Protein AF-A0A7X7B9Y8-F1 (afdb_monomer)

Radius of gyration: 80.49 Å; Cα contacts (8 Å, |Δi|>4): 198; chains: 1; bounding box: 159×63×236 Å

Foldseek 3Di:
DDDDDPPQQVQFKWKADPNPDIDDRDGLVRVLVCLLQVVQFFPIWMDRPVPDTDTPCPDVSNQQFKWKDLVPPDTHGSGHPNNNVVCCVVVVGDVPIDIDGNVPPPPDDDDDDDDDDDDDDDDDDDVVVVVVVVVVVVVVVVVVVVVVVVVVVVVVVVVVVVVVVVVVVVVVVVVVVVVVVVVVVVVVVVVVVVVVVVVVVVVVVVVVVVVVVVVVVVVVVVVVVVVVVVVVVVVVVVVVVVVVVVVVVVVVVVVVVVVVVVVVVVVVVVVVVVVVVVVVVVVVVVVVVVVVVVVVVVVVVVVVVVVVVVVVVVVVVVVVVVPPDDDPVVVVVVVVVVVVCVVVVVVVVVVVVVVVVVVVVVVVVVVVVVVVVVVVVVVVVVVCVVVDHDVVVVVVCVVVVPPCVVVNVVVVVVVVVVVVVVVVVVVVVVVVVVVVVVVVVVVVVVVVVVVVVVVVVVVVVVVVVVVVVVVVVVVVVVVVVVVVVVVVVVVVVVVVVVVVVVVVVVVVVVPDPDPVVVVVVVVVVPPDDPVPDDDD

pLDDT: mean 81.3, std 16.63, range [28.8, 97.88]

Solvent-accessible surface area (backbone atoms only — not comparable to full-atom values): 29618 Å² total; per-residue (Å²): 140,78,88,89,77,93,62,86,60,83,53,44,35,32,42,32,47,87,89,74,49,77,48,69,80,33,42,54,68,56,51,36,52,35,18,42,69,52,73,54,52,75,82,24,27,35,19,71,77,85,74,60,74,40,52,43,66,78,37,72,85,42,47,32,52,28,25,33,37,53,79,82,83,59,72,54,60,47,24,14,61,58,22,49,54,48,43,50,74,66,63,82,40,50,93,80,43,45,83,42,55,71,85,69,73,85,76,83,87,85,89,88,88,89,88,84,92,86,90,88,83,88,90,82,63,72,70,57,48,54,56,44,47,52,51,45,50,51,51,47,49,52,48,50,51,51,48,44,67,71,58,36,62,67,62,54,50,51,52,49,52,51,50,50,51,51,51,50,52,49,52,50,51,50,53,51,50,52,53,53,51,53,49,50,52,52,49,50,54,52,50,50,53,49,50,53,52,49,51,53,50,52,52,52,53,50,51,50,50,51,52,50,52,50,51,53,50,49,52,51,51,52,51,52,50,52,51,49,53,53,50,49,53,51,48,54,53,51,51,54,52,48,54,57,46,50,52,50,50,53,50,52,51,52,51,52,50,51,48,53,50,49,52,52,54,50,50,55,51,47,54,55,50,50,55,50,48,55,53,50,53,54,52,48,53,53,50,53,52,49,50,53,50,52,52,50,54,51,50,49,55,50,49,55,48,50,52,50,51,50,53,51,52,53,52,49,53,52,52,56,61,72,64,70,66,65,82,71,55,49,58,51,48,53,51,51,49,47,51,46,48,50,50,49,47,48,49,48,50,48,47,49,50,48,50,50,48,48,47,52,48,48,48,49,49,48,50,48,48,49,49,48,48,47,52,50,48,50,49,48,49,51,49,32,62,75,70,62,50,55,75,70,44,45,54,50,41,51,64,64,71,42,68,74,50,67,65,62,53,46,53,52,51,49,51,53,49,51,50,53,50,50,55,50,48,51,53,53,49,53,51,51,50,52,55,48,53,52,49,50,53,50,51,52,53,50,49,54,51,49,52,54,47,49,56,53,48,52,54,50,52,53,53,49,54,53,52,50,53,53,49,53,51,49,52,50,53,51,50,52,52,50,51,52,55,48,53,52,47,52,51,50,51,50,52,50,53,52,50,51,53,49,49,52,52,51,49,60,71,67,46,64,90,43,78,67,46,46,54,53,51,51,60,68,66,54,76,74,58,79,89,73,64,77,92,124

Mean predicted aligned error: 24.3 Å

Sequence (536 aa):
MAELNEQDDQRQWFLRINGETVFGPVSTQGLVVWAEQGRILPGHEVSQDRKKWVQAVAVELLDMRWFVDDGDGELRGPLNRMAADALIKSGKVSESAQVVAADDVEAEAAAAPPAGEKRARDTMPEEVLQRRVRELETIVSEQRERLSKLSDANALETVQQEREVLAALLKEAEAQKETVVRNAEKDARANERKLDQLRQQIKRLEQQREEEALAEGAQRIEALAADLAQASARAETAEAARAAAESRARASEAEWEEERMRVKALGQKLEQAEARAETAEVALAEAEARARADEASLAEVLNDANARDIGYQEKIAELEKMCAQPPEETARFFADQAAVYELIAAEVAELASSLEREKTQAEQLKTWSAQRQQSLLERRQKLLKHLGGSPGDMTRRTAREQPSDPQAARLRADLENLRVTYQREMRLAETKERELQEKVRLLESESSRLLSQIVAGEKRSQQIEELEVQTRQREHELAVERKNREEEREQFEANQRALLMRIETLERAAKPSTPEEIQSSEARSVKLASWMRLKG

Structure (mmCIF, N/CA/C/O backbone):
data_AF-A0A7X7B9Y8-F1
#
_entry.id   AF-A0A7X7B9Y8-F1
#
loop_
_atom_site.group_PDB
_atom_site.id
_atom_site.type_symbol
_atom_site.label_atom_id
_atom_site.label_alt_id
_atom_site.label_comp_id
_atom_site.label_asym_id
_atom_site.label_entity_id
_atom_site.label_seq_id
_atom_site.pdbx_PDB_ins_code
_atom_site.Cartn_x
_atom_site.Cartn_y
_atom_site.Cartn_z
_atom_site.occupancy
_atom_site.B_iso_or_equiv
_atom_site.auth_seq_id
_atom_site.auth_comp_id
_atom_site.auth_asym_id
_atom_site.auth_atom_id
_atom_site.pdbx_PDB_model_num
ATOM 1 N N . MET A 1 1 ? 5.609 -33.350 63.150 1.00 33.25 1 MET A N 1
ATOM 2 C CA . MET A 1 1 ? 4.612 -34.410 63.428 1.00 33.25 1 MET A CA 1
ATOM 3 C C . MET A 1 1 ? 3.236 -33.778 63.234 1.00 33.25 1 MET A C 1
ATOM 5 O O . MET A 1 1 ? 2.783 -33.115 64.149 1.00 33.25 1 MET A O 1
ATOM 9 N N . ALA A 1 2 ? 2.582 -33.796 62.078 1.00 37.31 2 ALA A N 1
ATOM 10 C CA . ALA A 1 2 ? 2.753 -34.592 60.873 1.00 37.31 2 ALA A CA 1
ATOM 11 C C . ALA A 1 2 ? 2.592 -33.691 59.632 1.00 37.31 2 ALA A C 1
ATOM 13 O O . ALA A 1 2 ? 1.571 -33.034 59.465 1.00 37.31 2 ALA A O 1
ATOM 14 N N . GLU A 1 3 ? 3.624 -33.664 58.792 1.00 42.41 3 GLU A N 1
ATOM 15 C CA . GLU A 1 3 ? 3.469 -33.458 57.352 1.00 42.41 3 GLU A CA 1
ATOM 16 C C . GLU A 1 3 ? 2.865 -34.749 56.777 1.00 42.41 3 GLU A C 1
ATOM 18 O O . GLU A 1 3 ? 3.211 -35.819 57.283 1.00 42.41 3 GLU A O 1
ATOM 23 N N . LEU A 1 4 ? 1.990 -34.629 55.766 1.00 41.25 4 LEU A N 1
ATOM 24 C CA . LEU A 1 4 ? 1.659 -35.597 54.692 1.00 41.25 4 LEU A CA 1
ATOM 25 C C . LEU A 1 4 ? 0.163 -35.547 54.322 1.00 41.25 4 LEU A C 1
ATOM 27 O O . LEU A 1 4 ? -0.642 -36.299 54.867 1.00 41.25 4 LEU A O 1
ATOM 31 N N . ASN A 1 5 ? -0.196 -34.668 53.379 1.00 39.47 5 ASN A N 1
ATOM 32 C CA . ASN A 1 5 ? -0.918 -35.012 52.139 1.00 39.47 5 ASN A CA 1
ATOM 33 C C . ASN A 1 5 ? -1.294 -33.735 51.360 1.00 39.47 5 ASN A C 1
ATOM 35 O O . ASN A 1 5 ? -2.463 -33.400 51.199 1.00 39.47 5 ASN A O 1
ATOM 39 N N . GLU A 1 6 ? -0.294 -33.046 50.807 1.00 41.66 6 GLU A N 1
ATOM 40 C CA . GLU A 1 6 ? -0.490 -32.203 49.617 1.00 41.66 6 GLU A CA 1
ATOM 41 C C . GLU A 1 6 ? -0.542 -33.117 48.382 1.00 41.66 6 GLU A C 1
ATOM 43 O O . GLU A 1 6 ? 0.340 -33.125 47.527 1.00 41.66 6 GLU A O 1
ATOM 48 N N . GLN A 1 7 ? -1.554 -33.984 48.328 1.00 42.94 7 GLN A N 1
ATOM 49 C CA . GLN A 1 7 ? -1.976 -34.564 47.061 1.00 42.94 7 GLN A CA 1
ATOM 50 C C . GLN A 1 7 ? -2.931 -33.551 46.441 1.00 42.94 7 GLN A C 1
ATOM 52 O O . GLN A 1 7 ? -3.964 -33.256 47.038 1.00 42.94 7 GLN A O 1
ATOM 57 N N . ASP A 1 8 ? -2.569 -33.015 45.274 1.00 50.25 8 ASP A N 1
ATOM 58 C CA . ASP A 1 8 ? -3.444 -32.200 44.429 1.00 50.25 8 ASP A CA 1
ATOM 59 C C . ASP A 1 8 ? -4.732 -32.988 44.139 1.00 50.25 8 ASP A C 1
ATOM 61 O O . ASP A 1 8 ? -4.824 -33.767 43.185 1.00 50.25 8 ASP A O 1
ATOM 65 N N . ASP A 1 9 ? -5.736 -32.838 45.004 1.00 63.06 9 ASP A N 1
ATOM 66 C CA . ASP A 1 9 ? -7.052 -33.417 44.798 1.00 63.06 9 ASP A CA 1
ATOM 67 C C . ASP A 1 9 ? -7.742 -32.614 43.691 1.00 63.06 9 ASP A C 1
ATOM 69 O O . ASP A 1 9 ? -8.372 -31.584 43.930 1.00 63.06 9 ASP A O 1
ATOM 73 N N . GLN A 1 10 ? -7.597 -33.087 42.449 1.00 71.12 10 GLN A N 1
ATOM 74 C CA . GLN A 1 10 ? -8.167 -32.472 41.242 1.00 71.12 10 GLN A CA 1
ATOM 75 C C . GLN A 1 10 ? -9.702 -32.577 41.167 1.00 71.12 10 GLN A C 1
ATOM 77 O O . GLN A 1 10 ? -10.304 -32.229 40.146 1.00 71.12 10 GLN A O 1
ATOM 82 N N . ARG A 1 11 ? -10.364 -33.069 42.222 1.00 81.81 11 ARG A N 1
ATOM 83 C CA . ARG A 1 11 ? -11.824 -33.114 42.294 1.00 81.81 11 ARG A CA 1
ATOM 84 C C . ARG A 1 11 ? -12.390 -31.699 42.247 1.00 81.81 11 ARG A C 1
ATOM 86 O O . ARG A 1 11 ? -12.043 -30.828 43.043 1.00 81.81 11 ARG A O 1
ATOM 93 N N . GLN A 1 12 ? -13.301 -31.497 41.302 1.00 89.12 12 GLN A N 1
ATOM 94 C CA . GLN A 1 12 ? -14.089 -30.281 41.201 1.00 89.12 12 GLN A CA 1
ATOM 95 C C . GLN A 1 12 ? -15.417 -30.487 41.911 1.00 89.12 12 GLN A C 1
ATOM 97 O O . GLN A 1 12 ? -16.135 -31.448 41.643 1.00 89.12 12 GLN A O 1
ATOM 102 N N . TRP A 1 13 ? -15.738 -29.566 42.806 1.00 92.19 13 TRP A N 1
ATOM 103 C CA . TRP A 1 13 ? -16.965 -29.559 43.574 1.00 92.19 13 TRP A CA 1
ATOM 104 C C . TRP A 1 13 ? -17.871 -28.412 43.142 1.00 92.19 13 TRP A C 1
ATOM 106 O O . TRP A 1 13 ? -17.429 -27.358 42.679 1.00 92.19 13 TRP A O 1
ATOM 116 N N . PHE A 1 14 ? -19.162 -28.633 43.327 1.00 92.38 14 PHE A N 1
ATOM 117 C CA . PHE A 1 14 ? -20.231 -27.677 43.120 1.00 92.38 14 PHE A CA 1
ATOM 118 C C . PHE A 1 14 ? -21.068 -27.618 44.390 1.00 92.38 14 PHE A C 1
ATOM 120 O O . PHE A 1 14 ? -21.417 -28.661 44.933 1.00 92.38 14 PHE A O 1
ATOM 127 N N . LEU A 1 15 ? -21.399 -26.416 44.847 1.00 91.50 15 LEU A N 1
ATOM 128 C CA . LEU A 1 15 ? -22.266 -26.162 45.995 1.00 91.50 15 LEU A CA 1
ATOM 129 C C . LEU A 1 15 ? -23.638 -25.718 45.487 1.00 91.50 15 LEU A C 1
ATOM 131 O O . LEU A 1 15 ? -23.713 -24.806 44.669 1.00 91.50 15 LEU A O 1
ATOM 135 N N . ARG A 1 16 ? -24.712 -26.322 45.984 1.00 91.88 16 ARG A N 1
ATOM 136 C CA . ARG A 1 16 ? -26.095 -25.934 45.718 1.00 91.88 16 ARG A CA 1
ATOM 137 C C . ARG A 1 16 ? -26.739 -25.389 46.983 1.00 91.88 16 ARG A C 1
ATOM 139 O O . ARG A 1 16 ? -26.759 -26.061 48.014 1.00 91.88 16 ARG A O 1
ATOM 146 N N . ILE A 1 17 ? -27.277 -24.178 46.884 1.00 90.25 17 ILE A N 1
ATOM 147 C CA . ILE A 1 17 ? -27.979 -23.486 47.967 1.00 90.25 17 ILE A CA 1
ATOM 148 C C . ILE A 1 17 ? -29.473 -23.457 47.633 1.00 90.25 17 ILE A C 1
ATOM 150 O O . ILE A 1 17 ? -29.865 -23.035 46.540 1.00 90.25 17 ILE A O 1
ATOM 154 N N . ASN A 1 18 ? -30.297 -23.927 48.576 1.00 81.81 18 ASN A N 1
ATOM 155 C CA . ASN A 1 18 ? -31.764 -23.956 48.496 1.00 81.81 18 ASN A CA 1
ATOM 156 C C . ASN A 1 18 ? -32.328 -24.639 47.232 1.00 81.81 18 ASN A C 1
ATOM 158 O O . ASN A 1 18 ? -33.388 -24.266 46.746 1.00 81.81 18 ASN A O 1
ATOM 162 N N . GLY A 1 19 ? -31.612 -25.615 46.664 1.00 76.00 19 GLY A N 1
ATOM 163 C CA . GLY A 1 19 ? -32.057 -26.375 45.486 1.00 76.00 19 GLY A CA 1
ATOM 164 C C . GLY A 1 19 ? -31.995 -25.635 44.140 1.00 76.00 19 GLY A C 1
ATOM 165 O O . GLY A 1 19 ? -32.130 -26.284 43.105 1.00 76.00 19 GLY A O 1
ATOM 166 N N . GLU A 1 20 ? -31.733 -24.326 44.129 1.00 78.94 20 GLU A N 1
ATOM 167 C CA . GLU A 1 20 ? -31.828 -23.488 42.923 1.00 78.94 20 GLU A CA 1
ATOM 168 C C . GLU A 1 20 ? -30.472 -22.952 42.450 1.00 78.94 20 GLU A C 1
ATOM 170 O O . GLU A 1 20 ? -30.154 -23.010 41.262 1.00 78.94 20 GLU A O 1
ATOM 175 N N . THR A 1 21 ? -29.641 -22.448 43.366 1.00 86.19 21 THR A N 1
ATOM 176 C CA . THR A 1 21 ? -28.403 -21.738 42.999 1.00 86.19 21 THR A CA 1
ATOM 177 C C . THR A 1 21 ? -27.189 -22.649 43.115 1.00 86.19 21 THR A C 1
ATOM 179 O O . THR A 1 21 ? -26.940 -23.211 44.178 1.00 86.19 21 THR A O 1
ATOM 182 N N . VAL A 1 22 ? -26.435 -22.810 42.021 1.00 90.81 22 VAL A N 1
ATOM 183 C CA . VAL A 1 22 ? -25.249 -23.681 41.951 1.00 90.81 22 VAL A CA 1
ATOM 184 C C . VAL A 1 22 ? -23.977 -22.853 41.763 1.00 90.81 22 VAL A C 1
ATOM 186 O O . VAL A 1 22 ? -23.852 -22.112 40.792 1.00 90.81 22 VAL A O 1
ATOM 189 N N . PHE A 1 23 ? -23.006 -23.033 42.656 1.00 87.81 23 PHE A N 1
ATOM 190 C CA . PHE A 1 23 ? -21.703 -22.369 42.668 1.00 87.81 23 PHE A CA 1
ATOM 191 C C . PHE A 1 23 ? -20.581 -23.378 42.390 1.00 87.81 23 PHE A C 1
ATOM 193 O O . PHE A 1 23 ? -20.592 -24.479 42.933 1.00 87.81 23 PHE A O 1
ATOM 200 N N . GLY A 1 24 ? -19.607 -23.017 41.551 1.00 86.62 24 GLY A N 1
ATOM 201 C CA . GLY A 1 24 ? -18.446 -23.848 41.196 1.00 86.62 24 GLY A CA 1
ATOM 202 C C . GLY A 1 24 ? -18.100 -23.778 39.699 1.00 86.62 24 GLY A C 1
ATOM 203 O O . GLY A 1 24 ? -18.813 -23.116 38.941 1.00 86.62 24 GLY A O 1
ATOM 204 N N . PRO A 1 25 ? -17.052 -24.482 39.229 1.00 89.94 25 PRO A N 1
ATOM 205 C CA . PRO A 1 25 ? -16.288 -25.505 39.950 1.00 89.94 25 PRO A CA 1
ATOM 206 C C . PRO A 1 25 ? -15.311 -24.913 40.971 1.00 89.94 25 PRO A C 1
ATOM 208 O O . PRO A 1 25 ? -14.663 -23.907 40.696 1.00 89.94 25 PRO A O 1
ATOM 211 N N . VAL A 1 26 ? -15.190 -25.552 42.135 1.00 90.44 26 VAL A N 1
ATOM 212 C CA . VAL A 1 26 ? -14.193 -25.228 43.170 1.00 90.44 26 VAL A CA 1
ATOM 213 C C . VAL A 1 26 ? -13.367 -26.472 43.506 1.00 90.44 26 VAL A C 1
ATOM 215 O O . VAL A 1 26 ? -13.883 -27.586 43.442 1.00 90.44 26 VAL A O 1
ATOM 218 N N . SER A 1 27 ? -12.081 -26.312 43.822 1.00 90.94 27 SER A N 1
ATOM 219 C CA . SER A 1 27 ? -11.244 -27.430 44.278 1.00 90.94 27 SER A CA 1
ATOM 220 C C . SER A 1 27 ? -11.698 -27.936 45.649 1.00 90.94 27 SER A C 1
ATOM 222 O O . SER A 1 27 ? -12.356 -27.214 46.402 1.00 90.94 27 SER A O 1
ATOM 224 N N . THR A 1 28 ? -11.305 -29.159 46.006 1.00 86.88 28 THR A N 1
ATOM 225 C CA . THR A 1 28 ? -11.549 -29.725 47.341 1.00 86.88 28 THR A CA 1
ATOM 226 C C . THR A 1 28 ? -11.090 -28.783 48.461 1.00 86.88 28 THR A C 1
ATOM 228 O O . THR A 1 28 ? -11.854 -28.504 49.382 1.00 86.88 28 THR A O 1
ATOM 231 N N . GLN A 1 29 ? -9.887 -28.210 48.344 1.00 86.56 29 GLN A N 1
ATOM 232 C CA . GLN A 1 29 ? -9.368 -27.245 49.318 1.00 86.56 29 GLN A CA 1
ATOM 233 C C . GLN A 1 29 ? -10.203 -25.956 49.358 1.00 86.56 29 GLN A C 1
ATOM 235 O O . GLN A 1 29 ? -10.507 -25.452 50.435 1.00 86.56 29 GLN A O 1
ATOM 240 N N . GLY A 1 30 ? -10.637 -25.443 48.202 1.00 86.69 30 GLY A N 1
ATOM 241 C CA . GLY A 1 30 ? -11.499 -24.261 48.153 1.00 86.69 30 GLY A CA 1
ATOM 242 C C . GLY A 1 30 ? -12.872 -24.493 48.795 1.00 86.69 30 GLY A C 1
ATOM 243 O O . GLY A 1 30 ? -13.408 -23.584 49.425 1.00 86.69 30 GLY A O 1
ATOM 244 N N . LEU A 1 31 ? -13.418 -25.710 48.698 1.00 88.88 31 LEU A N 1
ATOM 245 C CA . LEU A 1 31 ? -14.672 -26.082 49.355 1.00 88.88 31 LEU A CA 1
ATOM 246 C C . LEU A 1 31 ? -14.525 -26.153 50.886 1.00 88.88 31 LEU A C 1
ATOM 248 O O . LEU A 1 31 ? -15.407 -25.674 51.598 1.00 88.88 31 LEU A O 1
ATOM 252 N N . VAL A 1 32 ? -13.407 -26.687 51.393 1.00 88.31 32 VAL A N 1
ATOM 253 C CA . VAL A 1 32 ? -13.093 -26.697 52.837 1.00 88.31 32 VAL A CA 1
ATOM 254 C C . VAL A 1 32 ? -12.963 -25.270 53.368 1.00 88.31 32 VAL A C 1
ATOM 256 O O . VAL A 1 32 ? -13.608 -24.926 54.354 1.00 88.31 32 VAL A O 1
ATOM 259 N N . VAL A 1 33 ? -12.246 -24.398 52.653 1.00 88.81 33 VAL A N 1
ATOM 260 C CA . VAL A 1 33 ? -12.124 -22.975 53.015 1.00 88.81 33 VAL A CA 1
ATOM 261 C C . VAL A 1 33 ? -13.496 -22.289 53.071 1.00 88.81 33 VAL A C 1
ATOM 263 O O . VAL A 1 33 ? -13.735 -21.437 53.925 1.00 88.81 33 VAL A O 1
ATOM 266 N N . TRP A 1 34 ? -14.443 -22.653 52.200 1.00 90.88 34 TRP A N 1
ATOM 267 C CA . TRP A 1 34 ? -15.809 -22.121 52.275 1.00 90.88 34 TRP A CA 1
ATOM 268 C C . TRP A 1 34 ? -16.575 -22.605 53.513 1.00 90.88 34 TRP A C 1
ATOM 270 O O . TRP A 1 34 ? -17.362 -21.830 54.065 1.00 90.88 34 TRP A O 1
ATOM 280 N N . ALA A 1 35 ? -16.346 -23.841 53.965 1.00 86.88 35 ALA A N 1
ATOM 281 C CA . ALA A 1 35 ? -16.893 -24.339 55.227 1.00 86.88 35 ALA A CA 1
ATOM 282 C C . ALA A 1 35 ? -16.277 -23.611 56.433 1.00 86.88 35 ALA A C 1
ATOM 284 O O . ALA A 1 35 ? -17.018 -23.137 57.292 1.00 86.88 35 ALA A O 1
ATOM 285 N N . GLU A 1 36 ? -14.952 -23.435 56.461 1.00 87.00 36 GLU A N 1
ATOM 286 C CA . GLU A 1 36 ? -14.231 -22.694 57.512 1.00 87.00 36 GLU A CA 1
ATOM 287 C C . GLU A 1 36 ? -14.683 -21.229 57.615 1.00 87.00 36 GLU A C 1
ATOM 289 O O . GLU A 1 36 ? -14.780 -20.672 58.706 1.00 87.00 36 GLU A O 1
ATOM 294 N N . GLN A 1 37 ? -15.012 -20.605 56.480 1.00 85.69 37 GLN A N 1
ATOM 295 C CA . GLN A 1 37 ? -15.546 -19.240 56.417 1.00 85.69 37 GLN A CA 1
ATOM 296 C C . GLN A 1 37 ? -17.035 -19.136 56.793 1.00 85.69 37 GLN A C 1
ATOM 298 O O . GLN A 1 37 ? -17.588 -18.035 56.768 1.00 85.69 37 GLN A O 1
ATOM 303 N N . GLY A 1 38 ? -17.711 -20.253 57.085 1.00 82.25 38 GLY A N 1
ATOM 304 C CA . GLY A 1 38 ? -19.139 -20.278 57.416 1.00 82.25 38 GLY A CA 1
ATOM 305 C C . GLY A 1 38 ? -20.069 -19.984 56.232 1.00 82.25 38 GLY A C 1
ATOM 306 O O . GLY A 1 38 ? -21.214 -19.586 56.434 1.00 82.25 38 GLY A O 1
ATOM 307 N N . ARG A 1 39 ? -19.599 -20.153 54.986 1.00 86.56 39 ARG A N 1
ATOM 308 C CA . ARG A 1 39 ? -20.419 -19.968 53.768 1.00 86.56 39 ARG A CA 1
ATOM 309 C C . ARG A 1 39 ? -21.266 -21.196 53.429 1.00 86.56 39 ARG A C 1
ATOM 311 O O . ARG A 1 39 ? -22.201 -21.103 52.634 1.00 86.56 39 ARG A O 1
ATOM 318 N N . ILE A 1 40 ? -20.930 -22.346 54.006 1.00 88.56 40 ILE A N 1
ATOM 319 C CA . ILE A 1 40 ? -21.681 -23.594 53.871 1.00 88.56 40 ILE A CA 1
ATOM 320 C C . ILE A 1 40 ? -22.520 -23.779 55.139 1.00 88.56 40 ILE A C 1
ATOM 322 O O . ILE A 1 40 ? -21.972 -23.863 56.234 1.00 88.56 40 ILE A O 1
ATOM 326 N N . LEU A 1 41 ? -23.846 -23.807 54.983 1.00 85.12 41 LEU A N 1
ATOM 327 C CA . LEU A 1 41 ? -24.816 -23.898 56.075 1.00 85.12 41 LEU A CA 1
ATOM 328 C C . LEU A 1 41 ? -25.499 -25.276 56.108 1.00 85.12 41 LEU A C 1
ATOM 330 O O . LEU A 1 41 ? -25.501 -25.986 55.093 1.00 85.12 41 LEU A O 1
ATOM 334 N N . PRO A 1 42 ? -26.128 -25.643 57.242 1.00 80.81 42 PRO A N 1
ATOM 335 C CA . PRO A 1 42 ? -27.034 -26.785 57.308 1.00 80.81 42 PRO A CA 1
ATOM 336 C C . PRO A 1 42 ? -28.092 -26.721 56.197 1.00 80.81 42 PRO A C 1
ATOM 338 O O . PRO A 1 42 ? -28.762 -25.706 56.027 1.00 80.81 42 PRO A O 1
ATOM 341 N N . GLY A 1 43 ? -28.230 -27.798 55.421 1.00 82.44 43 GLY A N 1
ATOM 342 C CA . GLY A 1 43 ? -29.173 -27.882 54.296 1.00 82.44 43 GLY A CA 1
ATOM 343 C C . GLY A 1 43 ? -28.597 -27.517 52.922 1.00 82.44 43 GLY A C 1
ATOM 344 O O . GLY A 1 43 ? -29.256 -27.765 51.914 1.00 82.44 43 GLY A O 1
ATOM 345 N N . HIS A 1 44 ? -27.368 -26.994 52.842 1.00 90.00 44 HIS A N 1
ATOM 346 C CA . HIS A 1 44 ? -26.664 -26.887 51.561 1.00 90.00 44 HIS A CA 1
ATOM 347 C C . HIS A 1 44 ? -26.230 -28.270 51.061 1.00 90.00 44 HIS A C 1
ATOM 349 O O . HIS A 1 44 ? -25.944 -29.177 51.847 1.00 90.00 44 HIS A O 1
ATOM 355 N N . GLU A 1 45 ? -26.133 -28.425 49.744 1.00 92.06 45 GLU A N 1
ATOM 356 C CA . GLU A 1 45 ? -25.731 -29.679 49.110 1.00 92.06 45 GLU A CA 1
ATOM 357 C C . GLU A 1 45 ? -24.484 -29.482 48.259 1.00 92.06 45 GLU A C 1
ATOM 359 O O . GLU A 1 45 ? -24.276 -28.426 47.670 1.00 92.06 45 GLU A O 1
ATOM 364 N N . VAL A 1 46 ? -23.658 -30.513 48.149 1.00 91.62 46 VAL A N 1
ATOM 365 C CA . VAL A 1 46 ? -22.450 -30.512 47.330 1.00 91.62 46 VAL A CA 1
ATOM 366 C C . VAL A 1 46 ? -22.464 -31.670 46.339 1.00 91.62 46 VAL A C 1
ATOM 368 O O . VAL A 1 46 ? -23.046 -32.727 46.588 1.00 91.62 46 VAL A O 1
ATOM 371 N N . SER A 1 47 ? -21.844 -31.465 45.182 1.00 92.00 47 SER A N 1
ATOM 372 C CA . SER A 1 47 ? -21.782 -32.443 44.095 1.00 92.00 47 SER A CA 1
ATOM 373 C C . SER A 1 47 ? -20.448 -32.360 43.365 1.00 92.00 47 SER A C 1
ATOM 375 O O . SER A 1 47 ? -19.908 -31.272 43.203 1.00 92.00 47 SER A O 1
ATOM 377 N N . GLN A 1 48 ? -19.931 -33.490 42.879 1.00 89.75 48 GLN A N 1
ATOM 378 C CA . GLN A 1 48 ? -18.741 -33.524 42.012 1.00 89.75 48 GLN A CA 1
ATOM 379 C C . GLN A 1 48 ? -19.100 -33.500 40.518 1.00 89.75 48 GLN A C 1
ATOM 381 O O . GLN A 1 48 ? -18.304 -33.091 39.680 1.00 89.75 48 GLN A O 1
ATOM 386 N N . ASP A 1 49 ? -20.311 -33.940 40.167 1.00 86.19 49 ASP A N 1
ATOM 387 C CA . ASP A 1 49 ? -20.741 -34.190 38.786 1.00 86.19 49 ASP A CA 1
ATOM 388 C C . ASP A 1 49 ? -21.979 -33.372 38.372 1.00 86.19 49 ASP A C 1
ATOM 390 O O . ASP A 1 49 ? -22.483 -33.530 37.258 1.00 86.19 49 ASP A O 1
ATOM 394 N N . ARG A 1 50 ? -22.479 -32.506 39.269 1.00 87.38 50 ARG A N 1
ATOM 395 C CA . ARG A 1 50 ? -23.738 -31.735 39.177 1.00 87.38 50 ARG A CA 1
ATOM 396 C C . ARG A 1 50 ? -25.007 -32.588 39.066 1.00 87.38 50 ARG A C 1
ATOM 398 O O . ARG A 1 50 ? -26.096 -32.040 38.890 1.00 87.38 50 ARG A O 1
ATOM 405 N N . LYS A 1 51 ? -24.894 -33.914 39.163 1.00 85.62 51 LYS A N 1
ATOM 406 C CA . LYS A 1 51 ? -26.007 -34.862 39.010 1.00 85.62 51 LYS A CA 1
ATOM 407 C C . LYS A 1 51 ? -26.379 -35.486 40.345 1.00 85.62 51 LYS A C 1
ATOM 409 O O . LYS A 1 51 ? -27.560 -35.546 40.677 1.00 85.62 51 LYS A O 1
ATOM 414 N N . LYS A 1 52 ? -25.386 -35.926 41.117 1.00 87.94 52 LYS A N 1
ATOM 415 C CA . LYS A 1 52 ? -25.569 -36.484 42.458 1.00 87.94 52 LYS A CA 1
ATOM 416 C C . LYS A 1 52 ? -25.249 -35.422 43.496 1.00 87.94 52 LYS A C 1
ATOM 418 O O . LYS A 1 52 ? -24.107 -34.980 43.592 1.00 87.94 52 LYS A O 1
ATOM 423 N N . TRP A 1 53 ? -26.262 -35.029 44.256 1.00 91.00 53 TRP A N 1
ATOM 424 C CA . TRP A 1 53 ? -26.163 -34.025 45.309 1.00 91.00 53 TRP A CA 1
ATOM 425 C C . TRP A 1 53 ? -26.201 -34.716 46.667 1.00 91.00 53 TRP A C 1
ATOM 427 O O . TRP A 1 53 ? -27.055 -35.569 46.906 1.00 91.00 53 TRP A O 1
ATOM 437 N N . VAL A 1 54 ? -25.244 -34.380 47.526 1.00 90.44 54 VAL A N 1
ATOM 438 C CA . VAL A 1 54 ? -25.114 -34.910 48.887 1.00 90.44 54 VAL A CA 1
ATOM 439 C C . VAL A 1 54 ? -25.179 -33.735 49.850 1.00 90.44 54 VAL A C 1
ATOM 441 O O . VAL A 1 54 ? -24.611 -32.685 49.565 1.00 90.44 54 VAL A O 1
ATOM 444 N N . GLN A 1 55 ? -25.862 -33.879 50.985 1.00 90.06 55 GLN A N 1
ATOM 445 C CA . GLN A 1 55 ? -25.891 -32.814 51.988 1.00 90.06 55 GLN A CA 1
ATOM 446 C C . GLN A 1 55 ? -24.480 -32.514 52.497 1.00 90.06 55 GLN A C 1
ATOM 448 O O . GLN A 1 55 ? -23.718 -33.433 52.790 1.00 90.06 55 GLN A O 1
ATOM 453 N N . ALA A 1 56 ? -24.149 -31.232 52.642 1.00 85.44 56 ALA A N 1
ATOM 454 C CA . ALA A 1 56 ? -22.830 -30.793 53.090 1.00 85.44 56 ALA A CA 1
ATOM 455 C C . ALA A 1 56 ? -22.456 -31.364 54.471 1.00 85.44 56 ALA A C 1
ATOM 457 O O . ALA A 1 56 ? -21.301 -31.707 54.697 1.00 85.44 56 ALA A O 1
ATOM 458 N N . VAL A 1 57 ? -23.447 -31.568 55.347 1.00 85.44 57 VAL A N 1
ATOM 459 C CA . VAL A 1 57 ? -23.276 -32.183 56.678 1.00 85.44 57 VAL A CA 1
ATOM 460 C C . VAL A 1 57 ? -22.803 -33.641 56.593 1.00 85.44 57 VAL A C 1
ATOM 462 O O . VAL A 1 57 ? -22.073 -34.107 57.459 1.00 85.44 57 VAL A O 1
ATOM 465 N N . ALA A 1 58 ? -23.171 -34.364 55.531 1.00 83.81 58 ALA A N 1
ATOM 466 C CA . ALA A 1 58 ? -22.781 -35.760 55.335 1.00 83.81 58 ALA A CA 1
ATOM 467 C C . ALA A 1 58 ? -21.370 -35.920 54.736 1.00 83.81 58 ALA A C 1
ATOM 469 O O . ALA A 1 58 ? -20.901 -37.044 54.560 1.00 83.81 58 ALA A O 1
ATOM 470 N N . VAL A 1 59 ? -20.691 -34.820 54.389 1.00 85.69 59 VAL A N 1
ATOM 471 C CA . VAL A 1 59 ? -19.336 -34.851 53.832 1.00 85.69 59 VAL A CA 1
ATOM 472 C C . VAL A 1 59 ? -18.326 -34.644 54.953 1.00 85.69 59 VAL A C 1
ATOM 474 O O . VAL A 1 59 ? -18.096 -33.522 55.396 1.00 85.69 59 VAL A O 1
ATOM 477 N N . GLU A 1 60 ? -17.676 -35.733 55.370 1.00 81.75 60 GLU A N 1
ATOM 478 C CA . GLU A 1 60 ? -16.707 -35.741 56.480 1.00 81.75 60 GLU A CA 1
ATOM 479 C C . GLU A 1 60 ? -15.585 -34.706 56.317 1.00 81.75 60 GLU A C 1
ATOM 481 O O . GLU A 1 60 ? -15.139 -34.110 57.292 1.00 81.75 60 GLU A O 1
ATOM 486 N N . LEU A 1 61 ? -15.172 -34.439 55.076 1.00 84.25 61 LEU A N 1
ATOM 487 C CA . LEU A 1 61 ? -14.118 -33.477 54.759 1.00 84.25 61 LEU A CA 1
ATOM 488 C C . LEU A 1 61 ? -14.458 -32.029 55.176 1.00 84.25 61 LEU A C 1
ATOM 490 O O . LEU A 1 61 ? -13.553 -31.232 55.396 1.00 84.25 61 LEU A O 1
ATOM 494 N N . LEU A 1 62 ? -15.743 -31.671 55.274 1.00 82.94 62 LEU A N 1
ATOM 495 C CA . LEU A 1 62 ? -16.171 -30.317 55.657 1.00 82.94 62 LEU A CA 1
ATOM 496 C C . LEU A 1 62 ? -16.231 -30.115 57.180 1.00 82.94 62 LEU A C 1
ATOM 498 O O . LEU A 1 62 ? -16.422 -28.985 57.631 1.00 82.94 62 LEU A O 1
ATOM 502 N N . ASP A 1 63 ? -16.075 -31.191 57.960 1.00 83.19 63 ASP A N 1
ATOM 503 C CA . ASP A 1 63 ? -16.111 -31.223 59.430 1.00 83.19 63 ASP A CA 1
ATOM 504 C C . ASP A 1 63 ? -17.275 -30.421 60.053 1.00 83.19 63 ASP A C 1
ATOM 506 O O . ASP A 1 63 ? -17.120 -29.692 61.033 1.00 83.19 63 ASP A O 1
ATOM 510 N N . MET A 1 64 ? -18.469 -30.537 59.462 1.00 83.31 64 MET A N 1
ATOM 511 C CA . MET A 1 64 ? -19.685 -29.851 59.911 1.00 83.31 64 MET A CA 1
ATOM 512 C C . MET A 1 64 ? -20.382 -30.630 61.039 1.00 83.31 64 MET A C 1
ATOM 514 O O . MET A 1 64 ? -21.437 -31.222 60.825 1.00 83.31 64 MET A O 1
ATOM 518 N N . ARG A 1 65 ? -19.770 -30.674 62.230 1.00 84.38 65 ARG A N 1
ATOM 519 C CA . ARG A 1 65 ? -20.258 -31.431 63.410 1.00 84.38 65 ARG A CA 1
ATOM 520 C C . ARG A 1 65 ? -20.356 -30.605 64.698 1.00 84.38 65 ARG A C 1
ATOM 522 O O . ARG A 1 65 ? -20.642 -31.152 65.761 1.00 84.38 65 ARG A O 1
ATOM 529 N N . TRP A 1 66 ? -20.107 -29.303 64.607 1.00 83.56 66 TRP A N 1
ATOM 530 C CA . TRP A 1 66 ? -19.991 -28.419 65.762 1.00 83.56 66 TRP A CA 1
ATOM 531 C C . TRP A 1 66 ? -21.226 -27.531 65.901 1.00 83.56 66 TRP A C 1
ATOM 533 O O . TRP A 1 66 ? -21.751 -27.029 64.902 1.00 83.56 66 TRP A O 1
ATOM 543 N N . PHE A 1 67 ? -21.671 -27.327 67.137 1.00 82.81 67 PHE A N 1
ATOM 544 C CA . PHE A 1 67 ? -22.767 -26.432 67.493 1.00 82.81 67 PHE A CA 1
ATOM 545 C C . PHE A 1 67 ? -22.242 -25.312 68.389 1.00 82.81 67 PHE A C 1
ATOM 547 O O . PHE A 1 67 ? -21.300 -25.509 69.155 1.00 82.81 67 PHE A O 1
ATOM 554 N N . VAL A 1 68 ? -22.842 -24.133 68.286 1.00 81.19 68 VAL A N 1
ATOM 555 C CA . VAL A 1 68 ? -22.645 -23.045 69.246 1.00 81.19 68 VAL A CA 1
ATOM 556 C C . VAL A 1 68 ? -23.848 -23.038 70.181 1.00 81.19 68 VAL A C 1
ATOM 558 O O . VAL A 1 68 ? -24.983 -22.970 69.707 1.00 81.19 68 VAL A O 1
ATOM 561 N N . ASP A 1 69 ? -23.593 -23.163 71.481 1.00 80.50 69 ASP A N 1
ATOM 562 C CA . ASP A 1 69 ? -24.600 -22.997 72.526 1.00 80.50 69 ASP A CA 1
ATOM 563 C C . ASP A 1 69 ? -24.556 -21.554 73.034 1.00 80.50 69 ASP A C 1
ATOM 565 O O . ASP A 1 69 ? -23.569 -21.125 73.639 1.00 80.50 69 ASP A O 1
ATOM 569 N N . ASP A 1 70 ? -25.619 -20.804 72.750 1.00 71.06 70 ASP A N 1
ATOM 570 C CA . ASP A 1 70 ? -25.746 -19.388 73.091 1.00 71.06 70 ASP A CA 1
ATOM 571 C C . ASP A 1 70 ? -26.116 -19.180 74.585 1.00 71.06 70 ASP A C 1
ATOM 573 O O . ASP A 1 70 ? -26.106 -18.044 75.063 1.00 71.06 70 ASP A O 1
ATOM 577 N N . GLY A 1 71 ? -26.414 -20.251 75.341 1.00 60.88 71 GLY A N 1
ATOM 578 C CA . GLY A 1 71 ? -26.816 -20.218 76.758 1.00 60.88 71 GLY A CA 1
ATOM 579 C C . GLY A 1 71 ? -28.323 -20.041 77.002 1.00 60.88 71 GLY A C 1
ATOM 580 O O . GLY A 1 71 ? -28.793 -20.263 78.117 1.00 60.88 71 GLY A O 1
ATOM 581 N N . ASP A 1 72 ? -29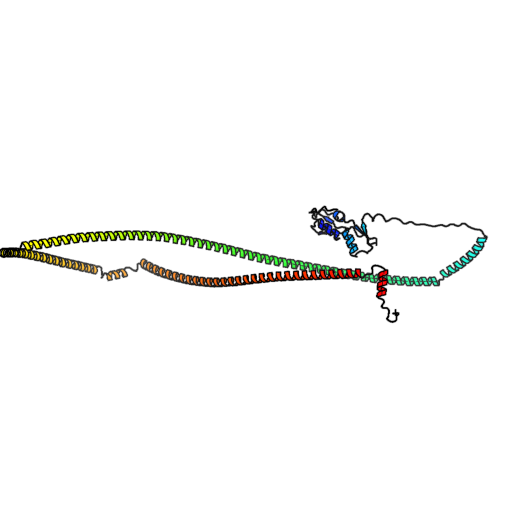.085 -19.707 75.957 1.00 58.69 72 ASP A N 1
ATOM 582 C CA . ASP A 1 72 ? -30.551 -19.570 75.972 1.00 58.69 72 ASP A CA 1
ATOM 583 C C . ASP A 1 72 ? -31.285 -20.872 75.570 1.00 58.69 72 ASP A C 1
ATOM 585 O O . ASP A 1 72 ? -32.513 -20.900 75.465 1.00 58.69 72 ASP A O 1
ATOM 589 N N . GLY A 1 73 ? -30.545 -21.967 75.348 1.00 59.78 73 GLY A N 1
ATOM 590 C CA . GLY A 1 73 ? -31.089 -23.279 74.977 1.00 59.78 73 GLY A CA 1
ATOM 591 C C . GLY A 1 73 ? -31.339 -23.490 73.476 1.00 59.78 73 GLY A C 1
ATOM 592 O O . GLY A 1 73 ? -31.825 -24.555 73.093 1.00 59.78 73 GLY A O 1
ATOM 593 N N . GLU A 1 74 ? -30.999 -22.524 72.613 1.00 67.31 74 GLU A N 1
ATOM 594 C CA . GLU A 1 74 ? -30.979 -22.702 71.153 1.00 67.31 74 GLU A CA 1
ATOM 595 C C . GLU A 1 74 ? -29.563 -23.028 70.655 1.00 67.31 74 GLU A C 1
ATOM 597 O O . GLU A 1 74 ? -28.651 -22.207 70.729 1.00 67.31 74 GLU A O 1
ATOM 602 N N . LEU A 1 75 ? -29.393 -24.228 70.093 1.00 73.75 75 LEU A N 1
ATOM 603 C CA . LEU A 1 75 ? -28.134 -24.677 69.500 1.00 73.75 75 LEU A CA 1
ATOM 604 C C . LEU A 1 75 ? -28.026 -24.217 68.042 1.00 73.75 75 LEU A C 1
ATOM 606 O O . LEU A 1 75 ? -28.819 -24.621 67.187 1.00 73.75 75 LEU A O 1
ATOM 610 N N . ARG A 1 76 ? -27.003 -23.419 67.721 1.00 74.56 76 ARG A N 1
ATOM 611 C CA . ARG A 1 76 ? -26.707 -22.984 66.347 1.00 74.56 76 ARG A CA 1
ATOM 612 C C . ARG A 1 76 ? -25.692 -23.914 65.690 1.00 74.56 76 ARG A C 1
ATOM 614 O O . ARG A 1 76 ? -24.493 -23.825 65.937 1.00 74.56 76 ARG A O 1
ATOM 621 N N . GLY A 1 77 ? -26.165 -24.785 64.806 1.00 75.94 77 GLY A N 1
ATOM 622 C CA . GLY A 1 77 ? -25.325 -25.703 64.035 1.00 75.94 77 GLY A CA 1
ATOM 623 C C . GLY A 1 77 ? -26.162 -26.666 63.192 1.00 75.94 77 GLY A C 1
ATOM 624 O O . GLY A 1 77 ? -27.384 -26.514 63.136 1.00 75.94 77 GLY A O 1
ATOM 625 N N . PRO A 1 78 ? -25.551 -27.656 62.521 1.00 83.69 78 PRO A N 1
ATOM 626 C CA . PRO A 1 78 ? -24.126 -28.007 62.529 1.00 83.69 78 PRO A CA 1
ATOM 627 C C . PRO A 1 78 ? -23.252 -27.150 61.590 1.00 83.69 78 PRO A C 1
ATOM 629 O O . PRO A 1 78 ? -23.577 -26.934 60.423 1.00 83.69 78 PRO A O 1
ATOM 632 N N . LEU A 1 79 ? -22.104 -26.686 62.085 1.00 83.56 79 LEU A N 1
ATOM 633 C CA . LEU A 1 79 ? -21.136 -25.847 61.367 1.00 83.56 79 LEU A CA 1
ATOM 634 C C . LEU A 1 79 ? -19.726 -26.450 61.442 1.00 83.56 79 LEU A C 1
ATOM 636 O O . LEU A 1 79 ? -19.462 -27.371 62.219 1.00 83.56 79 LEU A O 1
ATOM 640 N N . ASN A 1 80 ? -18.807 -25.915 60.635 1.00 87.75 80 ASN A N 1
ATOM 641 C CA . ASN A 1 80 ? -17.380 -26.189 60.786 1.00 87.75 80 ASN A CA 1
ATOM 642 C C . ASN A 1 80 ? -16.841 -25.527 62.069 1.00 87.75 80 ASN A C 1
ATOM 644 O O . ASN A 1 80 ? -17.251 -24.414 62.412 1.00 87.75 80 ASN A O 1
ATOM 648 N N . ARG A 1 81 ? -15.887 -26.175 62.749 1.00 83.06 81 ARG A N 1
ATOM 649 C CA . ARG A 1 81 ? -15.287 -25.687 64.003 1.00 83.06 81 ARG A CA 1
ATOM 650 C C . ARG A 1 81 ? -14.759 -24.255 63.911 1.00 83.06 81 ARG A C 1
ATOM 652 O O . ARG A 1 81 ? -15.019 -23.445 64.794 1.00 83.06 81 ARG A O 1
ATOM 659 N N . MET A 1 82 ? -14.046 -23.928 62.832 1.00 82.31 82 MET A N 1
ATOM 660 C CA . MET A 1 82 ? -13.455 -22.597 62.654 1.00 82.31 82 MET A CA 1
ATOM 661 C C . MET A 1 82 ? -14.521 -21.524 62.432 1.00 82.31 82 MET A C 1
ATOM 663 O O . MET A 1 82 ? -14.367 -20.399 62.908 1.00 82.31 82 MET A O 1
ATOM 667 N N . ALA A 1 83 ? -15.621 -21.879 61.764 1.00 82.12 83 ALA A N 1
ATOM 668 C CA . ALA A 1 83 ? -16.762 -20.992 61.582 1.00 82.12 83 ALA A CA 1
ATOM 669 C C . ALA A 1 83 ? -17.508 -20.751 62.906 1.00 82.12 83 ALA A C 1
ATOM 671 O O . ALA A 1 83 ? -17.904 -19.619 63.181 1.00 82.12 83 ALA A O 1
ATOM 672 N N . ALA A 1 84 ? -17.651 -21.782 63.747 1.00 78.88 84 ALA A N 1
ATOM 673 C CA . ALA A 1 84 ? -18.223 -21.671 65.091 1.00 78.88 84 ALA A CA 1
ATOM 674 C C . ALA A 1 84 ? -17.373 -20.758 66.001 1.00 78.88 84 ALA A C 1
ATOM 676 O O . ALA A 1 84 ? -17.895 -19.808 66.585 1.00 78.88 84 ALA A O 1
ATOM 677 N N . ASP A 1 85 ? -16.049 -20.951 66.024 1.00 80.12 85 ASP A N 1
ATOM 678 C CA . ASP A 1 85 ? -15.117 -20.085 66.764 1.00 80.12 85 ASP A CA 1
ATOM 679 C C . ASP A 1 85 ? -15.130 -18.636 66.243 1.00 80.12 85 ASP A C 1
ATOM 681 O O . ASP A 1 85 ? -15.040 -17.676 67.016 1.00 80.12 85 ASP A O 1
ATOM 685 N N . ALA A 1 86 ? -15.234 -18.451 64.923 1.00 79.06 86 ALA A N 1
ATOM 686 C CA . ALA A 1 86 ? -15.327 -17.131 64.306 1.00 79.06 86 ALA A CA 1
ATOM 687 C C . ALA A 1 86 ? -16.646 -16.419 64.651 1.00 79.06 86 ALA A C 1
ATOM 689 O O . ALA A 1 86 ? -16.643 -15.200 64.835 1.00 79.06 86 ALA A O 1
ATOM 690 N N . LEU A 1 87 ? -17.756 -17.154 64.784 1.00 75.50 87 LEU A N 1
ATOM 691 C CA . LEU A 1 87 ? -19.045 -16.599 65.206 1.00 75.50 87 LEU A CA 1
ATOM 692 C C . LEU A 1 87 ? -18.983 -16.052 66.634 1.00 75.50 87 LEU A C 1
ATOM 694 O O . LEU A 1 87 ? -19.398 -14.910 66.843 1.00 75.50 87 LEU A O 1
ATOM 698 N N . ILE A 1 88 ? -18.379 -16.793 67.567 1.00 77.19 88 ILE A N 1
ATOM 699 C CA . ILE A 1 88 ? -18.173 -16.344 68.955 1.00 77.19 88 ILE A CA 1
ATOM 700 C C . ILE A 1 88 ? -17.266 -15.102 68.986 1.00 77.19 88 ILE A C 1
ATOM 702 O O . ILE A 1 88 ? -17.624 -14.077 69.562 1.00 77.19 88 ILE A O 1
ATOM 706 N N . LYS A 1 89 ? -16.133 -15.126 68.268 1.00 76.69 89 LYS A N 1
ATOM 707 C CA . LYS A 1 89 ? -15.204 -13.978 68.182 1.00 76.69 89 LYS A CA 1
ATOM 708 C C . LYS A 1 89 ? -15.811 -12.734 67.528 1.00 76.69 89 LYS A C 1
ATOM 710 O O . LYS A 1 89 ? -15.334 -11.629 67.770 1.00 76.69 89 LYS A O 1
ATOM 715 N N . SER A 1 90 ? -16.830 -12.896 66.683 1.00 72.19 90 SER A N 1
ATOM 716 C CA . SER A 1 90 ? -17.490 -11.782 65.991 1.00 72.19 90 SER A CA 1
ATOM 717 C C . SER A 1 90 ? -18.476 -10.995 66.864 1.00 72.19 90 SER A C 1
ATOM 719 O O . SER A 1 90 ? -18.987 -9.973 66.408 1.00 72.19 90 SER A O 1
ATOM 721 N N . GLY A 1 91 ? -18.768 -11.461 68.087 1.00 63.56 91 GLY A N 1
ATOM 722 C CA . GLY A 1 91 ? -19.700 -10.805 69.012 1.00 63.56 91 GLY A CA 1
ATOM 723 C C . GLY A 1 91 ? -21.174 -10.888 68.593 1.00 63.56 91 GLY A C 1
ATOM 724 O O . GLY A 1 91 ? -22.014 -10.183 69.143 1.00 63.56 91 GLY A O 1
ATOM 725 N N . LYS A 1 92 ? -21.508 -11.729 67.601 1.00 62.91 92 LYS A N 1
ATOM 726 C CA . LYS A 1 92 ? -22.896 -11.998 67.170 1.00 62.91 92 LYS A CA 1
ATOM 727 C C . LYS A 1 92 ? -23.644 -12.963 68.096 1.00 62.91 92 LYS A C 1
ATOM 729 O O . LYS A 1 92 ? -24.834 -13.185 67.897 1.00 62.91 92 LYS A O 1
ATOM 734 N N . VAL A 1 93 ? -22.931 -13.528 69.062 1.00 64.88 93 VAL A N 1
ATOM 735 C CA . VAL A 1 93 ? -23.394 -14.473 70.073 1.00 64.88 93 VAL A CA 1
ATOM 736 C C . VAL A 1 93 ? -22.846 -14.004 71.429 1.00 64.88 93 VAL A C 1
ATOM 738 O O . VAL A 1 93 ? -21.817 -13.325 71.455 1.00 64.88 93 VAL A O 1
ATOM 741 N N . SER A 1 94 ? -23.535 -14.313 72.534 1.00 60.34 94 SER A N 1
ATOM 742 C CA . SER A 1 94 ? -23.108 -13.973 73.902 1.00 60.34 94 SER A CA 1
ATOM 743 C C . SER A 1 94 ? -21.653 -14.387 74.188 1.00 60.34 94 SER A C 1
ATOM 745 O O . SER A 1 94 ? -21.212 -15.451 73.760 1.00 60.34 94 SER A O 1
ATOM 747 N N . GLU A 1 95 ? -20.916 -13.593 74.975 1.00 60.38 95 GLU A N 1
ATOM 748 C CA . GLU A 1 95 ? -19.543 -13.917 75.418 1.00 60.38 95 GLU A CA 1
ATOM 749 C C . GLU A 1 95 ? -19.468 -15.200 76.272 1.00 60.38 95 GLU A C 1
ATOM 751 O O . GLU A 1 95 ? -18.388 -15.753 76.470 1.00 60.38 95 GLU A O 1
ATOM 756 N N . SER A 1 96 ? -20.611 -15.689 76.767 1.00 59.00 96 SER A N 1
ATOM 757 C CA . SER A 1 96 ? -20.744 -16.959 77.488 1.00 59.00 96 SER A CA 1
ATOM 758 C C . SER A 1 96 ? -20.891 -18.188 76.585 1.00 59.00 96 SER A C 1
ATOM 760 O O . SER A 1 96 ? -20.999 -19.294 77.112 1.00 59.00 96 SER A O 1
ATOM 762 N N . ALA A 1 97 ? -20.935 -18.015 75.261 1.00 69.38 97 ALA A N 1
ATOM 763 C CA . ALA A 1 97 ? -21.208 -19.105 74.336 1.00 69.38 97 ALA A CA 1
ATOM 764 C C . ALA A 1 97 ? -20.049 -20.095 74.218 1.00 69.38 97 ALA A C 1
ATOM 766 O O . ALA A 1 97 ? -18.876 -19.712 74.161 1.00 69.38 97 ALA A O 1
ATOM 767 N N . GLN A 1 98 ? -20.390 -21.380 74.157 1.00 74.81 98 GLN A N 1
ATOM 768 C CA . GLN A 1 98 ? -19.425 -22.472 74.060 1.00 74.81 98 GLN A CA 1
ATOM 769 C C . GLN A 1 98 ? -19.656 -23.282 72.787 1.00 74.81 98 GLN A C 1
ATOM 771 O O . GLN A 1 98 ? -20.780 -23.440 72.314 1.00 74.81 98 GLN A O 1
ATOM 776 N N . VAL A 1 99 ? -18.564 -23.794 72.220 1.00 75.88 99 VAL A N 1
ATOM 777 C CA . VAL A 1 99 ? -18.622 -24.728 71.095 1.00 75.88 99 VAL A CA 1
ATOM 778 C C . VAL A 1 99 ? -18.824 -26.130 71.657 1.00 75.88 99 VAL A C 1
ATOM 780 O O . VAL A 1 99 ? -17.947 -26.648 72.349 1.00 75.88 99 VAL A O 1
ATOM 783 N N . VAL A 1 100 ? -19.965 -26.738 71.348 1.00 76.81 100 VAL A N 1
ATOM 784 C CA . VAL A 1 100 ? -20.360 -28.068 71.823 1.00 76.81 100 VAL A CA 1
ATOM 785 C C . VAL A 1 100 ? -20.305 -29.055 70.657 1.00 76.81 100 VAL A C 1
ATOM 787 O O . VAL A 1 100 ? -20.717 -28.747 69.532 1.00 76.81 100 VAL A O 1
ATOM 790 N N . ALA A 1 101 ? -19.746 -30.240 70.902 1.00 71.38 101 ALA A N 1
ATOM 791 C CA . ALA A 1 101 ? -19.754 -31.331 69.936 1.00 71.38 101 ALA A CA 1
ATOM 792 C C . ALA A 1 101 ? -21.120 -32.037 69.951 1.00 71.38 101 ALA A C 1
ATOM 794 O O . ALA A 1 101 ? -21.757 -32.142 70.995 1.00 71.38 101 ALA A O 1
ATOM 795 N N . ALA A 1 102 ? -21.562 -32.545 68.798 1.00 61.44 102 ALA A N 1
ATOM 796 C CA . ALA A 1 102 ? -22.867 -33.200 68.650 1.00 61.44 102 ALA A CA 1
ATOM 797 C C . ALA A 1 102 ? -23.126 -34.358 69.644 1.00 61.44 102 ALA A C 1
ATOM 799 O O . ALA A 1 102 ? -24.280 -34.635 69.954 1.00 61.44 102 ALA A O 1
ATOM 800 N N . ASP A 1 103 ? -22.073 -34.996 70.163 1.00 58.22 103 ASP A N 1
ATOM 801 C CA . ASP A 1 103 ? -22.165 -36.181 71.026 1.00 58.22 103 ASP A CA 1
ATOM 802 C C . ASP A 1 103 ? -22.508 -35.857 72.501 1.00 58.22 103 ASP A C 1
ATOM 804 O O . ASP A 1 103 ? -22.934 -36.747 73.236 1.00 58.22 103 ASP A O 1
ATOM 808 N N . ASP A 1 104 ? -22.369 -34.598 72.941 1.00 57.41 104 ASP A N 1
ATOM 809 C CA . ASP A 1 104 ? -22.526 -34.207 74.357 1.00 57.41 104 ASP A CA 1
ATOM 810 C C . ASP A 1 104 ? -23.951 -33.718 74.718 1.00 57.41 104 ASP A C 1
ATOM 812 O O . ASP A 1 104 ? -24.314 -33.654 75.892 1.00 57.41 104 ASP A O 1
ATOM 816 N N . VAL A 1 105 ? -24.794 -33.403 73.726 1.00 54.38 105 VAL A N 1
ATOM 817 C CA . VAL A 1 105 ? -26.121 -32.769 73.918 1.00 54.38 105 VAL A CA 1
ATOM 818 C C . VAL A 1 105 ? -27.232 -33.776 74.277 1.00 54.38 105 VAL A C 1
ATOM 820 O O . VAL A 1 105 ? -28.255 -33.406 74.852 1.00 54.38 105 VAL A O 1
ATOM 823 N N . GLU A 1 106 ? -27.053 -35.071 74.001 1.00 45.78 106 GLU A N 1
ATOM 824 C CA . GLU A 1 106 ? -28.111 -36.081 74.191 1.00 45.78 106 GLU A CA 1
ATOM 825 C C . GLU A 1 106 ? -28.280 -36.584 75.649 1.00 45.78 106 GLU A C 1
ATOM 827 O O . GLU A 1 106 ? -29.175 -37.387 75.917 1.00 45.78 106 GLU A O 1
ATOM 832 N N . ALA A 1 107 ? -27.480 -36.116 76.619 1.00 37.75 107 ALA A N 1
ATOM 833 C CA . ALA A 1 107 ? -27.389 -36.737 77.950 1.00 37.75 107 ALA A CA 1
ATOM 834 C C . ALA A 1 107 ? -28.188 -36.076 79.106 1.00 37.75 107 ALA A C 1
ATOM 836 O O . ALA A 1 107 ? -28.321 -36.702 80.159 1.00 37.75 107 ALA A O 1
ATOM 837 N N . GLU A 1 108 ? -28.748 -34.863 78.970 1.00 36.06 108 GLU A N 1
ATOM 838 C CA . GLU A 1 108 ? -29.082 -34.021 80.148 1.00 36.06 108 GLU A CA 1
ATOM 839 C C . GLU A 1 108 ? -30.574 -33.663 80.397 1.00 36.06 108 GLU A C 1
ATOM 841 O O . GLU A 1 108 ? -30.874 -32.692 81.088 1.00 36.06 108 GLU A O 1
ATOM 846 N N . ALA A 1 109 ? -31.549 -34.445 79.910 1.00 32.38 109 ALA A N 1
ATOM 847 C CA . ALA A 1 109 ? -32.978 -34.062 79.957 1.00 32.38 109 ALA A CA 1
ATOM 848 C C . ALA A 1 109 ? -33.934 -34.954 80.795 1.00 32.38 109 ALA A C 1
ATOM 850 O O . ALA A 1 109 ? -35.071 -35.182 80.375 1.00 32.38 109 ALA A O 1
ATOM 851 N N . ALA A 1 110 ? -33.557 -35.450 81.988 1.00 31.67 110 ALA A N 1
ATOM 852 C CA . ALA A 1 110 ? -34.529 -36.148 82.858 1.00 31.67 110 ALA A CA 1
ATOM 853 C C . ALA A 1 110 ? -34.211 -36.160 84.373 1.00 31.67 110 ALA A C 1
ATOM 855 O O . ALA A 1 110 ? -33.453 -37.017 84.817 1.00 31.67 110 ALA A O 1
ATOM 856 N N . ALA A 1 111 ? -34.876 -35.312 85.183 1.00 30.31 111 ALA A N 1
ATOM 857 C CA . ALA A 1 111 ? -35.356 -35.652 86.546 1.00 30.31 111 ALA A CA 1
ATOM 858 C C . ALA A 1 111 ? -36.093 -34.492 87.266 1.00 30.31 111 ALA A C 1
ATOM 860 O O . ALA A 1 111 ? -35.527 -33.421 87.459 1.00 30.31 111 ALA A O 1
ATOM 861 N N . ALA A 1 112 ? -37.307 -34.744 87.786 1.00 28.80 112 ALA A N 1
ATOM 862 C CA . ALA A 1 112 ? -37.942 -33.969 88.871 1.00 28.80 112 ALA A CA 1
ATOM 863 C C . ALA A 1 112 ? -38.982 -34.830 89.651 1.00 28.80 112 ALA A C 1
ATOM 865 O O . ALA A 1 112 ? -39.686 -35.610 89.006 1.00 28.80 112 ALA A O 1
ATOM 866 N N . PRO A 1 113 ? -39.128 -34.710 90.997 1.00 43.75 113 PRO A N 1
ATOM 867 C CA . PRO A 1 113 ? -40.092 -35.492 91.802 1.00 43.75 113 PRO A CA 1
ATOM 868 C C . PRO A 1 113 ? -41.154 -34.638 92.556 1.00 43.75 113 PRO A C 1
ATOM 870 O O . PRO A 1 113 ? -41.004 -33.419 92.638 1.00 43.75 113 PRO A O 1
ATOM 873 N N . PRO A 1 114 ? -42.180 -35.252 93.201 1.00 42.25 114 PRO A N 1
ATOM 874 C CA . PRO A 1 114 ? -43.000 -34.586 94.226 1.00 42.25 114 PRO A CA 1
ATOM 875 C C . PRO A 1 114 ? -43.102 -35.347 95.574 1.00 42.25 114 PRO A C 1
ATOM 877 O O . PRO A 1 114 ? -42.826 -36.543 95.666 1.00 42.25 114 PRO A O 1
ATOM 880 N N . ALA A 1 115 ? -43.545 -34.643 96.626 1.00 38.03 115 ALA A N 1
ATOM 881 C CA . ALA A 1 115 ? -43.770 -35.148 97.990 1.00 38.03 115 ALA A CA 1
ATOM 882 C C . ALA A 1 115 ? -45.148 -34.717 98.540 1.00 38.03 115 ALA A C 1
ATOM 884 O O . ALA A 1 115 ? -45.643 -33.651 98.176 1.00 38.03 115 ALA A O 1
ATOM 885 N N . GLY A 1 116 ? -45.736 -35.503 99.458 1.00 32.81 116 GLY A N 1
ATOM 886 C CA . GLY A 1 116 ? -47.018 -35.194 100.109 1.00 32.81 116 GLY A CA 1
ATOM 887 C C . GLY A 1 116 ? -47.222 -35.823 101.503 1.00 32.81 116 GLY A C 1
ATOM 888 O O . GLY A 1 116 ? -47.125 -37.033 101.662 1.00 32.81 116 GLY A O 1
ATOM 889 N N . GLU A 1 117 ? -47.511 -34.934 102.466 1.00 33.03 117 GLU A N 1
ATOM 890 C CA . GLU A 1 117 ? -48.463 -34.968 103.604 1.00 33.03 117 GLU A CA 1
ATOM 891 C C . GLU A 1 117 ? -48.463 -36.034 104.734 1.00 33.03 117 GLU A C 1
ATOM 893 O O . GLU A 1 117 ? -48.357 -37.241 104.554 1.00 33.03 117 GLU A O 1
ATOM 898 N N . LYS A 1 118 ? -48.725 -35.529 105.956 1.00 37.25 118 LYS A N 1
ATOM 899 C CA . LYS A 1 118 ? -49.108 -36.254 107.184 1.00 37.25 118 LYS A CA 1
ATOM 900 C C . LYS A 1 118 ? -50.351 -35.604 107.801 1.00 37.25 118 LYS A C 1
ATOM 902 O O . LYS A 1 118 ? -50.369 -34.382 107.933 1.00 37.25 118 LYS A O 1
ATOM 907 N N . ARG A 1 119 ? -51.282 -36.404 108.344 1.00 34.81 119 ARG A N 1
ATOM 908 C CA . ARG A 1 119 ? -52.151 -36.043 109.490 1.00 34.81 119 ARG A CA 1
ATOM 909 C C . ARG A 1 119 ? -52.873 -37.266 110.069 1.00 34.81 119 ARG A C 1
ATOM 911 O O . ARG A 1 119 ? -53.432 -38.038 109.307 1.00 34.81 119 ARG A O 1
ATOM 918 N N . ALA A 1 120 ? -52.930 -37.358 111.400 1.00 30.94 120 ALA A N 1
ATOM 919 C CA . ALA A 1 120 ? -54.113 -37.726 112.197 1.00 30.94 120 ALA A CA 1
ATOM 920 C C . ALA A 1 120 ? -53.768 -37.653 113.700 1.00 30.94 120 ALA A C 1
ATOM 922 O O . ALA A 1 120 ? -52.640 -37.941 114.096 1.00 30.94 120 ALA A O 1
ATOM 923 N N . ARG A 1 121 ? -54.728 -37.228 114.528 1.00 30.23 121 ARG A N 1
ATOM 924 C CA . ARG A 1 121 ? -54.639 -37.123 115.993 1.00 30.23 121 ARG A CA 1
ATOM 925 C C . ARG A 1 121 ? -55.979 -37.597 116.561 1.00 30.23 121 ARG A C 1
ATOM 927 O O . ARG A 1 121 ? -57.006 -37.085 116.123 1.00 30.23 121 ARG A O 1
ATOM 934 N N . ASP A 1 122 ? -55.939 -38.520 117.517 1.00 33.34 122 ASP A N 1
ATOM 935 C CA . ASP A 1 122 ? -57.105 -39.033 118.246 1.00 33.34 122 ASP A CA 1
ATOM 936 C C . ASP A 1 122 ? -57.433 -38.219 119.516 1.00 33.34 122 ASP A C 1
ATOM 938 O O . ASP A 1 122 ? -56.648 -37.399 119.999 1.00 33.34 122 ASP A O 1
ATOM 942 N N . THR A 1 123 ? -58.653 -38.452 119.998 1.00 41.22 123 THR A N 1
ATOM 943 C CA . THR A 1 123 ? -59.516 -37.701 120.929 1.00 41.22 123 THR A CA 1
ATOM 944 C C . THR A 1 123 ? -59.170 -37.785 122.429 1.00 41.22 123 THR A C 1
ATOM 946 O O . THR A 1 123 ? -58.652 -38.795 122.895 1.00 41.22 123 THR A O 1
ATOM 949 N N . MET A 1 124 ? -59.542 -36.744 123.202 1.00 38.31 124 MET A N 1
ATOM 950 C CA . MET A 1 124 ? -59.370 -36.601 124.669 1.00 38.31 124 MET A CA 1
ATOM 951 C C . MET A 1 124 ? -60.680 -36.150 125.392 1.00 38.31 124 MET A C 1
ATOM 953 O O . MET A 1 124 ? -61.568 -35.624 124.720 1.00 38.31 124 MET A O 1
ATOM 957 N N . PRO A 1 125 ? -60.805 -36.342 126.733 1.00 53.47 125 PRO A N 1
ATOM 958 C CA . PRO A 1 125 ? -62.067 -36.459 127.505 1.00 53.47 125 PRO A CA 1
ATOM 959 C C . PRO A 1 125 ? -62.807 -35.163 127.929 1.00 53.47 125 PRO A C 1
ATOM 961 O O . PRO A 1 125 ? -62.318 -34.047 127.800 1.00 53.47 125 PRO A O 1
ATOM 964 N N . GLU A 1 126 ? -63.999 -35.352 128.506 1.00 48.50 126 GLU A N 1
ATOM 965 C CA . GLU A 1 126 ? -65.169 -34.457 128.651 1.00 48.50 126 GLU A CA 1
ATOM 966 C C . GLU A 1 126 ? -64.990 -33.089 129.359 1.00 48.50 126 GLU A C 1
ATOM 968 O O . GLU A 1 126 ? -65.704 -32.133 129.053 1.00 48.50 126 GLU A O 1
ATOM 973 N N . GLU A 1 127 ? -63.993 -32.909 130.224 1.00 56.09 127 GLU A N 1
ATOM 974 C CA . GLU A 1 127 ? -63.677 -31.590 130.814 1.00 56.09 127 GLU A CA 1
ATOM 975 C C . GLU A 1 127 ? -62.903 -30.690 129.838 1.00 56.09 127 GLU A C 1
ATOM 977 O O . GLU A 1 127 ? -63.082 -29.465 129.815 1.00 56.09 127 GLU A O 1
ATOM 982 N N . VAL A 1 128 ? -62.099 -31.307 128.959 1.00 58.72 128 VAL A N 1
ATOM 983 C CA . VAL A 1 128 ? -61.528 -30.633 127.790 1.00 58.72 128 VAL A CA 1
ATOM 984 C C . VAL A 1 128 ? -62.660 -30.229 126.865 1.00 58.72 128 VAL A C 1
ATOM 986 O O . VAL A 1 128 ? -62.604 -29.124 126.358 1.00 58.72 128 VAL A O 1
ATOM 989 N N . LEU A 1 129 ? -63.721 -31.032 126.710 1.00 54.81 129 LEU A N 1
ATOM 990 C CA . LEU A 1 129 ? -64.877 -30.659 125.891 1.00 54.81 129 LEU A CA 1
ATOM 991 C C . LEU A 1 129 ? -65.608 -29.427 126.425 1.00 54.81 129 LEU A C 1
ATOM 993 O O . LEU A 1 129 ? -66.008 -28.616 125.613 1.00 54.81 129 LEU A O 1
ATOM 997 N N . GLN A 1 130 ? -65.734 -29.198 127.734 1.00 64.50 130 GLN A N 1
ATOM 998 C CA . GLN A 1 130 ? -66.409 -27.985 128.235 1.00 64.50 130 GLN A CA 1
ATOM 999 C C . GLN A 1 130 ? -65.559 -26.714 128.096 1.00 64.50 130 GLN A C 1
ATOM 1001 O O . GLN A 1 130 ? -66.073 -25.665 127.700 1.00 64.50 130 GLN A O 1
ATOM 1006 N N . ARG A 1 131 ? -64.245 -26.793 128.360 1.00 69.25 131 ARG A N 1
ATOM 1007 C CA . ARG A 1 131 ? -63.315 -25.698 128.016 1.00 69.25 131 ARG A CA 1
ATOM 1008 C C . ARG A 1 131 ? -63.242 -25.490 126.514 1.00 69.25 131 ARG A C 1
ATOM 1010 O O . ARG A 1 131 ? -63.225 -24.352 126.071 1.00 69.25 131 ARG A O 1
ATOM 1017 N N . ARG A 1 132 ? -63.270 -26.576 125.746 1.00 63.47 132 ARG A N 1
ATOM 1018 C CA . ARG A 1 132 ? -63.284 -26.548 124.292 1.00 63.47 132 ARG A CA 1
ATOM 1019 C C . ARG A 1 132 ? -64.601 -26.025 123.762 1.00 63.47 132 ARG A C 1
ATOM 1021 O O . ARG A 1 132 ? -64.558 -25.358 122.758 1.00 63.47 132 ARG A O 1
ATOM 1028 N N . VAL A 1 133 ? -65.735 -26.252 124.415 1.00 70.00 133 VAL A N 1
ATOM 1029 C CA . VAL A 1 133 ? -67.035 -25.686 124.037 1.00 70.00 133 VAL A CA 1
ATOM 1030 C C . VAL A 1 133 ? -67.037 -24.194 124.308 1.00 70.00 133 VAL A C 1
ATOM 1032 O O . VAL A 1 133 ? -67.417 -23.462 123.416 1.00 70.00 133 VAL A O 1
ATOM 1035 N N . ARG A 1 134 ? -66.511 -23.716 125.442 1.00 77.12 134 ARG A N 1
ATOM 1036 C CA . ARG A 1 134 ? -66.372 -22.268 125.682 1.00 77.12 134 ARG A CA 1
ATOM 1037 C C . ARG A 1 134 ? -65.352 -21.613 124.751 1.00 77.12 134 ARG A C 1
ATOM 1039 O O . ARG A 1 134 ? -65.632 -20.555 124.212 1.00 77.12 134 ARG A O 1
ATOM 1046 N N . GLU A 1 135 ? -64.207 -22.252 124.505 1.00 76.06 135 GLU A N 1
ATOM 1047 C CA . GLU A 1 135 ? -63.245 -21.812 123.484 1.00 76.06 135 GLU A CA 1
ATOM 1048 C C . GLU A 1 135 ? -63.846 -21.867 122.080 1.00 76.06 135 GLU A C 1
ATOM 1050 O O . GLU A 1 135 ? -63.579 -20.995 121.270 1.00 76.06 135 GLU A O 1
ATOM 1055 N N . LEU A 1 136 ? -64.648 -22.882 121.760 1.00 71.25 136 LEU A N 1
ATOM 1056 C CA . LEU A 1 136 ? -65.346 -22.990 120.485 1.00 71.25 136 LEU A CA 1
ATOM 1057 C C . LEU A 1 136 ? -66.459 -21.959 120.411 1.00 71.25 136 LEU A C 1
ATOM 1059 O O . LEU A 1 136 ? -66.680 -21.454 119.334 1.00 71.25 136 LEU A O 1
ATOM 1063 N N . GLU A 1 137 ? -67.119 -21.592 121.503 1.00 77.56 137 GLU A N 1
ATOM 1064 C CA . GLU A 1 137 ? -68.104 -20.513 121.551 1.00 77.56 137 GLU A CA 1
ATOM 1065 C C . GLU A 1 137 ? -67.430 -19.156 121.361 1.00 77.56 137 GLU A C 1
ATOM 1067 O O . GLU A 1 137 ? -67.955 -18.354 120.596 1.00 77.56 137 GLU A O 1
ATOM 1072 N N . THR A 1 138 ? -66.249 -18.918 121.948 1.00 79.69 138 THR A N 1
ATOM 1073 C CA . THR A 1 138 ? -65.464 -17.701 121.690 1.00 79.69 138 THR A CA 1
ATOM 1074 C C . THR A 1 138 ? -64.879 -17.688 120.281 1.00 79.69 138 THR A C 1
ATOM 1076 O O . THR A 1 138 ? -64.947 -16.676 119.596 1.00 79.69 138 THR A O 1
ATOM 1079 N N . ILE A 1 139 ? -64.371 -18.819 119.790 1.00 75.50 139 ILE A N 1
ATOM 1080 C CA . ILE A 1 139 ? -63.886 -18.953 118.411 1.00 75.50 139 ILE A CA 1
ATOM 1081 C C . ILE A 1 139 ? -65.057 -18.830 117.436 1.00 75.50 139 ILE A C 1
ATOM 1083 O O . ILE A 1 139 ? -64.892 -18.230 116.387 1.00 75.50 139 ILE A O 1
ATOM 1087 N N . VAL A 1 140 ? -66.245 -19.340 117.758 1.00 75.56 140 VAL A N 1
ATOM 1088 C CA . VAL A 1 140 ? -67.455 -19.211 116.937 1.00 75.56 140 VAL A CA 1
ATOM 1089 C C . VAL A 1 140 ? -68.001 -17.796 117.018 1.00 75.56 140 VAL A C 1
ATOM 1091 O O . VAL A 1 140 ? -68.471 -17.309 116.001 1.00 75.56 140 VAL A O 1
ATOM 1094 N N . SER A 1 141 ? -67.922 -17.091 118.149 1.00 73.44 141 SER A N 1
ATOM 1095 C CA . SER A 1 141 ? -68.296 -15.676 118.214 1.00 73.44 141 SER A CA 1
ATOM 1096 C C . SER A 1 141 ? -67.305 -14.808 117.448 1.00 73.44 141 SER A C 1
ATOM 1098 O O . SER A 1 141 ? -67.733 -13.970 116.668 1.00 73.44 141 SER A O 1
ATOM 1100 N N . GLU A 1 142 ? -66.002 -15.067 117.563 1.00 78.62 142 GLU A N 1
ATOM 1101 C CA . GLU A 1 142 ? -64.962 -14.396 116.777 1.00 78.62 142 GLU A CA 1
ATOM 1102 C C . GLU A 1 142 ? -65.067 -14.740 115.287 1.00 78.62 142 GLU A C 1
ATOM 1104 O O . GLU A 1 142 ? -64.891 -13.872 114.437 1.00 78.62 142 GLU A O 1
ATOM 1109 N N . GLN A 1 143 ? -65.389 -15.989 114.935 1.00 66.06 143 GLN A N 1
ATOM 1110 C CA . GLN A 1 143 ? -65.650 -16.401 113.557 1.00 66.06 143 GLN A CA 1
ATOM 1111 C C . GLN A 1 143 ? -66.958 -15.814 113.039 1.00 66.06 143 GLN A C 1
ATOM 1113 O O . GLN A 1 143 ? -66.997 -15.431 111.881 1.00 66.06 143 GLN A O 1
ATOM 1118 N N . ARG A 1 144 ? -68.002 -15.680 113.862 1.00 71.31 144 ARG A N 1
ATOM 1119 C CA . ARG A 1 144 ? -69.248 -14.985 113.504 1.00 71.31 144 ARG A CA 1
ATOM 1120 C C . ARG A 1 144 ? -69.023 -13.492 113.336 1.00 71.31 144 ARG A C 1
ATOM 1122 O O . ARG A 1 144 ? -69.599 -12.917 112.431 1.00 71.31 144 ARG A O 1
ATOM 1129 N N . GLU A 1 145 ? -68.161 -12.876 114.134 1.00 73.62 145 GLU A N 1
ATOM 1130 C CA . GLU A 1 145 ? -67.809 -11.464 114.002 1.00 73.62 145 GLU A CA 1
ATOM 1131 C C . GLU A 1 145 ? -66.916 -11.229 112.771 1.00 73.62 145 GLU A C 1
ATOM 1133 O O . GLU A 1 145 ? -67.143 -10.282 112.019 1.00 73.62 145 GLU A O 1
ATOM 1138 N N . ARG A 1 146 ? -65.966 -12.135 112.489 1.00 65.88 146 ARG A N 1
ATOM 1139 C CA . ARG A 1 146 ? -65.179 -12.160 111.240 1.00 65.88 146 ARG A CA 1
ATOM 1140 C C . ARG A 1 146 ? -66.048 -12.435 110.013 1.00 65.88 146 ARG A C 1
ATOM 1142 O O . ARG A 1 146 ? -65.858 -11.782 108.996 1.00 65.88 146 ARG A O 1
ATOM 1149 N N . LEU A 1 147 ? -67.012 -13.350 110.107 1.00 60.84 147 LEU A N 1
ATOM 1150 C CA . LEU A 1 147 ? -68.009 -13.593 109.064 1.00 60.84 147 LEU A CA 1
ATOM 1151 C C . LEU A 1 147 ? -68.949 -12.399 108.919 1.00 60.84 147 LEU A C 1
ATOM 1153 O O . LEU A 1 147 ? -69.314 -12.094 107.795 1.00 60.84 147 LEU A O 1
ATOM 1157 N N . SER A 1 148 ? -69.271 -11.684 110.003 1.00 68.38 148 SER A N 1
ATOM 1158 C CA . SER A 1 148 ? -70.077 -10.463 109.931 1.00 68.38 148 SER A CA 1
ATOM 1159 C C . SER A 1 148 ? -69.337 -9.355 109.186 1.00 68.38 148 SER A C 1
ATOM 1161 O O . SER A 1 148 ? -69.909 -8.781 108.275 1.00 68.38 148 SER A O 1
ATOM 1163 N N . LYS A 1 149 ? -68.034 -9.182 109.456 1.00 65.44 149 LYS A N 1
ATOM 1164 C CA . LYS A 1 149 ? -67.139 -8.241 108.759 1.00 65.44 149 LYS A CA 1
ATOM 1165 C C . LYS A 1 149 ? -66.889 -8.624 107.294 1.00 65.44 149 LYS A C 1
ATOM 1167 O O . LYS A 1 149 ? -66.666 -7.760 106.458 1.00 65.44 149 LYS A O 1
ATOM 1172 N N . LEU A 1 150 ? -66.944 -9.918 106.964 1.00 58.38 150 LEU A N 1
ATOM 1173 C CA . LEU A 1 150 ? -66.946 -10.414 105.578 1.00 58.38 150 LEU A CA 1
ATOM 1174 C C . LEU A 1 150 ? -68.330 -10.306 104.910 1.00 58.38 150 LEU A C 1
ATOM 1176 O O . LEU A 1 150 ? -68.413 -10.298 103.685 1.00 58.38 150 LEU A O 1
ATOM 1180 N N . SER A 1 151 ? -69.404 -10.234 105.700 1.00 58.56 151 SER A N 1
ATOM 1181 C CA . SER A 1 151 ? -70.788 -10.039 105.253 1.00 58.56 151 SER A CA 1
ATOM 1182 C C . SER A 1 151 ? -71.262 -8.591 105.359 1.00 58.56 151 SER A C 1
ATOM 1184 O O . SER A 1 151 ? -72.444 -8.339 105.125 1.00 58.56 151 SER A O 1
ATOM 1186 N N . ASP A 1 152 ? -70.378 -7.658 105.731 1.00 60.78 152 ASP A N 1
ATOM 1187 C CA . ASP A 1 152 ? -70.667 -6.230 105.742 1.00 60.78 152 ASP A CA 1
ATOM 1188 C C . ASP A 1 152 ? -71.072 -5.870 104.314 1.00 60.78 152 ASP A C 1
ATOM 1190 O O . ASP A 1 152 ? -70.236 -5.780 103.414 1.00 60.78 152 ASP A O 1
ATOM 1194 N N . ALA A 1 153 ? -72.381 -5.733 104.093 1.00 63.88 153 ALA A N 1
ATOM 1195 C CA . ALA A 1 153 ? -72.971 -5.544 102.771 1.00 63.88 153 ALA A CA 1
ATOM 1196 C C . ALA A 1 153 ? -72.310 -4.374 102.024 1.00 63.88 153 ALA A C 1
ATOM 1198 O O . ALA A 1 153 ? -72.095 -4.452 100.820 1.00 63.88 153 ALA A O 1
ATOM 1199 N N . ASN A 1 154 ? -71.857 -3.363 102.771 1.00 66.81 154 ASN A N 1
ATOM 1200 C CA . ASN A 1 154 ? -71.120 -2.214 102.257 1.00 66.81 154 ASN A CA 1
ATOM 1201 C C . ASN A 1 154 ? -69.758 -2.581 101.634 1.00 66.81 154 ASN A C 1
ATOM 1203 O O . ASN A 1 154 ? -69.396 -2.002 100.619 1.00 66.81 154 ASN A O 1
ATOM 1207 N N . ALA A 1 155 ? -69.002 -3.533 102.196 1.00 69.00 155 ALA A N 1
ATOM 1208 C CA . ALA A 1 155 ? -67.710 -3.960 101.641 1.00 69.00 155 ALA A CA 1
ATOM 1209 C C . ALA A 1 155 ? -67.883 -4.831 100.381 1.00 69.00 155 ALA A C 1
ATOM 1211 O O . ALA A 1 155 ? -67.064 -4.795 99.462 1.00 69.00 155 ALA A O 1
ATOM 1212 N N . LEU A 1 156 ? -68.973 -5.601 100.315 1.00 72.31 156 LEU A N 1
ATOM 1213 C CA . LEU A 1 156 ? -69.342 -6.356 99.117 1.00 72.31 156 LEU A CA 1
ATOM 1214 C C . LEU A 1 156 ? -69.848 -5.433 98.001 1.00 72.31 156 LEU A C 1
ATOM 1216 O O . LEU A 1 156 ? -69.492 -5.648 96.845 1.00 72.31 156 LEU A O 1
ATOM 1220 N N . GLU A 1 157 ? -70.610 -4.390 98.332 1.00 76.88 157 GLU A N 1
ATOM 1221 C CA . GLU A 1 157 ? -71.050 -3.370 97.373 1.00 76.88 157 GLU A CA 1
ATOM 1222 C C . GLU A 1 157 ? -69.876 -2.561 96.805 1.00 76.88 157 GLU A C 1
ATOM 1224 O O . GLU A 1 157 ? -69.830 -2.343 95.596 1.00 76.88 157 GLU A O 1
ATOM 1229 N N . THR A 1 158 ? -68.878 -2.182 97.614 1.00 77.88 158 THR A N 1
ATOM 1230 C CA . THR A 1 158 ? -67.682 -1.485 97.103 1.00 77.88 158 THR A CA 1
ATOM 1231 C C . THR A 1 158 ? -66.869 -2.361 96.156 1.00 77.88 158 THR A C 1
ATOM 1233 O O . THR A 1 158 ? -66.468 -1.902 95.093 1.00 77.88 158 THR A O 1
ATOM 1236 N N . VAL A 1 159 ? -66.685 -3.646 96.479 1.00 79.31 159 VAL A N 1
ATOM 1237 C CA . VAL A 1 159 ? -65.981 -4.590 95.592 1.00 79.31 159 VAL A CA 1
ATOM 1238 C C . VAL A 1 159 ? -66.785 -4.862 94.316 1.00 79.31 159 VAL A C 1
ATOM 1240 O O . VAL A 1 159 ? -66.206 -5.041 93.245 1.00 79.31 159 VAL A O 1
ATOM 1243 N N . GLN A 1 160 ? -68.120 -4.872 94.388 1.00 83.00 160 GLN A N 1
ATOM 1244 C CA . GLN A 1 160 ? -68.976 -4.967 93.203 1.00 83.00 160 GLN A CA 1
ATOM 1245 C C . GLN A 1 160 ? -68.855 -3.726 92.315 1.00 83.00 160 GLN A C 1
ATOM 1247 O O . GLN A 1 160 ? -68.665 -3.880 91.112 1.00 83.00 160 GLN A O 1
ATOM 1252 N N . GLN A 1 161 ? -68.870 -2.522 92.891 1.00 82.31 161 GLN A N 1
ATOM 1253 C CA . GLN A 1 161 ? -68.657 -1.272 92.154 1.00 82.31 161 GLN A CA 1
ATOM 1254 C C . GLN A 1 161 ? -67.261 -1.219 91.521 1.00 82.31 161 GLN A C 1
ATOM 1256 O O . GLN A 1 161 ? -67.132 -0.897 90.343 1.00 82.31 161 GLN A O 1
ATOM 1261 N N . GLU A 1 162 ? -66.212 -1.603 92.251 1.00 85.88 162 GLU A N 1
ATOM 1262 C CA . GLU A 1 162 ? -64.851 -1.702 91.712 1.00 85.88 162 GLU A CA 1
ATOM 1263 C C . GLU A 1 162 ? -64.764 -2.727 90.577 1.00 85.88 162 GLU A C 1
ATOM 1265 O O . GLU A 1 162 ? -64.146 -2.464 89.546 1.00 85.88 162 GLU A O 1
ATOM 1270 N N . ARG A 1 163 ? -65.432 -3.878 90.714 1.00 86.19 163 ARG A N 1
ATOM 1271 C CA . ARG A 1 163 ? -65.517 -4.889 89.655 1.00 86.19 163 ARG A CA 1
ATOM 1272 C C . ARG A 1 163 ? -66.266 -4.369 88.430 1.00 86.19 163 ARG A C 1
ATOM 1274 O O . ARG A 1 163 ? -65.858 -4.677 87.314 1.00 86.19 163 ARG A O 1
ATOM 1281 N N . GLU A 1 164 ? -67.338 -3.605 88.608 1.00 88.50 164 GLU A N 1
ATOM 1282 C CA . GLU A 1 164 ? -68.090 -2.985 87.513 1.00 88.50 164 GLU A CA 1
ATOM 1283 C C . GLU A 1 164 ? -67.268 -1.907 86.799 1.00 88.50 164 GLU A C 1
ATOM 1285 O O . GLU A 1 164 ? -67.236 -1.887 85.568 1.00 88.50 164 GLU A O 1
ATOM 1290 N N . VAL A 1 165 ? -66.534 -1.076 87.545 1.00 90.44 165 VAL A N 1
ATOM 1291 C CA . VAL A 1 165 ? -65.605 -0.077 86.992 1.00 90.44 165 VAL A CA 1
ATOM 1292 C C . VAL A 1 165 ? -64.462 -0.756 86.240 1.00 90.44 165 VAL A C 1
ATOM 1294 O O . VAL A 1 165 ? -64.179 -0.390 85.102 1.00 90.44 165 VAL A O 1
ATOM 1297 N N . LEU A 1 166 ? -63.839 -1.789 86.813 1.00 86.94 166 LEU A N 1
ATOM 1298 C CA . LEU A 1 166 ? -62.792 -2.560 86.139 1.00 86.94 166 LEU A CA 1
ATOM 1299 C C . LEU A 1 166 ? -63.327 -3.290 84.904 1.00 86.94 166 LEU A C 1
ATOM 1301 O O . LEU A 1 166 ? -62.633 -3.344 83.894 1.00 86.94 166 LEU A O 1
ATOM 1305 N N . ALA A 1 167 ? -64.557 -3.807 84.942 1.00 89.31 167 ALA A N 1
ATOM 1306 C CA . ALA A 1 167 ? -65.201 -4.417 83.783 1.00 89.31 167 ALA A CA 1
ATOM 1307 C C . ALA A 1 167 ? -65.520 -3.387 82.686 1.00 89.31 167 ALA A C 1
ATOM 1309 O O . ALA A 1 167 ? -65.392 -3.701 81.502 1.00 89.31 167 ALA A O 1
ATOM 1310 N N . ALA A 1 168 ? -65.911 -2.164 83.056 1.00 88.00 168 ALA A N 1
ATOM 1311 C CA . ALA A 1 168 ? -66.111 -1.067 82.114 1.00 88.00 168 ALA A CA 1
ATOM 1312 C C . ALA A 1 168 ? -64.784 -0.630 81.473 1.00 88.00 168 ALA A C 1
ATOM 1314 O O . ALA A 1 168 ? -64.715 -0.512 80.252 1.00 88.00 168 ALA A O 1
ATOM 1315 N N . LEU A 1 169 ? -63.719 -0.492 82.270 1.00 90.75 169 LEU A N 1
ATOM 1316 C CA . LEU A 1 169 ? -62.373 -0.176 81.783 1.00 90.75 169 LEU A CA 1
ATOM 1317 C C . LEU A 1 169 ? -61.799 -1.291 80.899 1.00 90.75 169 LEU A C 1
ATOM 1319 O O . LEU A 1 169 ? -61.178 -0.996 79.883 1.00 90.75 169 LEU A O 1
ATOM 1323 N N . LEU A 1 170 ? -62.039 -2.565 81.232 1.00 88.06 170 LEU A N 1
ATOM 1324 C CA . LEU A 1 170 ? -61.669 -3.702 80.381 1.00 88.06 170 LEU A CA 1
ATOM 1325 C C . LEU A 1 170 ? -62.392 -3.645 79.036 1.00 88.06 170 LEU A C 1
ATOM 1327 O O . LEU A 1 170 ? -61.742 -3.762 78.004 1.00 88.06 170 LEU A O 1
ATOM 1331 N N . LYS A 1 171 ? -63.707 -3.392 79.032 1.00 91.31 171 LYS A N 1
ATOM 1332 C CA . LYS A 1 171 ? -64.480 -3.226 77.790 1.00 91.31 171 LYS A CA 1
ATOM 1333 C C . LYS A 1 171 ? -63.996 -2.043 76.956 1.00 91.31 171 LYS A C 1
ATOM 1335 O O . LYS A 1 171 ? -63.943 -2.141 75.733 1.00 91.31 171 LYS A O 1
ATOM 1340 N N . GLU A 1 172 ? -63.649 -0.929 77.593 1.00 90.44 172 GLU A N 1
ATOM 1341 C CA . GLU A 1 172 ? -63.112 0.241 76.899 1.00 90.44 172 GLU A CA 1
ATOM 1342 C C . GLU A 1 172 ? -61.722 -0.045 76.311 1.00 90.44 172 GLU A C 1
ATOM 1344 O O . GLU A 1 172 ? -61.476 0.266 75.146 1.00 90.44 172 GLU A O 1
ATOM 1349 N N . ALA A 1 173 ? -60.844 -0.721 77.056 1.00 86.31 173 ALA A N 1
ATOM 1350 C CA . ALA A 1 173 ? -59.533 -1.154 76.575 1.00 86.31 173 ALA A CA 1
ATOM 1351 C C . ALA A 1 173 ? -59.635 -2.192 75.440 1.00 86.31 173 ALA A C 1
ATOM 1353 O O . ALA A 1 173 ? -58.873 -2.129 74.473 1.00 86.31 173 ALA A O 1
ATOM 1354 N N . GLU A 1 174 ? -60.592 -3.120 75.510 1.00 90.31 174 GLU A N 1
ATOM 1355 C CA . GLU A 1 174 ? -60.896 -4.076 74.438 1.00 90.31 174 GLU A CA 1
ATOM 1356 C C . GLU A 1 174 ? -61.394 -3.359 73.177 1.00 90.31 174 GLU A C 1
ATOM 1358 O O . GLU A 1 174 ? -60.894 -3.628 72.084 1.00 90.31 174 GLU A O 1
ATOM 1363 N N . ALA A 1 175 ? -62.293 -2.379 73.314 1.00 91.81 175 ALA A N 1
ATOM 1364 C CA . ALA A 1 175 ? -62.757 -1.562 72.193 1.00 91.81 175 ALA A CA 1
ATOM 1365 C C . ALA A 1 175 ? -61.623 -0.718 71.581 1.00 91.81 175 ALA A C 1
ATOM 1367 O O . ALA A 1 175 ? -61.488 -0.643 70.356 1.00 91.81 175 ALA A O 1
ATOM 1368 N N . GLN A 1 176 ? -60.759 -0.122 72.408 1.00 90.50 176 GLN A N 1
ATOM 1369 C CA . GLN A 1 176 ? -59.567 0.592 71.942 1.00 90.50 176 GLN A CA 1
ATOM 1370 C C . GLN A 1 176 ? -58.621 -0.353 71.189 1.00 90.50 176 GLN A C 1
ATOM 1372 O O . GLN A 1 176 ? -58.197 -0.033 70.078 1.00 90.50 176 GLN A O 1
ATOM 1377 N N . LYS A 1 177 ? -58.367 -1.556 71.715 1.00 91.31 177 LYS A N 1
ATOM 1378 C CA . LYS A 1 177 ? -57.569 -2.582 71.031 1.00 91.31 177 LYS A CA 1
ATOM 1379 C C . LYS A 1 177 ? -58.178 -2.965 69.682 1.00 91.31 177 LYS A C 1
ATOM 1381 O O . LYS A 1 177 ? -57.456 -3.000 68.689 1.00 91.31 177 LYS A O 1
ATOM 1386 N N . GLU A 1 178 ? -59.488 -3.203 69.610 1.00 93.25 178 GLU A N 1
ATOM 1387 C CA . GLU A 1 178 ? -60.167 -3.509 68.345 1.00 93.25 178 GLU A CA 1
ATOM 1388 C C . GLU A 1 178 ? -60.025 -2.382 67.316 1.00 93.25 178 GLU A C 1
ATOM 1390 O O . GLU A 1 178 ? -59.784 -2.650 66.138 1.00 93.25 178 GLU A O 1
ATOM 1395 N N . THR A 1 179 ? -60.148 -1.117 67.730 1.00 92.81 179 THR A N 1
ATOM 1396 C CA . THR A 1 179 ? -59.977 0.017 66.805 1.00 92.81 179 THR A CA 1
ATOM 1397 C C . THR A 1 179 ? -58.541 0.141 66.297 1.00 92.81 179 THR A C 1
ATOM 1399 O O . THR A 1 179 ? -58.344 0.370 65.102 1.00 92.81 179 THR A O 1
ATOM 1402 N N . VAL A 1 180 ? -57.539 -0.082 67.155 1.00 91.44 180 VAL A N 1
ATOM 1403 C CA . VAL A 1 180 ? -56.122 -0.104 66.757 1.00 91.44 180 VAL A CA 1
ATOM 1404 C C . VAL A 1 180 ? -55.850 -1.245 65.778 1.00 91.44 180 VAL A C 1
ATOM 1406 O O . VAL A 1 180 ? -55.223 -1.012 64.748 1.00 91.44 180 VAL A O 1
ATOM 1409 N N . VAL A 1 181 ? -56.375 -2.447 66.039 1.00 91.38 181 VAL A N 1
ATOM 1410 C CA . VAL A 1 181 ? -56.237 -3.599 65.132 1.00 91.38 181 VAL A CA 1
ATOM 1411 C C . VAL A 1 181 ? -56.894 -3.315 63.781 1.00 91.38 181 VAL A C 1
ATOM 1413 O O . VAL A 1 181 ? -56.256 -3.504 62.751 1.00 91.38 181 VAL A O 1
ATOM 1416 N N . ARG A 1 182 ? -58.119 -2.771 63.750 1.00 93.25 182 ARG A N 1
ATOM 1417 C CA . ARG A 1 182 ? -58.795 -2.408 62.488 1.00 93.25 182 ARG A CA 1
ATOM 1418 C C . ARG A 1 182 ? -58.029 -1.350 61.693 1.00 93.25 182 ARG A C 1
ATOM 1420 O O . ARG A 1 182 ? -57.968 -1.438 60.466 1.00 93.25 182 ARG A O 1
ATOM 1427 N N . ASN A 1 183 ? -57.452 -0.354 62.364 1.00 90.62 183 ASN A N 1
ATOM 1428 C CA . ASN A 1 183 ? -56.633 0.663 61.704 1.00 90.62 183 ASN A CA 1
ATOM 1429 C C . ASN A 1 183 ? -55.331 0.057 61.159 1.00 90.62 183 ASN A C 1
ATOM 1431 O O . ASN A 1 183 ? -55.014 0.272 59.992 1.00 90.62 183 ASN A O 1
ATOM 1435 N N . ALA A 1 184 ? -54.646 -0.781 61.944 1.00 88.81 184 ALA A N 1
ATOM 1436 C CA . ALA A 1 184 ? -53.446 -1.491 61.509 1.00 88.81 184 ALA A CA 1
ATOM 1437 C C . ALA A 1 184 ? -53.721 -2.430 60.320 1.00 88.81 184 ALA A C 1
ATOM 1439 O O . ALA A 1 184 ? -52.942 -2.463 59.372 1.00 88.81 184 ALA A O 1
ATOM 1440 N N . GLU A 1 185 ? -54.855 -3.138 60.308 1.00 92.81 185 GLU A N 1
ATOM 1441 C CA . GLU A 1 185 ? -55.286 -3.962 59.171 1.00 92.81 185 GLU A CA 1
ATOM 1442 C C . GLU A 1 185 ? -55.569 -3.121 57.920 1.00 92.81 185 GLU A C 1
ATOM 1444 O O . GLU A 1 185 ? -55.222 -3.5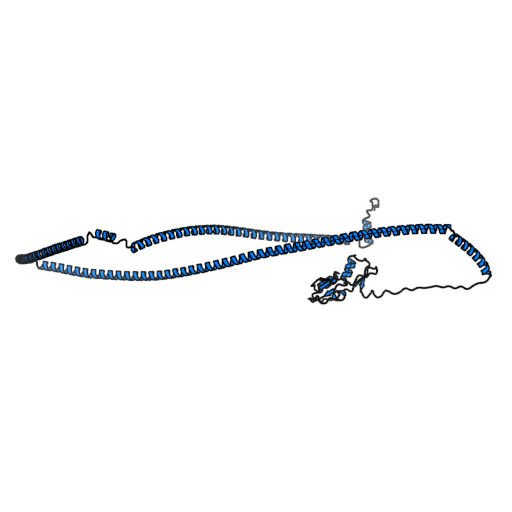14 56.803 1.00 92.81 185 GLU A O 1
ATOM 1449 N N . LYS A 1 186 ? -56.198 -1.952 58.081 1.00 94.62 186 LYS A N 1
ATOM 1450 C CA . LYS A 1 186 ? -56.459 -1.028 56.971 1.00 94.62 186 LYS A CA 1
ATOM 1451 C C . LYS A 1 186 ? -55.155 -0.486 56.382 1.00 94.62 186 LYS A C 1
ATOM 1453 O O . LYS A 1 186 ? -55.024 -0.448 55.157 1.00 94.62 186 LYS A O 1
ATOM 1458 N N . ASP A 1 187 ? -54.201 -0.121 57.232 1.00 91.06 187 ASP A N 1
ATOM 1459 C CA . ASP A 1 187 ? -52.886 0.369 56.820 1.00 91.06 187 ASP A CA 1
ATOM 1460 C C . ASP A 1 187 ? -52.044 -0.743 56.184 1.00 91.06 187 ASP A C 1
ATOM 1462 O O . ASP A 1 187 ? -51.422 -0.516 55.146 1.00 91.06 187 ASP A O 1
ATOM 1466 N N . ALA A 1 188 ? -52.099 -1.970 56.715 1.00 89.88 188 ALA A N 1
ATOM 1467 C CA . ALA A 1 188 ? -51.468 -3.143 56.114 1.00 89.88 188 ALA A CA 1
ATOM 1468 C C . ALA A 1 188 ? -51.999 -3.395 54.696 1.00 89.88 188 ALA A C 1
ATOM 1470 O O . ALA A 1 188 ? -51.214 -3.493 53.755 1.00 89.88 188 ALA A O 1
ATOM 1471 N N . ARG A 1 189 ? -53.326 -3.374 54.505 1.00 93.31 189 ARG A N 1
ATOM 1472 C CA . ARG A 1 189 ? -53.952 -3.508 53.175 1.00 93.31 189 ARG A CA 1
ATOM 1473 C C . ARG A 1 189 ? -53.589 -2.355 52.237 1.00 93.31 189 ARG A C 1
ATOM 1475 O O . ARG A 1 189 ? -53.442 -2.559 51.034 1.00 93.31 189 ARG A O 1
ATOM 1482 N N . ALA A 1 190 ? -53.474 -1.129 52.749 1.00 92.19 190 ALA A N 1
ATOM 1483 C CA . ALA A 1 190 ? -53.054 0.019 51.947 1.00 92.19 190 ALA A CA 1
ATOM 1484 C C . ALA A 1 190 ? -51.584 -0.101 51.513 1.00 92.19 190 ALA A C 1
ATOM 1486 O O . ALA A 1 190 ? -51.258 0.208 50.366 1.00 92.19 190 ALA A O 1
ATOM 1487 N N . ASN A 1 191 ? -50.712 -0.579 52.402 1.00 89.62 191 ASN A N 1
ATOM 1488 C CA . ASN A 1 191 ? -49.303 -0.820 52.112 1.00 89.62 191 ASN A CA 1
ATOM 1489 C C . ASN A 1 191 ? -49.115 -1.985 51.137 1.00 89.62 191 ASN A C 1
ATOM 1491 O O . ASN A 1 191 ? -48.328 -1.858 50.207 1.00 89.62 191 ASN A O 1
ATOM 1495 N N . GLU A 1 192 ? -49.886 -3.062 51.272 1.00 92.56 192 GLU A N 1
ATOM 1496 C CA . GLU A 1 192 ? -49.874 -4.195 50.341 1.00 92.56 192 GLU A CA 1
ATOM 1497 C C . GLU A 1 192 ? -50.259 -3.756 48.919 1.00 92.56 192 GLU A C 1
ATOM 1499 O O . GLU A 1 192 ? -49.530 -4.016 47.965 1.00 92.56 192 GLU A O 1
ATOM 1504 N N . ARG A 1 193 ? -51.310 -2.934 48.777 1.00 93.88 193 ARG A N 1
ATOM 1505 C CA . ARG A 1 193 ? -51.680 -2.335 47.481 1.00 93.88 193 ARG A CA 1
ATOM 1506 C C . ARG A 1 193 ? -50.577 -1.453 46.896 1.00 93.88 193 ARG A C 1
ATOM 1508 O O . ARG A 1 193 ? -50.367 -1.471 45.686 1.00 93.88 193 ARG A O 1
ATOM 1515 N N . LYS A 1 194 ? -49.883 -0.667 47.728 1.00 94.19 194 LYS A N 1
ATOM 1516 C CA . LYS A 1 194 ? -48.738 0.148 47.283 1.00 94.19 194 LYS A CA 1
ATOM 1517 C C . LYS A 1 194 ? -47.568 -0.732 46.843 1.00 94.19 194 LYS A C 1
ATOM 1519 O O . LYS A 1 194 ? -46.959 -0.440 45.820 1.00 94.19 194 LYS A O 1
ATOM 1524 N N . LEU A 1 195 ? -47.276 -1.810 47.573 1.00 90.69 195 LEU A N 1
ATOM 1525 C CA . LEU A 1 195 ? -46.239 -2.776 47.205 1.00 90.69 195 LEU A CA 1
ATOM 1526 C C . LEU A 1 195 ? -46.558 -3.449 45.869 1.00 90.69 195 LEU A C 1
ATOM 1528 O O . LEU A 1 195 ? -45.675 -3.547 45.023 1.00 90.69 195 LEU A O 1
ATOM 1532 N N . ASP A 1 196 ? -47.809 -3.836 45.631 1.00 95.19 196 ASP A N 1
ATOM 1533 C CA . ASP A 1 196 ? -48.217 -4.425 44.354 1.00 95.19 196 ASP A CA 1
ATOM 1534 C C . ASP A 1 196 ? -48.144 -3.423 43.196 1.00 95.19 196 ASP A C 1
ATOM 1536 O O . ASP A 1 196 ? -47.689 -3.772 42.105 1.00 95.19 196 ASP A O 1
ATOM 1540 N N . GLN A 1 197 ? -48.512 -2.159 43.426 1.00 95.06 197 GLN A N 1
ATOM 1541 C CA . GLN A 1 197 ? -48.330 -1.091 42.436 1.00 95.06 197 GLN A CA 1
ATOM 1542 C C . GLN A 1 197 ? -46.850 -0.872 42.101 1.00 95.06 197 GLN A C 1
ATOM 1544 O O . GLN A 1 197 ? -46.500 -0.790 40.923 1.00 95.06 197 GLN A O 1
ATOM 1549 N N . LEU A 1 198 ? -45.977 -0.828 43.111 1.00 92.75 198 LEU A N 1
ATOM 1550 C CA . LEU A 1 198 ? -44.532 -0.690 42.916 1.00 92.75 198 LEU A CA 1
ATOM 1551 C C . LEU A 1 198 ? -43.943 -1.904 42.192 1.00 92.75 198 LEU A C 1
ATOM 1553 O O . LEU A 1 198 ? -43.167 -1.729 41.260 1.00 92.75 198 LEU A O 1
ATOM 1557 N N . ARG A 1 199 ? -44.359 -3.127 42.538 1.00 93.88 199 ARG A N 1
ATOM 1558 C CA . ARG A 1 199 ? -43.954 -4.354 41.829 1.00 93.88 199 ARG A CA 1
ATOM 1559 C C . ARG A 1 199 ? -44.355 -4.317 40.356 1.00 93.88 199 ARG A C 1
ATOM 1561 O O . ARG A 1 199 ? -43.553 -4.667 39.496 1.00 93.88 199 ARG A O 1
ATOM 1568 N N . GLN A 1 200 ? -45.569 -3.860 40.044 1.00 96.00 200 GLN A N 1
ATOM 1569 C CA . GLN A 1 200 ? -46.012 -3.698 38.656 1.00 96.00 200 GLN A CA 1
ATOM 1570 C C . GLN A 1 200 ? -45.216 -2.618 37.914 1.00 96.00 200 GLN A C 1
ATOM 1572 O O . GLN A 1 200 ? -44.918 -2.795 36.735 1.00 96.00 200 GLN A O 1
ATOM 1577 N N . GLN A 1 201 ? -44.866 -1.513 38.577 1.00 95.25 201 GLN A N 1
ATOM 1578 C CA . GLN A 1 201 ? -44.022 -0.470 37.991 1.00 95.25 201 GLN A CA 1
ATOM 1579 C C . GLN A 1 201 ? -42.602 -0.969 37.722 1.00 95.25 201 GLN A C 1
ATOM 1581 O O . GLN A 1 201 ? -42.110 -0.770 36.616 1.00 95.25 201 GLN A O 1
ATOM 1586 N N . ILE A 1 202 ? -41.983 -1.661 38.683 1.00 92.12 202 ILE A N 1
ATOM 1587 C CA . ILE A 1 202 ? -40.660 -2.278 38.523 1.00 92.12 202 ILE A CA 1
ATOM 1588 C C . ILE A 1 202 ? -40.678 -3.233 37.332 1.00 92.12 202 ILE A C 1
ATOM 1590 O O . ILE A 1 202 ? -39.882 -3.061 36.419 1.00 92.12 202 ILE A O 1
ATOM 1594 N N . LYS A 1 203 ? -41.666 -4.134 37.262 1.00 96.25 203 LYS A N 1
ATOM 1595 C CA . LYS A 1 203 ? -41.795 -5.074 36.144 1.00 96.25 203 LYS A CA 1
ATOM 1596 C C . LYS A 1 203 ? -41.923 -4.374 34.786 1.00 96.25 203 LYS A C 1
ATOM 1598 O O . LYS A 1 203 ? -41.338 -4.825 33.809 1.00 96.25 203 LYS A O 1
ATOM 1603 N N . ARG A 1 204 ? -42.684 -3.276 34.702 1.00 95.25 204 ARG A N 1
ATOM 1604 C CA . ARG A 1 204 ? -42.803 -2.490 33.459 1.00 95.25 204 ARG A CA 1
ATOM 1605 C C . ARG A 1 204 ? -41.483 -1.825 33.077 1.00 95.25 204 ARG A C 1
ATOM 1607 O O . ARG A 1 204 ? -41.137 -1.828 31.905 1.00 95.25 204 ARG A O 1
ATOM 1614 N N . LEU A 1 205 ? -40.764 -1.264 34.047 1.00 93.44 205 LEU A N 1
ATOM 1615 C CA . LEU A 1 205 ? -39.468 -0.624 33.809 1.00 93.44 205 LEU A CA 1
ATOM 1616 C C . LEU A 1 205 ? -38.393 -1.644 33.415 1.00 93.44 205 LEU A C 1
ATOM 1618 O O . LEU A 1 205 ? -37.567 -1.351 32.557 1.00 93.44 205 LEU A O 1
ATOM 1622 N N . GLU A 1 206 ? -38.411 -2.837 34.008 1.00 94.38 206 GLU A N 1
ATOM 1623 C CA . GLU A 1 206 ? -37.540 -3.952 33.621 1.00 94.38 206 GLU A CA 1
ATOM 1624 C C . GLU A 1 206 ? -37.812 -4.380 32.179 1.00 94.38 206 GLU A C 1
ATOM 1626 O O . GLU A 1 206 ? -36.882 -4.423 31.383 1.00 94.38 206 GLU A O 1
ATOM 1631 N N . GLN A 1 207 ? -39.083 -4.575 31.809 1.00 95.50 207 GLN A N 1
ATOM 1632 C CA . GLN A 1 207 ? -39.471 -4.899 30.431 1.00 95.50 207 GLN A CA 1
ATOM 1633 C C . GLN A 1 207 ? -39.043 -3.816 29.436 1.00 95.50 207 GLN A C 1
ATOM 1635 O O . GLN A 1 207 ? -38.484 -4.135 28.394 1.00 95.50 207 GLN A O 1
ATOM 1640 N N . GLN A 1 208 ? -39.240 -2.539 29.772 1.00 94.31 208 GLN A N 1
ATOM 1641 C CA . GLN A 1 208 ? -38.787 -1.430 28.928 1.00 94.31 208 GLN A CA 1
ATOM 1642 C C . GLN A 1 208 ? -37.269 -1.441 28.743 1.00 94.31 208 GLN A C 1
ATOM 1644 O O . GLN A 1 208 ? -36.792 -1.291 27.624 1.00 94.31 208 GLN A O 1
ATOM 1649 N N . ARG A 1 209 ? -36.502 -1.679 29.813 1.00 92.00 209 ARG A N 1
ATOM 1650 C CA . ARG A 1 209 ? -35.039 -1.778 29.720 1.00 92.00 209 ARG A CA 1
ATOM 1651 C C . ARG A 1 209 ? -34.575 -2.986 28.919 1.00 92.00 209 ARG A C 1
ATOM 1653 O O . ARG A 1 209 ? -33.580 -2.883 28.210 1.00 92.00 209 ARG A O 1
ATOM 1660 N N . GLU A 1 210 ? -35.259 -4.119 29.033 1.00 94.12 210 GLU A N 1
ATOM 1661 C CA . GLU A 1 210 ? -34.970 -5.305 28.223 1.00 94.12 210 GLU A CA 1
ATOM 1662 C C . GLU A 1 210 ? -35.256 -5.043 26.740 1.00 94.12 210 GLU A C 1
ATOM 1664 O O . GLU A 1 210 ? -34.417 -5.351 25.895 1.00 94.12 210 GLU A O 1
ATOM 1669 N N . GLU A 1 211 ? -36.390 -4.420 26.414 1.00 94.75 211 GLU A N 1
ATOM 1670 C CA . GLU A 1 211 ? -36.742 -4.030 25.044 1.00 94.75 211 GLU A CA 1
ATOM 1671 C C . GLU A 1 211 ? -35.746 -3.016 24.462 1.00 94.75 211 GLU A C 1
ATOM 1673 O O . GLU A 1 211 ? -35.285 -3.190 23.333 1.00 94.75 211 GLU A O 1
ATOM 1678 N N . GLU A 1 212 ? -35.356 -2.000 25.236 1.00 94.31 212 GLU A N 1
ATOM 1679 C CA . GLU A 1 212 ? -34.328 -1.024 24.853 1.00 94.31 212 GLU A CA 1
ATOM 1680 C C . GLU A 1 212 ? -32.968 -1.700 24.630 1.00 94.31 212 GLU A C 1
ATOM 1682 O O . GLU A 1 212 ? -32.330 -1.473 23.603 1.00 94.31 212 GLU A O 1
ATOM 1687 N N . ALA A 1 213 ? -32.542 -2.591 25.532 1.00 93.50 213 ALA A N 1
ATOM 1688 C CA . ALA A 1 213 ? -31.282 -3.320 25.398 1.00 93.50 213 ALA A CA 1
ATOM 1689 C C . ALA A 1 213 ? -31.271 -4.247 24.170 1.00 93.50 213 ALA A C 1
ATOM 1691 O O . ALA A 1 213 ? -30.254 -4.348 23.479 1.00 93.50 213 ALA A O 1
ATOM 1692 N N . LEU A 1 214 ? -32.397 -4.903 23.869 1.00 95.38 214 LEU A N 1
ATOM 1693 C CA . LEU A 1 214 ? -32.553 -5.720 22.666 1.00 95.38 214 LEU A CA 1
ATOM 1694 C C . LEU A 1 214 ? -32.536 -4.863 21.395 1.00 95.38 214 LEU A C 1
ATOM 1696 O O . LEU A 1 214 ? -31.887 -5.245 20.421 1.00 95.38 214 LEU A O 1
ATOM 1700 N N . ALA A 1 215 ? -33.194 -3.702 21.403 1.00 94.50 215 ALA A N 1
ATOM 1701 C CA . ALA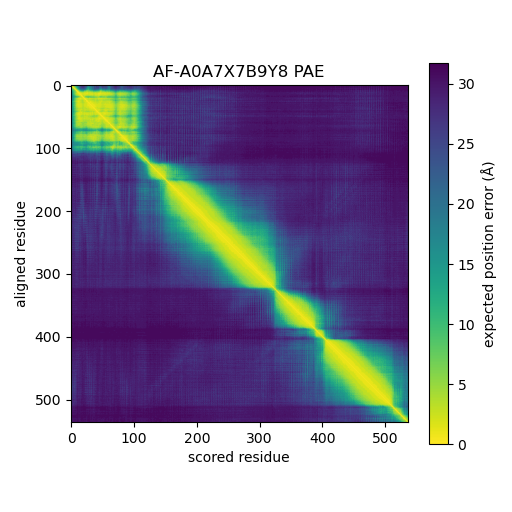 A 1 215 ? -33.193 -2.770 20.279 1.00 94.50 215 ALA A CA 1
ATOM 1702 C C . ALA A 1 215 ? -31.791 -2.197 20.015 1.00 94.50 215 ALA A C 1
ATOM 1704 O O . ALA A 1 215 ? -31.330 -2.204 18.872 1.00 94.50 215 ALA A O 1
ATOM 1705 N N . GLU A 1 216 ? -31.073 -1.773 21.059 1.00 94.56 216 GLU A N 1
ATOM 1706 C CA . GLU A 1 216 ? -29.677 -1.340 20.945 1.00 94.56 216 GLU A CA 1
ATOM 1707 C C . GLU A 1 216 ? -28.771 -2.471 20.450 1.00 94.56 216 GLU A C 1
ATOM 1709 O O . GLU A 1 216 ? -27.911 -2.254 19.595 1.00 94.56 216 GLU A O 1
ATOM 1714 N N . GLY A 1 217 ? -28.962 -3.688 20.966 1.00 93.50 217 GLY A N 1
ATOM 1715 C CA . GLY A 1 217 ? -28.233 -4.872 20.522 1.00 93.50 217 GLY A CA 1
ATOM 1716 C C . GLY A 1 217 ? -28.446 -5.152 19.034 1.00 93.50 217 GLY A C 1
ATOM 1717 O O . GLY A 1 217 ? -27.475 -5.348 18.304 1.00 93.50 217 GLY A O 1
ATOM 1718 N N . ALA A 1 218 ? -29.695 -5.100 18.565 1.00 94.94 218 ALA A N 1
ATOM 1719 C CA . ALA A 1 218 ? -30.040 -5.283 17.158 1.00 94.94 218 ALA A CA 1
ATOM 1720 C C . ALA A 1 218 ? -29.415 -4.199 16.266 1.00 94.94 218 ALA A C 1
ATOM 1722 O O . ALA A 1 218 ? -28.796 -4.531 15.257 1.00 94.94 218 ALA A O 1
ATOM 1723 N N . GLN A 1 219 ? -29.487 -2.927 16.673 1.00 95.00 219 GLN A N 1
ATOM 1724 C C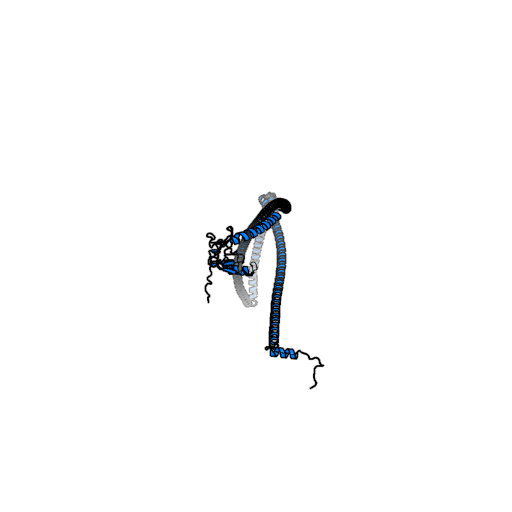A . GLN A 1 219 ? -28.861 -1.816 15.945 1.00 95.00 219 GLN A CA 1
ATOM 1725 C C . GLN A 1 219 ? -27.337 -1.966 15.858 1.00 95.00 219 GLN A C 1
ATOM 1727 O O . GLN A 1 219 ? -26.750 -1.727 14.804 1.00 95.00 219 GLN A O 1
ATOM 1732 N N . ARG A 1 220 ? -26.679 -2.401 16.943 1.00 96.75 220 ARG A N 1
ATOM 1733 C CA . ARG A 1 220 ? -25.229 -2.665 16.941 1.00 96.75 220 ARG A CA 1
ATOM 1734 C C . ARG A 1 220 ? -24.866 -3.820 16.010 1.00 96.75 220 ARG A C 1
ATOM 1736 O O . ARG A 1 220 ? -23.873 -3.719 15.298 1.00 96.75 220 ARG A O 1
ATOM 1743 N N . ILE A 1 221 ? -25.654 -4.897 15.994 1.00 95.81 221 ILE A N 1
ATOM 1744 C CA . ILE A 1 221 ? -25.437 -6.029 15.081 1.00 95.81 221 ILE A CA 1
ATOM 1745 C C . ILE A 1 221 ? -25.606 -5.586 13.625 1.00 95.81 221 ILE A C 1
ATOM 1747 O O . ILE A 1 221 ? -24.777 -5.936 12.790 1.00 95.81 221 ILE A O 1
ATOM 1751 N N . GLU A 1 222 ? -26.635 -4.796 13.321 1.00 96.38 222 GLU A N 1
ATOM 1752 C CA . GLU A 1 222 ? -26.874 -4.276 11.973 1.00 96.38 222 GLU A CA 1
ATOM 1753 C C . GLU A 1 222 ? -25.739 -3.350 11.509 1.00 96.38 222 GLU A C 1
ATOM 1755 O O . GLU A 1 222 ? -25.235 -3.509 10.397 1.00 96.38 222 GLU A O 1
ATOM 1760 N N . ALA A 1 223 ? -25.264 -2.455 12.382 1.00 96.19 223 ALA A N 1
ATOM 1761 C CA . ALA A 1 223 ? -24.114 -1.598 12.099 1.00 96.19 223 ALA A CA 1
ATOM 1762 C C . ALA A 1 223 ? -22.839 -2.418 11.830 1.00 96.19 223 ALA A C 1
ATOM 1764 O O . ALA A 1 223 ? -22.173 -2.209 10.819 1.00 96.19 223 ALA A O 1
ATOM 1765 N N . LEU A 1 224 ? -22.540 -3.410 12.676 1.00 96.06 224 LEU A N 1
ATOM 1766 C CA . LEU A 1 224 ? -21.385 -4.293 12.483 1.00 96.06 224 LEU A CA 1
ATOM 1767 C C . LEU A 1 224 ? -21.500 -5.138 11.207 1.00 96.06 224 LEU A C 1
ATOM 1769 O O . LEU A 1 224 ? -20.497 -5.378 10.537 1.00 96.06 224 LEU A O 1
ATOM 1773 N N . ALA A 1 225 ? -22.706 -5.580 10.845 1.00 96.81 225 ALA A N 1
ATOM 1774 C CA . ALA A 1 225 ? -22.943 -6.302 9.599 1.00 96.81 225 ALA A CA 1
ATOM 1775 C C . ALA A 1 225 ? -22.720 -5.404 8.372 1.00 96.81 225 ALA A C 1
ATOM 1777 O O . ALA A 1 225 ? -22.109 -5.845 7.396 1.00 96.81 225 ALA A O 1
ATOM 1778 N N . ALA A 1 226 ? -23.158 -4.142 8.428 1.00 97.06 226 ALA A N 1
ATOM 1779 C CA . ALA A 1 226 ? -22.912 -3.159 7.376 1.00 97.06 226 ALA A CA 1
ATOM 1780 C C . ALA A 1 226 ? -21.415 -2.836 7.233 1.00 97.06 226 ALA A C 1
ATOM 1782 O O . ALA A 1 226 ? -20.895 -2.820 6.114 1.00 97.06 226 ALA A O 1
ATOM 1783 N N . ASP A 1 227 ? -20.705 -2.660 8.350 1.00 96.56 227 ASP A N 1
ATOM 1784 C CA . ASP A 1 227 ? -19.256 -2.439 8.364 1.00 96.56 227 ASP A CA 1
ATOM 1785 C C . ASP A 1 227 ? -18.499 -3.642 7.786 1.00 96.56 227 ASP A C 1
ATOM 1787 O O . ASP A 1 227 ? -17.580 -3.474 6.979 1.00 96.56 227 ASP A O 1
ATOM 1791 N N . LEU A 1 228 ? -18.910 -4.865 8.136 1.00 96.12 228 LEU A N 1
ATOM 1792 C CA . LEU A 1 228 ? -18.320 -6.094 7.605 1.00 96.12 228 LEU A CA 1
ATOM 1793 C C . LEU A 1 228 ? -18.581 -6.245 6.100 1.00 96.12 228 LEU A C 1
ATOM 1795 O O . LEU A 1 228 ? -17.661 -6.578 5.351 1.00 96.12 228 LEU A O 1
ATOM 1799 N N . ALA A 1 229 ? -19.792 -5.930 5.633 1.00 96.94 229 ALA A N 1
ATOM 1800 C CA . ALA A 1 229 ? -20.108 -5.905 4.207 1.00 96.94 229 ALA A CA 1
ATOM 1801 C C . ALA A 1 229 ? -19.241 -4.873 3.465 1.00 96.94 229 ALA A C 1
ATOM 1803 O O . ALA A 1 229 ? -18.641 -5.189 2.436 1.00 96.94 229 ALA A O 1
ATOM 1804 N N . GLN A 1 230 ? -19.079 -3.668 4.018 1.00 96.44 230 GLN A N 1
ATOM 1805 C CA . GLN A 1 230 ? -18.222 -2.643 3.426 1.00 96.44 230 GLN A CA 1
ATOM 1806 C C . GLN A 1 230 ? -16.744 -3.062 3.410 1.00 96.44 230 GLN A C 1
ATOM 1808 O O . GLN A 1 230 ? -16.049 -2.829 2.418 1.00 96.44 230 GLN A O 1
ATOM 1813 N N . ALA A 1 231 ? -16.256 -3.686 4.482 1.00 93.94 231 ALA A N 1
ATOM 1814 C CA . ALA A 1 231 ? -14.895 -4.201 4.561 1.00 93.94 231 ALA A CA 1
ATOM 1815 C C . ALA A 1 231 ? -14.651 -5.315 3.531 1.00 93.94 231 ALA A C 1
ATOM 1817 O O . ALA A 1 231 ? -13.621 -5.292 2.857 1.00 93.94 231 ALA A O 1
ATOM 1818 N N . SER A 1 232 ? -15.610 -6.229 3.352 1.00 96.25 232 SER A N 1
ATOM 1819 C CA . SER A 1 232 ? -15.525 -7.292 2.343 1.00 96.25 232 SER A CA 1
ATOM 1820 C C . SER A 1 232 ? -15.481 -6.733 0.918 1.00 96.25 232 SER A C 1
ATOM 1822 O O . SER A 1 232 ? -14.577 -7.074 0.162 1.00 96.25 232 SER A O 1
ATOM 1824 N N . ALA A 1 233 ? -16.337 -5.760 0.587 1.00 96.19 233 ALA A N 1
ATOM 1825 C CA . ALA A 1 233 ? -16.311 -5.100 -0.716 1.00 96.19 233 ALA A CA 1
ATOM 1826 C C . ALA A 1 233 ? -14.979 -4.365 -0.963 1.00 96.19 233 ALA A C 1
ATOM 1828 O O . ALA A 1 233 ? -14.409 -4.428 -2.053 1.00 96.19 233 ALA A O 1
ATOM 1829 N N . ARG A 1 234 ? -14.427 -3.694 0.060 1.00 96.25 234 ARG A N 1
ATOM 1830 C CA . ARG A 1 234 ? -13.093 -3.074 -0.032 1.00 96.25 234 ARG A CA 1
ATOM 1831 C C . ARG A 1 234 ? -12.001 -4.119 -0.268 1.00 96.25 234 ARG A C 1
ATOM 1833 O O . ARG A 1 234 ? -11.122 -3.872 -1.090 1.00 96.25 234 ARG A O 1
ATOM 1840 N N . ALA A 1 235 ? -12.062 -5.271 0.398 1.00 94.88 235 ALA A N 1
ATOM 1841 C CA . ALA A 1 235 ? -11.112 -6.360 0.189 1.00 94.88 235 ALA A CA 1
ATOM 1842 C C . ALA A 1 235 ? -11.178 -6.900 -1.249 1.00 94.88 235 ALA A C 1
ATOM 1844 O O . ALA A 1 235 ? -10.147 -6.948 -1.915 1.00 94.88 235 ALA A O 1
ATOM 1845 N N . GLU A 1 236 ? -12.375 -7.176 -1.771 1.00 96.38 236 GLU A N 1
ATOM 1846 C CA . GLU A 1 236 ? -12.567 -7.638 -3.154 1.00 96.38 236 GLU A CA 1
ATOM 1847 C C . GLU A 1 236 ? -12.024 -6.631 -4.180 1.00 96.38 236 GLU A C 1
ATOM 1849 O O . GLU A 1 236 ? -11.305 -6.997 -5.112 1.00 96.38 236 GLU A O 1
ATOM 1854 N N . THR A 1 237 ? -12.296 -5.333 -3.993 1.00 96.06 237 THR A N 1
ATOM 1855 C CA . THR A 1 237 ? -11.751 -4.296 -4.889 1.00 96.06 237 THR A CA 1
ATOM 1856 C C . THR A 1 237 ? -10.226 -4.200 -4.814 1.00 96.06 237 THR A C 1
ATOM 1858 O O . THR A 1 237 ? -9.573 -3.989 -5.839 1.00 96.06 237 THR A O 1
ATOM 1861 N N . ALA A 1 238 ? -9.637 -4.388 -3.629 1.00 93.50 238 ALA A N 1
ATOM 1862 C CA . ALA A 1 238 ? -8.191 -4.390 -3.448 1.00 93.50 238 ALA A CA 1
ATOM 1863 C C . ALA A 1 238 ? -7.541 -5.624 -4.092 1.00 93.50 238 ALA A C 1
ATOM 1865 O O . ALA A 1 238 ? -6.485 -5.500 -4.713 1.00 93.50 238 ALA A O 1
ATOM 1866 N N . GLU A 1 239 ? -8.170 -6.795 -3.997 1.00 95.06 239 GLU A N 1
ATOM 1867 C CA . GLU A 1 239 ? -7.721 -8.018 -4.668 1.00 95.06 239 GLU A CA 1
ATOM 1868 C C . GLU A 1 239 ? -7.787 -7.885 -6.191 1.00 95.06 239 GLU A C 1
ATOM 1870 O O . GLU A 1 239 ? -6.802 -8.173 -6.874 1.00 95.06 239 GLU A O 1
ATOM 1875 N N . ALA A 1 240 ? -8.884 -7.346 -6.731 1.00 95.88 240 ALA A N 1
ATOM 1876 C CA . ALA A 1 240 ? -9.001 -7.065 -8.160 1.00 95.88 240 ALA A CA 1
ATOM 1877 C C . ALA A 1 240 ? -7.929 -6.067 -8.641 1.00 95.88 240 ALA A C 1
ATOM 1879 O O . ALA A 1 240 ? -7.315 -6.261 -9.693 1.00 95.88 240 ALA A O 1
ATOM 1880 N N . ALA A 1 241 ? -7.650 -5.021 -7.854 1.00 94.75 241 ALA A N 1
ATOM 1881 C CA . ALA A 1 241 ? -6.602 -4.050 -8.163 1.00 94.75 241 ALA A CA 1
ATOM 1882 C C . ALA A 1 241 ? -5.194 -4.670 -8.128 1.00 94.75 241 ALA A C 1
ATOM 1884 O O . ALA A 1 241 ? -4.372 -4.355 -8.993 1.00 94.75 241 ALA A O 1
ATOM 1885 N N . ARG A 1 242 ? -4.918 -5.568 -7.169 1.00 95.19 242 ARG A N 1
ATOM 1886 C CA . ARG A 1 242 ? -3.657 -6.325 -7.091 1.00 95.19 242 ARG A CA 1
ATOM 1887 C C . ARG A 1 242 ? -3.488 -7.244 -8.295 1.00 95.19 242 ARG A C 1
ATOM 1889 O O . ARG A 1 242 ? -2.461 -7.159 -8.959 1.00 95.19 242 ARG A O 1
ATOM 1896 N N . ALA A 1 243 ? -4.513 -8.016 -8.653 1.00 96.31 243 ALA A N 1
ATOM 1897 C CA . ALA A 1 243 ? -4.479 -8.884 -9.830 1.00 96.31 243 ALA A CA 1
ATOM 1898 C C . ALA A 1 243 ? -4.218 -8.090 -11.126 1.00 96.31 243 ALA A C 1
ATOM 1900 O O . ALA A 1 243 ? -3.393 -8.485 -11.950 1.00 96.31 243 ALA A O 1
ATOM 1901 N N . ALA A 1 244 ? -4.856 -6.924 -11.284 1.00 96.69 244 ALA A N 1
ATOM 1902 C CA . ALA A 1 244 ? -4.631 -6.036 -12.427 1.00 96.69 244 ALA A CA 1
ATOM 1903 C C . ALA A 1 244 ? -3.251 -5.344 -12.412 1.00 96.69 244 ALA A C 1
ATOM 1905 O O . ALA A 1 244 ? -2.742 -4.924 -13.455 1.00 96.69 244 ALA A O 1
ATOM 1906 N N . ALA A 1 245 ? -2.642 -5.150 -11.241 1.00 93.56 245 ALA A N 1
ATOM 1907 C CA . ALA A 1 245 ? -1.272 -4.654 -11.129 1.00 93.56 245 ALA A CA 1
ATOM 1908 C C . ALA A 1 245 ? -0.260 -5.750 -11.493 1.00 93.56 245 ALA A C 1
ATOM 1910 O O . ALA A 1 245 ? 0.650 -5.492 -12.276 1.00 93.56 245 ALA A O 1
ATOM 1911 N N . GLU A 1 246 ? -0.465 -6.977 -11.013 1.00 96.75 246 GLU A N 1
ATOM 1912 C CA . GLU A 1 246 ? 0.364 -8.136 -11.354 1.00 96.75 246 GLU A CA 1
ATOM 1913 C C . GLU A 1 246 ? 0.320 -8.455 -12.851 1.00 96.75 246 GLU A C 1
ATOM 1915 O O . GLU A 1 246 ? 1.359 -8.718 -13.455 1.00 96.75 246 GLU A O 1
ATOM 1920 N N . SER A 1 247 ? -0.853 -8.376 -13.488 1.00 96.50 247 SER A N 1
ATOM 1921 C CA . SER A 1 247 ? -0.959 -8.581 -14.936 1.00 96.50 247 SER A CA 1
ATOM 1922 C C . SER A 1 247 ? -0.197 -7.514 -15.727 1.00 96.50 247 SER A C 1
ATOM 1924 O O . SER A 1 247 ? 0.450 -7.836 -16.721 1.00 96.50 247 SER A O 1
ATOM 1926 N N . ARG A 1 248 ? -0.238 -6.250 -15.278 1.00 97.06 248 ARG A N 1
ATOM 1927 C CA . ARG A 1 248 ? 0.533 -5.153 -15.886 1.00 97.06 248 ARG A CA 1
ATOM 1928 C C . ARG A 1 248 ? 2.035 -5.334 -15.685 1.00 97.06 248 ARG A C 1
ATOM 1930 O O . ARG A 1 248 ? 2.783 -5.118 -16.631 1.00 97.06 248 ARG A O 1
ATOM 1937 N N . ALA A 1 249 ? 2.463 -5.770 -14.500 1.00 94.81 249 ALA A N 1
ATOM 1938 C CA . ALA A 1 249 ? 3.865 -6.068 -14.226 1.00 94.81 249 ALA A CA 1
ATOM 1939 C C . ALA A 1 249 ? 4.380 -7.179 -15.153 1.00 94.81 249 ALA A C 1
ATOM 1941 O O . ALA A 1 249 ? 5.357 -6.962 -15.864 1.00 94.81 249 ALA A O 1
ATOM 1942 N N . ARG A 1 250 ? 3.655 -8.301 -15.263 1.00 96.44 250 ARG A N 1
ATOM 1943 C CA . ARG A 1 250 ? 4.009 -9.402 -16.179 1.00 96.44 250 ARG A CA 1
ATOM 1944 C C . ARG A 1 250 ? 4.063 -8.966 -17.643 1.00 96.44 250 ARG A C 1
ATOM 1946 O O . ARG A 1 250 ? 4.955 -9.391 -18.368 1.00 96.44 250 ARG A O 1
ATOM 1953 N N . ALA A 1 251 ? 3.126 -8.122 -18.081 1.00 96.25 251 ALA A 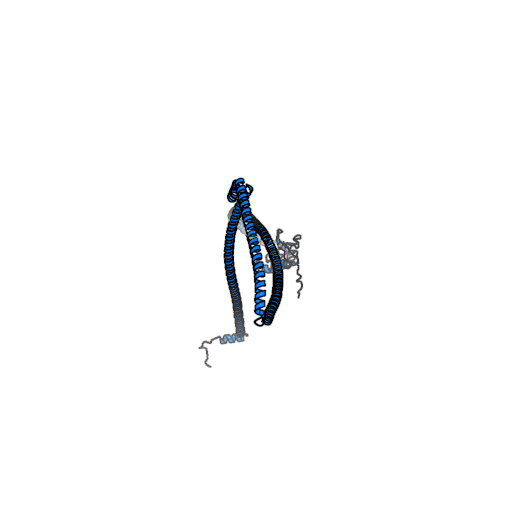N 1
ATOM 1954 C CA . ALA A 1 251 ? 3.145 -7.575 -19.436 1.00 96.25 251 ALA A CA 1
ATOM 1955 C C . ALA A 1 251 ? 4.395 -6.712 -19.671 1.00 96.25 251 ALA A C 1
ATOM 1957 O O . ALA A 1 251 ? 5.093 -6.910 -20.658 1.00 96.25 251 ALA A O 1
ATOM 1958 N N . SER A 1 252 ? 4.725 -5.824 -18.727 1.00 91.81 252 SER A N 1
ATOM 1959 C CA . SER A 1 252 ? 5.929 -4.995 -18.826 1.00 91.81 252 SER A CA 1
ATOM 1960 C C . SER A 1 252 ? 7.218 -5.817 -18.778 1.00 91.81 252 SER A C 1
ATOM 1962 O O . SER A 1 252 ? 8.155 -5.526 -19.512 1.00 91.81 252 SER A O 1
ATOM 1964 N N . GLU A 1 253 ? 7.272 -6.874 -17.962 1.00 95.44 253 GLU A N 1
ATOM 1965 C CA . GLU A 1 253 ? 8.406 -7.799 -17.932 1.00 95.44 253 GLU A CA 1
ATOM 1966 C C . GLU A 1 253 ? 8.584 -8.470 -19.294 1.00 95.44 253 GLU A C 1
ATOM 1968 O O . GLU A 1 253 ? 9.689 -8.442 -19.827 1.00 95.44 253 GLU A O 1
ATOM 1973 N N . ALA A 1 254 ? 7.507 -8.981 -19.900 1.00 96.12 254 ALA A N 1
ATOM 1974 C CA . ALA A 1 254 ? 7.558 -9.572 -21.235 1.00 96.12 254 ALA A CA 1
ATOM 1975 C C . ALA A 1 254 ? 8.054 -8.575 -22.300 1.00 96.12 254 ALA A C 1
ATOM 1977 O O . ALA A 1 254 ? 8.906 -8.928 -23.113 1.00 96.12 254 ALA A O 1
ATOM 1978 N N . GLU A 1 255 ? 7.595 -7.319 -22.261 1.00 97.00 255 GLU A N 1
ATOM 1979 C CA . GLU A 1 255 ? 8.089 -6.251 -23.145 1.00 97.00 255 GLU A CA 1
ATOM 1980 C C . GLU A 1 255 ? 9.595 -5.999 -22.952 1.00 97.00 255 GLU A C 1
ATOM 1982 O O . GLU A 1 255 ? 10.345 -5.917 -23.927 1.00 97.00 255 GLU A O 1
ATOM 1987 N N . TRP A 1 256 ? 10.072 -5.947 -21.705 1.00 94.62 256 TRP A N 1
ATOM 1988 C CA . TRP A 1 256 ? 11.501 -5.814 -21.406 1.00 94.62 256 TRP A CA 1
ATOM 1989 C C . TRP A 1 256 ? 12.318 -7.011 -21.888 1.00 94.62 256 TRP A C 1
ATOM 1991 O O . TRP A 1 256 ? 13.452 -6.844 -22.344 1.00 94.62 256 TRP A O 1
ATOM 2001 N N . GLU A 1 257 ? 11.772 -8.222 -21.799 1.00 96.81 257 GLU A N 1
ATOM 2002 C CA . GLU A 1 257 ? 12.426 -9.414 -22.327 1.00 96.81 257 GLU A CA 1
ATOM 2003 C C . GLU A 1 257 ? 12.523 -9.379 -23.851 1.00 96.81 257 GLU A C 1
ATOM 2005 O O . GLU A 1 257 ? 13.589 -9.678 -24.395 1.00 96.81 257 GLU A O 1
ATOM 2010 N N . GLU A 1 258 ? 11.458 -8.965 -24.540 1.00 96.81 258 GLU A N 1
ATOM 2011 C CA . GLU A 1 258 ? 11.475 -8.767 -25.988 1.00 96.81 258 GLU A CA 1
ATOM 2012 C C . GLU A 1 258 ? 12.517 -7.728 -26.401 1.00 96.81 258 GLU A C 1
ATOM 2014 O O . GLU A 1 258 ? 13.326 -7.996 -27.293 1.00 96.81 258 GLU A O 1
ATOM 2019 N N . GLU A 1 259 ? 12.553 -6.572 -25.738 1.00 95.56 259 GLU A N 1
ATOM 2020 C CA . GLU A 1 259 ? 13.544 -5.531 -26.021 1.00 95.56 259 GLU A CA 1
ATOM 2021 C C . GLU A 1 259 ? 14.969 -6.015 -25.744 1.00 95.56 259 GLU A C 1
ATOM 2023 O O . GLU A 1 259 ? 15.867 -5.837 -26.568 1.00 95.56 259 GLU A O 1
ATOM 2028 N N . ARG A 1 260 ? 15.187 -6.745 -24.646 1.00 97.50 260 ARG A N 1
ATOM 2029 C CA . ARG A 1 260 ? 16.480 -7.381 -24.357 1.00 97.50 260 ARG A CA 1
ATOM 2030 C C . ARG A 1 260 ? 16.895 -8.342 -25.473 1.00 97.50 260 ARG A C 1
ATOM 2032 O O . ARG A 1 260 ? 18.072 -8.389 -25.835 1.00 97.50 260 ARG A O 1
ATOM 2039 N N . MET A 1 261 ? 15.958 -9.107 -26.032 1.00 97.00 261 MET A N 1
ATOM 2040 C CA . MET A 1 261 ? 16.232 -10.002 -27.161 1.00 97.00 261 MET A CA 1
ATOM 2041 C C . MET A 1 261 ? 16.503 -9.231 -28.459 1.00 97.00 261 MET A C 1
ATOM 2043 O O . MET A 1 261 ? 17.415 -9.609 -29.198 1.00 97.00 261 MET A O 1
ATOM 2047 N N . ARG A 1 262 ? 15.791 -8.126 -28.719 1.00 97.19 262 ARG A N 1
ATOM 2048 C CA . ARG A 1 262 ? 16.050 -7.234 -29.865 1.00 97.19 262 ARG A CA 1
ATOM 2049 C C . ARG A 1 262 ? 17.441 -6.616 -29.781 1.00 97.19 262 ARG A C 1
ATOM 2051 O O . ARG A 1 262 ? 18.182 -6.681 -30.758 1.00 97.19 262 ARG A O 1
ATOM 2058 N N . VAL A 1 263 ? 17.830 -6.101 -28.615 1.00 96.88 263 VAL A N 1
ATOM 2059 C CA . VAL A 1 263 ? 19.171 -5.545 -28.374 1.00 96.88 263 VAL A CA 1
ATOM 2060 C C . VAL A 1 263 ? 20.248 -6.604 -28.600 1.00 96.88 263 VAL A C 1
ATOM 2062 O O . VAL A 1 263 ? 21.211 -6.340 -29.316 1.00 96.88 263 VAL A O 1
ATOM 2065 N N . LYS A 1 264 ? 20.070 -7.829 -28.083 1.00 97.12 264 LYS A N 1
ATOM 2066 C CA . LYS A 1 264 ? 21.001 -8.941 -28.353 1.00 97.12 264 LYS A CA 1
ATOM 2067 C C . LYS A 1 264 ? 21.119 -9.252 -29.848 1.00 97.12 264 LYS A C 1
ATOM 2069 O O . LYS A 1 264 ? 22.227 -9.418 -30.350 1.00 97.12 264 LYS A O 1
ATOM 2074 N N . ALA A 1 265 ? 19.998 -9.306 -30.566 1.00 97.38 265 ALA A N 1
ATOM 2075 C CA . ALA A 1 265 ? 19.994 -9.571 -32.003 1.00 97.38 265 ALA A CA 1
ATOM 2076 C C . ALA A 1 265 ? 20.657 -8.441 -32.811 1.00 97.38 265 ALA A C 1
ATOM 2078 O O . ALA A 1 265 ? 21.344 -8.709 -33.795 1.00 97.38 265 ALA A O 1
ATOM 2079 N N . LEU A 1 266 ? 20.471 -7.181 -32.407 1.00 95.81 266 LEU A N 1
ATOM 2080 C CA . LEU A 1 266 ? 21.155 -6.037 -33.011 1.00 95.81 266 LEU A CA 1
ATOM 2081 C C . LEU A 1 266 ? 22.660 -6.064 -32.729 1.00 95.81 266 LEU A C 1
ATOM 2083 O O . LEU A 1 266 ? 23.430 -5.825 -33.653 1.00 95.81 266 LEU A O 1
ATOM 2087 N N . GLY A 1 267 ? 23.074 -6.432 -31.513 1.00 96.88 267 GLY A N 1
ATOM 2088 C CA . GLY A 1 267 ? 24.484 -6.630 -31.167 1.00 96.88 267 GLY A CA 1
ATOM 2089 C C . GLY A 1 267 ? 25.161 -7.669 -32.065 1.00 96.88 267 GLY A C 1
ATOM 2090 O O . GLY A 1 267 ? 26.175 -7.375 -32.682 1.00 96.88 267 GLY A O 1
ATOM 2091 N N . GLN A 1 268 ? 24.534 -8.833 -32.262 1.00 96.94 268 GLN A N 1
ATOM 2092 C CA . GLN A 1 268 ? 25.056 -9.862 -33.175 1.00 96.94 268 GLN A CA 1
ATOM 2093 C C . GLN A 1 268 ? 25.152 -9.382 -34.631 1.00 96.94 268 GLN A C 1
ATOM 2095 O O . GLN A 1 268 ? 26.080 -9.742 -35.352 1.00 96.94 268 GLN A O 1
ATOM 2100 N N . LYS A 1 269 ? 24.186 -8.576 -35.094 1.00 96.00 269 LYS A N 1
ATOM 2101 C CA . LYS A 1 269 ? 24.240 -7.987 -36.441 1.00 96.00 269 LYS A CA 1
ATOM 2102 C C . LYS A 1 269 ? 25.373 -6.972 -36.573 1.00 96.00 269 LYS A C 1
ATOM 2104 O O . LYS A 1 269 ? 25.968 -6.903 -37.645 1.00 96.00 269 LYS A O 1
ATOM 2109 N N . LEU A 1 270 ? 25.647 -6.203 -35.520 1.00 95.94 270 LEU A N 1
ATOM 2110 C CA . LEU A 1 270 ? 26.755 -5.254 -35.485 1.00 95.94 270 LEU A CA 1
ATOM 2111 C C . LEU A 1 270 ? 28.096 -5.991 -35.554 1.00 95.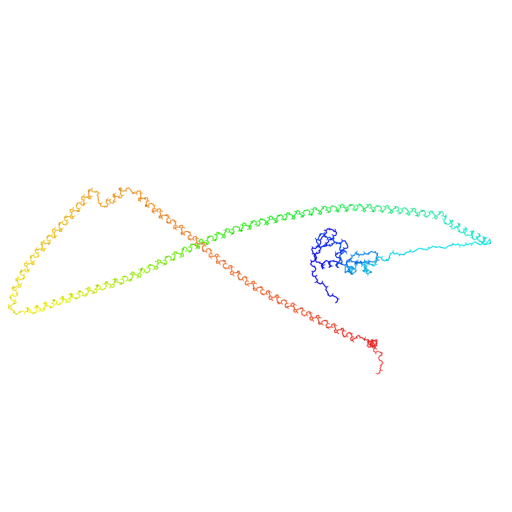94 270 LEU A C 1
ATOM 2113 O O . LEU A 1 270 ? 28.867 -5.707 -36.459 1.00 95.94 270 LEU A O 1
ATOM 2117 N N . GLU A 1 271 ? 28.305 -7.011 -34.717 1.00 96.25 271 GLU A N 1
ATOM 2118 C CA . GLU A 1 271 ? 29.519 -7.847 -34.744 1.00 96.25 271 GLU A CA 1
ATOM 2119 C C . GLU A 1 271 ? 29.755 -8.469 -36.133 1.00 96.25 271 GLU A C 1
ATOM 2121 O O . GLU A 1 271 ? 30.864 -8.464 -36.661 1.00 96.25 271 GLU A O 1
ATOM 2126 N N . GLN A 1 272 ? 28.696 -8.970 -36.782 1.00 96.25 272 GLN A N 1
ATOM 2127 C CA . GLN A 1 272 ? 28.796 -9.496 -38.149 1.00 96.25 272 GLN A CA 1
ATOM 2128 C C . GLN A 1 272 ? 29.143 -8.418 -39.183 1.00 96.25 272 GLN A C 1
ATOM 2130 O O . GLN A 1 272 ? 29.811 -8.717 -40.173 1.00 96.25 272 GLN A O 1
ATOM 2135 N N . ALA A 1 273 ? 28.646 -7.193 -39.011 1.00 93.62 273 ALA A N 1
ATOM 2136 C CA . ALA A 1 273 ? 28.950 -6.081 -39.903 1.00 93.62 273 ALA A CA 1
ATOM 2137 C C . ALA A 1 273 ? 30.393 -5.594 -39.717 1.00 93.62 273 ALA A C 1
ATOM 2139 O O . ALA A 1 273 ? 31.064 -5.347 -40.715 1.00 93.62 273 ALA A O 1
ATOM 2140 N N . GLU A 1 274 ? 30.875 -5.531 -38.475 1.00 95.62 274 GLU A N 1
ATOM 2141 C CA . GLU A 1 274 ? 32.263 -5.204 -38.135 1.00 95.62 274 GLU A CA 1
ATOM 2142 C C . GLU A 1 274 ? 33.223 -6.235 -38.731 1.00 95.62 274 GLU A C 1
ATOM 2144 O O . GLU A 1 274 ? 34.107 -5.864 -39.496 1.00 95.62 274 GLU A O 1
ATOM 2149 N N . ALA A 1 275 ? 32.966 -7.533 -38.537 1.00 95.81 275 ALA A N 1
ATOM 2150 C CA . ALA A 1 275 ? 33.777 -8.587 -39.149 1.00 95.81 275 ALA A CA 1
ATOM 2151 C C . ALA A 1 275 ? 33.805 -8.487 -40.687 1.00 95.81 275 ALA A C 1
ATOM 2153 O O . ALA A 1 275 ? 34.841 -8.688 -41.320 1.00 95.81 275 ALA A O 1
ATOM 2154 N N . ARG A 1 276 ? 32.675 -8.143 -41.324 1.00 95.44 276 ARG A N 1
ATOM 2155 C CA . ARG A 1 276 ? 32.633 -7.911 -42.779 1.00 95.44 276 ARG A CA 1
ATOM 2156 C C . ARG A 1 276 ? 33.446 -6.686 -43.186 1.00 95.44 276 ARG A C 1
ATOM 2158 O O . ARG A 1 276 ? 34.127 -6.749 -44.208 1.00 95.44 276 ARG A O 1
ATOM 2165 N N . ALA A 1 277 ? 33.379 -5.600 -42.421 1.00 93.81 277 ALA A N 1
ATOM 2166 C CA . ALA A 1 277 ? 34.162 -4.397 -42.677 1.00 93.81 277 ALA A CA 1
ATOM 2167 C C . ALA A 1 277 ? 35.665 -4.690 -42.576 1.00 93.81 277 ALA A C 1
ATOM 2169 O O . ALA A 1 277 ? 36.387 -4.399 -43.523 1.00 93.81 277 ALA A O 1
ATOM 2170 N N . GLU A 1 278 ? 36.107 -5.383 -41.523 1.00 95.50 278 GLU A N 1
ATOM 2171 C CA . GLU A 1 278 ? 37.503 -5.813 -41.362 1.00 95.50 278 GLU A CA 1
ATOM 2172 C C . GLU A 1 278 ? 37.973 -6.665 -42.550 1.00 95.50 278 GLU A C 1
ATOM 2174 O O . GLU A 1 278 ? 39.028 -6.412 -43.132 1.00 95.50 278 GLU A O 1
ATOM 2179 N N . THR A 1 279 ? 37.167 -7.643 -42.989 1.00 95.31 279 THR A N 1
ATOM 2180 C CA . THR A 1 279 ? 37.526 -8.452 -44.168 1.00 95.31 279 THR A CA 1
ATOM 2181 C C . THR A 1 279 ? 37.611 -7.625 -45.453 1.00 95.31 279 THR A C 1
ATOM 2183 O O . THR A 1 279 ? 38.458 -7.900 -46.304 1.00 95.31 279 THR A O 1
ATOM 2186 N N . ALA A 1 280 ? 36.758 -6.608 -45.604 1.00 93.00 280 ALA A N 1
ATOM 2187 C CA . ALA A 1 280 ? 36.776 -5.721 -46.759 1.00 93.00 280 ALA A CA 1
ATOM 2188 C C . ALA A 1 280 ? 37.993 -4.785 -46.739 1.00 93.00 280 ALA A C 1
ATOM 2190 O O . ALA A 1 280 ? 38.583 -4.550 -47.791 1.00 93.00 280 ALA A O 1
ATOM 2191 N N . GLU A 1 281 ? 38.403 -4.299 -45.565 1.00 95.00 281 GLU A N 1
ATOM 2192 C CA . GLU A 1 281 ? 39.619 -3.497 -45.396 1.00 95.00 281 GLU A CA 1
ATOM 2193 C C . GLU A 1 281 ? 40.874 -4.294 -45.760 1.00 95.00 281 GLU A C 1
ATOM 2195 O O . GLU A 1 281 ? 41.712 -3.803 -46.516 1.00 95.00 281 GLU A O 1
ATOM 2200 N N . VAL A 1 282 ? 40.975 -5.551 -45.310 1.00 96.00 282 VAL A N 1
ATOM 2201 C CA . VAL A 1 282 ? 42.083 -6.442 -45.697 1.00 96.00 282 VAL A CA 1
ATOM 2202 C C . VAL A 1 282 ? 42.096 -6.671 -47.210 1.00 96.00 282 VAL A C 1
ATOM 2204 O O . VAL A 1 282 ? 43.139 -6.529 -47.847 1.00 96.00 282 VAL A O 1
ATOM 2207 N N . ALA A 1 283 ? 40.939 -6.962 -47.812 1.00 94.38 283 ALA A N 1
ATOM 2208 C CA . ALA A 1 283 ? 40.837 -7.167 -49.256 1.00 94.38 283 ALA A CA 1
ATOM 2209 C C . ALA A 1 283 ? 41.212 -5.908 -50.061 1.00 94.38 283 ALA A C 1
ATOM 2211 O O . ALA A 1 283 ? 41.843 -6.012 -51.115 1.00 94.38 283 ALA A O 1
ATOM 2212 N N . LEU A 1 284 ? 40.849 -4.721 -49.567 1.00 93.75 284 LEU A N 1
ATOM 2213 C CA . LEU A 1 284 ? 41.211 -3.448 -50.181 1.00 93.75 284 LEU A CA 1
ATOM 2214 C C . LEU A 1 284 ? 42.718 -3.193 -50.077 1.00 93.75 284 LEU A C 1
ATOM 2216 O O . LEU A 1 284 ? 43.338 -2.858 -51.083 1.00 93.75 284 LEU A O 1
ATOM 2220 N N . ALA A 1 285 ? 43.326 -3.438 -48.914 1.00 94.75 285 ALA A N 1
ATOM 2221 C CA . ALA A 1 285 ? 44.773 -3.324 -48.733 1.00 94.75 285 ALA A CA 1
ATOM 2222 C C . ALA A 1 285 ? 45.553 -4.281 -49.656 1.00 94.75 285 ALA A C 1
ATOM 2224 O O . ALA A 1 285 ? 46.557 -3.890 -50.256 1.00 94.75 285 ALA A O 1
ATOM 2225 N N . GLU A 1 286 ? 45.080 -5.520 -49.829 1.00 94.75 286 GLU A N 1
ATOM 2226 C CA . GLU A 1 286 ? 45.664 -6.466 -50.787 1.00 94.75 286 GLU A CA 1
ATOM 2227 C C . GLU A 1 286 ? 45.524 -5.991 -52.240 1.00 94.75 286 GLU A C 1
ATOM 2229 O O . GLU A 1 286 ? 46.464 -6.125 -53.027 1.00 94.75 286 GLU A O 1
ATOM 2234 N N . ALA A 1 287 ? 44.366 -5.437 -52.612 1.00 92.06 287 ALA A N 1
ATOM 2235 C CA . ALA A 1 287 ? 44.135 -4.906 -53.952 1.00 92.06 287 ALA A CA 1
ATOM 2236 C C . ALA A 1 287 ? 45.034 -3.695 -54.248 1.00 92.06 287 ALA A C 1
ATOM 2238 O O . ALA A 1 287 ? 45.630 -3.627 -55.323 1.00 92.06 287 ALA A O 1
ATOM 2239 N N . GLU A 1 288 ? 45.196 -2.783 -53.287 1.00 94.44 288 GLU A N 1
ATOM 2240 C CA . GLU A 1 288 ? 46.124 -1.654 -53.396 1.00 94.44 288 GLU A CA 1
ATOM 2241 C C . GLU A 1 288 ? 47.580 -2.117 -53.519 1.00 94.44 288 GLU A C 1
ATOM 2243 O O . GLU A 1 288 ? 48.336 -1.574 -54.325 1.00 94.44 288 GLU A O 1
ATOM 2248 N N . ALA A 1 289 ? 47.985 -3.142 -52.763 1.00 93.88 289 ALA A N 1
ATOM 2249 C CA . ALA A 1 289 ? 49.329 -3.706 -52.863 1.00 93.88 289 ALA A CA 1
ATOM 2250 C C . ALA A 1 289 ? 49.598 -4.315 -54.250 1.00 93.88 289 ALA A C 1
ATOM 2252 O O . ALA A 1 289 ? 50.676 -4.103 -54.807 1.00 93.88 289 ALA A O 1
ATOM 2253 N N . ARG A 1 290 ? 48.616 -5.020 -54.833 1.00 94.44 290 ARG A N 1
ATOM 2254 C CA . ARG A 1 290 ? 48.708 -5.545 -56.208 1.00 94.44 290 ARG A CA 1
ATOM 2255 C C . ARG A 1 290 ? 48.809 -4.421 -57.232 1.00 94.44 290 ARG A C 1
ATOM 2257 O O . ARG A 1 290 ? 49.706 -4.461 -58.061 1.00 94.44 290 ARG A O 1
ATOM 2264 N N . ALA A 1 291 ? 47.968 -3.392 -57.118 1.00 91.50 291 ALA A N 1
ATOM 2265 C CA . ALA A 1 291 ? 48.019 -2.240 -58.015 1.00 91.50 291 ALA A CA 1
ATOM 2266 C C . ALA A 1 291 ? 49.394 -1.548 -57.981 1.00 91.50 291 ALA A C 1
ATOM 2268 O O . ALA A 1 291 ? 49.963 -1.271 -59.031 1.00 91.50 291 ALA A O 1
ATOM 2269 N N . ARG A 1 292 ? 49.981 -1.353 -56.791 1.00 93.81 292 ARG A N 1
ATOM 2270 C CA . ARG A 1 292 ? 51.341 -0.796 -56.656 1.00 93.81 292 ARG A CA 1
ATOM 2271 C C . ARG A 1 292 ? 52.416 -1.693 -57.270 1.00 93.81 292 ARG A C 1
ATOM 2273 O O . ARG A 1 292 ? 53.379 -1.182 -57.835 1.00 93.81 292 ARG A O 1
ATOM 2280 N N . ALA A 1 293 ? 52.283 -3.013 -57.142 1.00 93.88 293 ALA A N 1
ATOM 2281 C CA . ALA A 1 293 ? 53.210 -3.957 -57.762 1.00 93.88 293 ALA A CA 1
ATOM 2282 C C . ALA A 1 293 ? 53.112 -3.916 -59.296 1.00 93.88 293 ALA A C 1
ATOM 2284 O O . ALA A 1 293 ? 54.139 -3.869 -59.974 1.00 93.88 293 ALA A O 1
ATOM 2285 N N . ASP A 1 294 ? 51.892 -3.859 -59.834 1.00 90.81 294 ASP A N 1
ATOM 2286 C CA . ASP A 1 294 ? 51.646 -3.724 -61.269 1.00 90.81 294 ASP A CA 1
ATOM 2287 C C . ASP A 1 294 ? 52.207 -2.390 -61.796 1.00 90.81 294 ASP A C 1
ATOM 2289 O O . ASP A 1 294 ? 52.909 -2.375 -62.808 1.00 90.81 294 ASP A O 1
ATOM 2293 N N . GLU A 1 295 ? 51.995 -1.280 -61.078 1.00 93.38 295 GLU A N 1
ATOM 2294 C CA . GLU A 1 295 ? 52.580 0.033 -61.393 1.00 93.38 295 GLU A CA 1
ATOM 2295 C C . GLU A 1 295 ? 54.116 0.003 -61.398 1.00 93.38 295 GLU A C 1
ATOM 2297 O O . GLU A 1 295 ? 54.739 0.538 -62.317 1.00 93.38 295 GLU A O 1
ATOM 2302 N N . ALA A 1 296 ? 54.738 -0.651 -60.412 1.00 92.25 296 ALA A N 1
ATOM 2303 C CA . ALA A 1 296 ? 56.189 -0.813 -60.361 1.00 92.25 296 ALA A CA 1
ATOM 2304 C C . ALA A 1 296 ? 56.712 -1.639 -61.548 1.00 92.25 296 ALA A C 1
ATOM 2306 O O . ALA A 1 296 ? 57.688 -1.243 -62.185 1.00 92.25 296 ALA A O 1
ATOM 2307 N N . SER A 1 297 ? 56.028 -2.734 -61.899 1.00 92.75 297 SER A N 1
ATOM 2308 C CA . SER A 1 297 ? 56.391 -3.559 -63.059 1.00 92.75 297 SER A CA 1
ATOM 2309 C C . SER A 1 297 ? 56.291 -2.781 -64.376 1.00 92.75 297 SER A C 1
ATOM 2311 O O . SER A 1 297 ? 57.160 -2.890 -65.241 1.00 92.75 297 SER A O 1
ATOM 2313 N N . LEU A 1 298 ? 55.271 -1.926 -64.515 1.00 93.94 298 LEU A N 1
ATOM 2314 C CA . LEU A 1 298 ? 55.114 -1.059 -65.677 1.00 93.94 298 LEU A CA 1
ATOM 2315 C C . LEU A 1 298 ? 56.244 -0.024 -65.747 1.00 93.94 298 LEU A C 1
ATOM 2317 O O . LEU A 1 298 ? 56.773 0.230 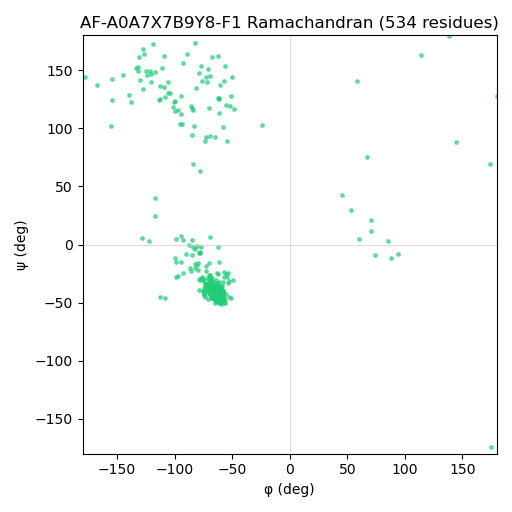-66.829 1.00 93.94 298 LEU A O 1
ATOM 2321 N N . ALA A 1 299 ? 56.635 0.552 -64.608 1.00 92.69 299 ALA A N 1
ATOM 2322 C CA . ALA A 1 299 ? 57.739 1.502 -64.537 1.00 92.69 299 ALA A CA 1
ATOM 2323 C C . ALA A 1 299 ? 59.083 0.866 -64.938 1.00 92.69 299 ALA A C 1
ATOM 2325 O O . ALA A 1 299 ? 59.859 1.502 -65.650 1.00 92.69 299 ALA A O 1
ATOM 2326 N N . GLU A 1 300 ? 59.347 -0.386 -64.550 1.00 92.81 300 GLU A N 1
ATOM 2327 C CA . GLU A 1 300 ? 60.532 -1.132 -65.000 1.00 92.81 300 GLU A CA 1
ATOM 2328 C C . GLU A 1 300 ? 60.534 -1.331 -66.519 1.00 92.81 300 GLU A C 1
ATOM 2330 O O . GLU A 1 300 ? 61.509 -0.980 -67.181 1.00 92.81 300 GLU A O 1
ATOM 2335 N N . VAL A 1 301 ? 59.418 -1.794 -67.094 1.00 93.75 301 VAL A N 1
ATOM 2336 C CA . VAL A 1 301 ? 59.294 -1.982 -68.551 1.00 93.75 301 VAL A CA 1
ATOM 2337 C C . VAL A 1 301 ? 59.517 -0.669 -69.308 1.00 93.75 301 VAL A C 1
ATOM 2339 O O . VAL A 1 301 ? 60.172 -0.660 -70.354 1.00 93.75 301 VAL A O 1
ATOM 2342 N N . LEU A 1 302 ? 58.997 0.446 -68.786 1.00 92.38 302 LEU A N 1
ATOM 2343 C CA . LEU A 1 302 ? 59.207 1.770 -69.371 1.00 92.38 302 LEU A CA 1
ATOM 2344 C C . LEU A 1 302 ? 60.665 2.230 -69.253 1.00 92.38 302 LEU A C 1
ATOM 2346 O O . LEU A 1 302 ? 61.201 2.780 -70.213 1.00 92.38 302 LEU A O 1
ATOM 2350 N N . ASN A 1 303 ? 61.331 1.981 -68.125 1.00 92.50 303 ASN A N 1
ATOM 2351 C CA . ASN A 1 303 ? 62.751 2.297 -67.959 1.00 92.50 303 ASN A CA 1
ATOM 2352 C C . ASN A 1 303 ? 63.635 1.471 -68.904 1.00 92.50 303 ASN A C 1
ATOM 2354 O O . ASN A 1 303 ? 64.530 2.032 -69.532 1.00 92.50 303 ASN A O 1
ATOM 2358 N N . ASP A 1 304 ? 63.349 0.180 -69.074 1.00 92.25 304 ASP A N 1
ATOM 2359 C CA . ASP A 1 304 ? 64.048 -0.694 -70.024 1.00 92.25 304 ASP A CA 1
ATOM 2360 C C . ASP A 1 304 ? 63.820 -0.272 -71.480 1.00 92.25 304 ASP A C 1
ATOM 2362 O O . ASP A 1 304 ? 64.716 -0.384 -72.322 1.00 92.25 304 ASP A O 1
ATOM 2366 N N . ALA A 1 305 ? 62.613 0.192 -71.813 1.00 90.00 305 ALA A N 1
ATOM 2367 C CA . ALA A 1 305 ? 62.328 0.775 -73.121 1.00 90.00 305 ALA A CA 1
ATOM 2368 C C . ALA A 1 305 ? 63.138 2.063 -73.333 1.00 90.00 305 ALA A C 1
ATOM 2370 O O . ALA A 1 305 ? 63.855 2.165 -74.325 1.00 90.00 305 ALA A O 1
ATOM 2371 N N . ASN A 1 306 ? 63.125 2.981 -72.362 1.00 91.25 306 ASN A N 1
ATOM 2372 C CA . ASN A 1 306 ? 63.892 4.226 -72.423 1.00 91.25 306 ASN A CA 1
ATOM 2373 C C . ASN A 1 306 ? 65.405 3.974 -72.522 1.00 91.25 306 ASN A C 1
ATOM 2375 O O . ASN A 1 306 ? 66.089 4.640 -73.293 1.00 91.25 306 ASN A O 1
ATOM 2379 N N . ALA A 1 307 ? 65.943 3.003 -71.779 1.00 90.31 307 ALA A N 1
ATOM 2380 C CA . ALA A 1 307 ? 67.359 2.645 -71.836 1.00 90.31 307 ALA A CA 1
ATOM 2381 C C . ALA A 1 307 ? 67.753 2.083 -73.211 1.00 90.31 307 ALA A C 1
ATOM 2383 O O . ALA A 1 307 ? 68.805 2.436 -73.747 1.00 90.31 307 ALA A O 1
ATOM 2384 N N . ARG A 1 308 ? 66.896 1.242 -73.809 1.00 90.56 308 ARG A N 1
ATOM 2385 C CA . ARG A 1 308 ? 67.088 0.762 -75.186 1.00 90.56 308 ARG A CA 1
ATOM 2386 C C . ARG A 1 308 ? 67.036 1.905 -76.189 1.00 90.56 308 ARG A C 1
ATOM 2388 O O . ARG A 1 308 ? 67.906 1.965 -77.051 1.00 90.56 308 ARG A O 1
ATOM 2395 N N . ASP A 1 309 ? 66.081 2.818 -76.047 1.00 90.62 309 ASP A N 1
ATOM 2396 C CA . ASP A 1 309 ? 65.949 3.986 -76.919 1.00 90.62 309 ASP A CA 1
ATOM 2397 C C . ASP A 1 309 ? 67.173 4.905 -76.834 1.00 90.62 309 ASP A C 1
ATOM 2399 O O . ASP A 1 309 ? 67.696 5.309 -77.871 1.00 90.62 309 ASP A O 1
ATOM 2403 N N . ILE A 1 310 ? 67.698 5.168 -75.632 1.00 88.94 310 ILE A N 1
ATOM 2404 C CA . ILE A 1 310 ? 68.952 5.916 -75.444 1.00 88.94 310 ILE A CA 1
ATOM 2405 C C . ILE A 1 310 ? 70.116 5.187 -76.126 1.00 88.94 310 ILE A C 1
ATOM 2407 O O . ILE A 1 310 ? 70.860 5.800 -76.888 1.00 88.94 310 ILE A O 1
ATOM 2411 N N . GLY A 1 311 ? 70.241 3.870 -75.934 1.00 89.19 311 GLY A N 1
ATOM 2412 C CA . GLY A 1 311 ? 71.283 3.078 -76.592 1.00 89.19 311 GLY A CA 1
ATOM 2413 C C . GLY A 1 311 ? 71.169 3.081 -78.122 1.00 89.19 311 GLY A C 1
ATOM 2414 O O . GLY A 1 311 ? 72.182 3.127 -78.823 1.00 89.19 311 GLY A O 1
ATOM 2415 N N . TYR A 1 312 ? 69.947 3.075 -78.665 1.00 88.81 312 TYR A N 1
ATOM 2416 C CA . TYR A 1 312 ? 69.720 3.248 -80.100 1.00 88.81 312 TYR A CA 1
ATOM 2417 C C . TYR A 1 312 ? 70.139 4.644 -80.569 1.00 88.81 312 TYR A C 1
ATOM 2419 O O . TYR A 1 312 ? 70.813 4.749 -81.592 1.00 88.81 312 TYR A O 1
ATOM 2427 N N . GLN A 1 313 ? 69.812 5.699 -79.820 1.00 88.25 313 GLN A N 1
ATOM 2428 C CA . GLN A 1 313 ? 70.205 7.075 -80.141 1.00 88.25 313 GLN A CA 1
ATOM 2429 C C . GLN A 1 313 ? 71.727 7.274 -80.117 1.00 88.25 313 GLN A C 1
ATOM 2431 O O . GLN A 1 313 ? 72.278 7.862 -81.046 1.00 88.25 313 GLN A O 1
ATOM 2436 N N . GLU A 1 314 ? 72.425 6.748 -79.110 1.00 88.38 314 GLU A N 1
ATOM 2437 C CA . GLU A 1 314 ? 73.890 6.813 -79.026 1.00 88.38 314 GLU A CA 1
ATOM 2438 C C . GLU A 1 314 ? 74.550 6.084 -80.199 1.00 88.38 314 GLU A C 1
ATOM 2440 O O . GLU A 1 314 ? 75.463 6.614 -80.831 1.00 88.38 314 GLU A O 1
ATOM 2445 N N . LYS A 1 315 ? 74.042 4.898 -80.557 1.00 86.44 315 LYS A N 1
ATOM 2446 C CA . LYS A 1 315 ? 74.555 4.128 -81.694 1.00 86.44 315 LYS A CA 1
ATOM 2447 C C . LYS A 1 315 ? 74.317 4.825 -83.031 1.00 86.44 315 LYS A C 1
ATOM 2449 O O . LYS A 1 315 ? 75.181 4.767 -83.904 1.00 86.44 315 LYS A O 1
ATOM 2454 N N . ILE A 1 316 ? 73.173 5.494 -83.187 1.00 83.19 316 ILE A N 1
ATOM 2455 C CA . ILE A 1 316 ? 72.905 6.361 -84.340 1.00 83.19 316 ILE A CA 1
ATOM 2456 C C . ILE A 1 316 ? 73.952 7.482 -84.391 1.00 83.19 316 ILE A C 1
ATOM 2458 O O . ILE A 1 316 ? 74.612 7.629 -85.415 1.00 83.19 316 ILE A O 1
ATOM 2462 N N . ALA A 1 317 ? 74.197 8.187 -83.283 1.00 82.81 317 ALA A N 1
ATOM 2463 C CA . ALA A 1 317 ? 75.179 9.273 -83.227 1.00 82.81 317 ALA A CA 1
ATOM 2464 C C . ALA A 1 317 ? 76.629 8.806 -83.493 1.00 82.81 317 ALA A C 1
ATOM 2466 O O . ALA A 1 317 ? 77.406 9.501 -84.152 1.00 82.81 317 ALA A O 1
ATOM 2467 N N . GLU A 1 318 ? 77.019 7.619 -83.015 1.00 81.44 318 GLU A N 1
ATOM 2468 C CA . GLU A 1 318 ? 78.321 7.011 -83.322 1.00 81.44 318 GLU A CA 1
ATOM 2469 C C . GLU A 1 318 ? 78.467 6.677 -84.810 1.00 81.44 318 GLU A C 1
ATOM 2471 O O . GLU A 1 318 ? 79.503 6.973 -85.412 1.00 81.44 318 GLU A O 1
ATOM 2476 N N . LEU A 1 319 ? 77.432 6.083 -85.414 1.00 77.38 319 LEU A N 1
ATOM 2477 C CA . LEU A 1 319 ? 77.412 5.768 -86.842 1.00 77.38 319 LEU A CA 1
ATOM 2478 C C . LEU A 1 319 ? 77.457 7.043 -87.691 1.00 77.38 319 LEU A C 1
ATOM 2480 O O . LEU A 1 319 ? 78.230 7.102 -88.645 1.00 77.38 319 LEU A O 1
ATOM 2484 N N . GLU A 1 320 ? 76.715 8.083 -87.311 1.00 77.44 320 GLU A N 1
ATOM 2485 C CA . GLU A 1 320 ? 76.766 9.402 -87.951 1.00 77.44 320 GLU A CA 1
ATOM 2486 C C . GLU A 1 320 ? 78.173 10.013 -87.878 1.00 77.44 320 GLU A C 1
ATOM 2488 O O . GLU A 1 320 ? 78.689 10.519 -88.877 1.00 77.44 320 GLU A O 1
ATOM 2493 N N . LYS A 1 321 ? 78.850 9.896 -86.729 1.00 74.50 321 LYS A N 1
ATOM 2494 C CA . LYS A 1 321 ? 80.230 10.367 -86.544 1.00 74.50 321 LYS A CA 1
ATOM 2495 C C . LYS A 1 321 ? 81.245 9.580 -87.381 1.00 74.50 321 LYS A C 1
ATOM 2497 O O . LYS A 1 321 ? 82.199 10.173 -87.881 1.00 74.50 321 LYS A O 1
ATOM 2502 N N . MET A 1 322 ? 81.057 8.269 -87.548 1.00 64.69 322 MET A N 1
ATOM 2503 C CA . MET A 1 322 ? 81.913 7.430 -88.401 1.00 64.69 322 MET A CA 1
ATOM 2504 C C . MET A 1 322 ? 81.689 7.667 -89.901 1.00 64.69 322 MET A C 1
ATOM 2506 O O . MET A 1 322 ? 82.592 7.416 -90.695 1.00 64.69 322 MET A O 1
ATOM 2510 N N . CYS A 1 323 ? 80.522 8.182 -90.291 1.00 58.56 323 CYS A N 1
ATOM 2511 C CA . CYS A 1 323 ? 80.202 8.527 -91.677 1.00 58.56 323 CYS A CA 1
ATOM 2512 C C . CYS A 1 323 ? 80.685 9.933 -92.093 1.00 58.56 323 CYS A C 1
ATOM 2514 O O . CYS A 1 323 ? 80.440 10.352 -93.223 1.00 58.56 323 CYS A O 1
ATOM 2516 N N . ALA A 1 324 ? 81.398 10.666 -91.229 1.00 60.34 324 ALA A N 1
ATOM 2517 C CA . ALA A 1 324 ? 82.003 11.952 -91.577 1.00 60.34 324 ALA A CA 1
ATOM 2518 C C . ALA A 1 324 ? 83.242 11.760 -92.486 1.00 60.34 324 ALA A C 1
ATOM 2520 O O . ALA A 1 324 ? 84.371 11.620 -92.015 1.00 60.34 324 ALA A O 1
ATOM 2521 N N . GLN A 1 325 ? 83.013 11.731 -93.802 1.00 56.34 325 GLN A N 1
ATOM 2522 C CA . GLN A 1 325 ? 84.006 11.519 -94.868 1.00 56.34 325 GLN A CA 1
ATOM 2523 C C . GLN A 1 325 ? 84.598 12.837 -95.440 1.00 56.34 325 GLN A C 1
ATOM 2525 O O . GLN A 1 325 ? 83.961 13.891 -95.344 1.00 56.34 325 GLN A O 1
ATOM 2530 N N . PRO A 1 326 ? 85.812 12.809 -96.045 1.00 61.72 326 PRO A N 1
ATOM 2531 C CA . PRO A 1 326 ? 86.470 13.971 -96.666 1.00 61.72 326 PRO A CA 1
ATOM 2532 C C . PRO A 1 326 ? 85.687 14.574 -97.863 1.00 61.72 326 PRO A C 1
ATOM 2534 O O . PRO A 1 326 ? 84.821 13.909 -98.434 1.00 61.72 326 PRO A O 1
ATOM 2537 N N . PRO A 1 327 ? 85.986 15.833 -98.265 1.00 57.62 327 PRO A N 1
ATOM 2538 C CA . PRO A 1 327 ? 85.109 16.717 -99.059 1.00 57.62 327 PRO A CA 1
ATOM 2539 C C . PRO A 1 327 ? 84.704 16.261 -100.479 1.00 57.62 327 PRO A C 1
ATOM 2541 O O . PRO A 1 327 ? 83.938 16.956 -101.143 1.00 57.62 327 PRO A O 1
ATOM 2544 N N . GLU A 1 328 ? 85.185 15.116 -100.968 1.00 57.34 328 GLU A N 1
ATOM 2545 C CA . GLU A 1 328 ? 84.856 14.601 -102.307 1.00 57.34 328 GLU A CA 1
ATOM 2546 C C . GLU A 1 328 ? 83.722 13.558 -102.294 1.00 57.34 328 GLU A C 1
ATOM 2548 O O . GLU A 1 328 ? 82.954 13.473 -103.253 1.00 57.34 328 GLU A O 1
ATOM 2553 N N . GLU A 1 329 ? 83.527 12.827 -101.192 1.00 55.28 329 GLU A N 1
ATOM 2554 C CA . GLU A 1 329 ? 82.390 11.902 -101.035 1.00 55.28 329 GLU A CA 1
ATOM 2555 C C . GLU A 1 329 ? 81.137 12.615 -100.520 1.00 55.28 329 GLU A C 1
ATOM 2557 O O . GLU A 1 329 ? 80.028 12.203 -100.839 1.00 55.28 329 GLU A O 1
ATOM 2562 N N . THR A 1 330 ? 81.287 13.765 -99.855 1.00 54.72 330 THR A N 1
ATOM 2563 C CA . THR A 1 330 ? 80.169 14.664 -99.522 1.00 54.72 330 THR A CA 1
ATOM 2564 C C . THR A 1 330 ? 79.479 15.194 -100.776 1.00 54.72 330 THR A C 1
ATOM 2566 O O . THR A 1 330 ? 78.263 15.307 -100.783 1.00 54.72 330 THR A O 1
ATOM 2569 N N . ALA A 1 331 ? 80.195 15.440 -101.877 1.00 57.81 331 ALA A N 1
ATOM 2570 C CA . ALA A 1 331 ? 79.576 15.859 -103.138 1.00 57.81 331 ALA A CA 1
ATOM 2571 C C . ALA A 1 331 ? 78.725 14.749 -103.793 1.00 57.81 331 ALA A C 1
ATOM 2573 O O . ALA A 1 331 ? 77.702 15.047 -104.407 1.00 57.81 331 ALA A O 1
ATOM 2574 N N . ARG A 1 332 ? 79.110 13.473 -103.631 1.00 59.16 332 ARG A N 1
ATOM 2575 C CA . ARG A 1 332 ? 78.298 12.316 -104.056 1.00 59.16 332 ARG A CA 1
ATOM 2576 C C . ARG A 1 332 ? 77.170 12.013 -103.074 1.00 59.16 332 ARG A C 1
ATOM 2578 O O . ARG A 1 332 ? 76.059 11.773 -103.518 1.00 59.16 332 ARG A O 1
ATOM 2585 N N . PHE A 1 333 ? 77.412 12.138 -101.770 1.00 59.91 333 PHE A N 1
ATOM 2586 C CA . PHE A 1 333 ? 76.383 12.053 -100.738 1.00 59.91 333 PHE A CA 1
ATOM 2587 C C . PHE A 1 333 ? 75.321 13.134 -100.923 1.00 59.91 333 PHE A C 1
ATOM 2589 O O . PHE A 1 333 ? 74.157 12.802 -100.880 1.00 59.91 333 PHE A O 1
ATOM 2596 N N . PHE A 1 334 ? 75.665 14.392 -101.217 1.00 62.38 334 PHE A N 1
ATOM 2597 C CA . PHE A 1 334 ? 74.672 15.433 -101.512 1.00 62.38 334 PHE A CA 1
ATOM 2598 C C . PHE A 1 334 ? 73.952 15.210 -102.851 1.00 62.38 334 PHE A C 1
ATOM 2600 O O . PHE A 1 334 ? 72.812 15.640 -102.985 1.00 62.38 334 PHE A O 1
ATOM 2607 N N . ALA A 1 335 ? 74.562 14.518 -103.822 1.00 67.81 335 ALA A N 1
ATOM 2608 C CA . ALA A 1 335 ? 73.895 14.127 -105.067 1.00 67.81 335 ALA A CA 1
ATOM 2609 C C . ALA A 1 335 ? 72.912 12.957 -104.857 1.00 67.81 335 ALA A C 1
ATOM 2611 O O . ALA A 1 335 ? 71.783 13.018 -105.339 1.00 67.81 335 ALA A O 1
ATOM 2612 N N . ASP A 1 336 ? 73.292 11.944 -104.075 1.00 61.94 336 ASP A N 1
ATOM 2613 C CA . ASP A 1 336 ? 72.419 10.826 -103.701 1.00 61.94 336 ASP A CA 1
ATOM 2614 C C . ASP A 1 336 ? 71.372 11.253 -102.661 1.00 61.94 336 ASP A C 1
ATOM 2616 O O . ASP A 1 336 ? 70.229 10.820 -102.723 1.00 61.94 336 ASP A O 1
ATOM 2620 N N . GLN A 1 337 ? 71.704 12.174 -101.756 1.00 67.75 337 GLN A N 1
ATOM 2621 C CA . GLN A 1 337 ? 70.776 12.813 -100.825 1.00 67.75 337 GLN A CA 1
ATOM 2622 C C . GLN A 1 337 ? 69.813 13.731 -101.582 1.00 67.75 337 GLN A C 1
ATOM 2624 O O . GLN A 1 337 ? 68.648 13.778 -101.219 1.00 67.75 337 GLN A O 1
ATOM 2629 N N . ALA A 1 338 ? 70.235 14.408 -102.657 1.00 69.19 338 ALA A N 1
ATOM 2630 C CA . ALA A 1 338 ? 69.321 15.123 -103.548 1.00 69.19 338 ALA A CA 1
ATOM 2631 C C . ALA A 1 338 ? 68.399 14.158 -104.306 1.00 69.19 338 ALA A C 1
ATOM 2633 O O . ALA A 1 338 ? 67.205 14.418 -104.373 1.00 69.19 338 ALA A O 1
ATOM 2634 N N . ALA A 1 339 ? 68.899 13.017 -104.792 1.00 71.25 339 ALA A N 1
ATOM 2635 C CA . ALA A 1 339 ? 68.065 11.991 -105.423 1.00 71.25 339 ALA A CA 1
ATOM 2636 C C . ALA A 1 339 ? 67.084 11.340 -104.428 1.00 71.25 339 ALA A C 1
ATOM 2638 O O . ALA A 1 339 ? 65.921 11.127 -104.756 1.00 71.25 339 ALA A O 1
ATOM 2639 N N . VAL A 1 340 ? 67.515 11.081 -103.190 1.00 72.25 340 VAL A N 1
ATOM 2640 C CA . VAL A 1 340 ? 66.666 10.579 -102.100 1.00 72.25 340 VAL A CA 1
ATOM 2641 C C . VAL A 1 340 ? 65.694 11.653 -101.628 1.00 72.25 340 VAL A C 1
ATOM 2643 O O . VAL A 1 340 ? 64.546 11.327 -101.375 1.00 72.25 340 VAL A O 1
ATOM 2646 N N . TYR A 1 341 ? 66.075 12.930 -101.566 1.00 75.12 341 TYR A N 1
ATOM 2647 C CA . TYR A 1 341 ? 65.132 14.015 -101.300 1.00 75.12 341 TYR A CA 1
ATOM 2648 C C . TYR A 1 341 ? 64.168 14.225 -102.457 1.00 75.12 341 TYR A C 1
ATOM 2650 O O . TYR A 1 341 ? 63.042 14.596 -102.180 1.00 75.12 341 TYR A O 1
ATOM 2658 N N . GLU A 1 342 ? 64.534 13.975 -103.715 1.00 76.75 342 GLU A N 1
ATOM 2659 C CA . GLU A 1 342 ? 63.583 13.990 -104.830 1.00 76.75 342 GLU A CA 1
ATOM 2660 C C . GLU A 1 342 ? 62.628 12.796 -104.771 1.00 76.75 342 GLU A C 1
ATOM 2662 O O . GLU A 1 342 ? 61.443 12.962 -105.040 1.00 76.75 342 GLU A O 1
ATOM 2667 N N . LEU A 1 343 ? 63.098 11.618 -104.353 1.00 78.38 343 LEU A N 1
ATOM 2668 C CA . LEU A 1 343 ? 62.271 10.418 -104.213 1.00 78.38 343 LEU A CA 1
ATOM 2669 C C . LEU A 1 343 ? 61.365 10.496 -102.978 1.00 78.38 343 LEU A C 1
ATOM 2671 O O . LEU A 1 343 ? 60.176 10.230 -103.084 1.00 78.38 343 LEU A O 1
ATOM 2675 N N . ILE A 1 344 ? 61.883 10.978 -101.846 1.00 78.38 344 ILE A N 1
ATOM 2676 C CA . ILE A 1 344 ? 61.107 11.321 -100.650 1.00 78.38 344 ILE A CA 1
ATOM 2677 C C . ILE A 1 344 ? 60.209 12.518 -100.940 1.00 78.38 344 ILE A C 1
ATOM 2679 O O . ILE A 1 344 ? 59.094 12.533 -100.458 1.00 78.38 344 ILE A O 1
ATOM 2683 N N . ALA A 1 345 ? 60.608 13.517 -101.730 1.00 76.31 345 ALA A N 1
ATOM 2684 C CA . ALA A 1 345 ? 59.707 14.603 -102.120 1.00 76.31 345 ALA A CA 1
ATOM 2685 C C . ALA A 1 345 ? 58.616 14.101 -103.063 1.00 76.31 345 ALA A C 1
ATOM 2687 O O . ALA A 1 345 ? 57.490 14.574 -102.958 1.00 76.31 345 ALA A O 1
ATOM 2688 N N . ALA A 1 346 ? 58.907 13.135 -103.937 1.00 80.19 346 ALA A N 1
ATOM 2689 C CA . ALA A 1 346 ? 57.912 12.470 -104.766 1.00 80.19 346 ALA A CA 1
ATOM 2690 C C . ALA A 1 346 ? 56.973 11.602 -103.918 1.00 80.19 346 ALA A C 1
ATOM 2692 O O . ALA A 1 346 ? 55.767 11.709 -104.089 1.00 80.19 346 ALA A O 1
ATOM 2693 N N . GLU A 1 347 ? 57.477 10.833 -102.950 1.00 82.88 347 GLU A N 1
ATOM 2694 C CA . GLU A 1 347 ? 56.667 10.050 -102.007 1.00 82.88 347 GLU A CA 1
ATOM 2695 C C . GLU A 1 347 ? 55.903 10.938 -101.030 1.00 82.88 347 GLU A C 1
ATOM 2697 O O . GLU A 1 347 ? 54.755 10.658 -100.737 1.00 82.88 347 GLU A O 1
ATOM 2702 N N . VAL A 1 348 ? 56.473 12.041 -100.553 1.00 83.44 348 VAL A N 1
ATOM 2703 C CA . VAL A 1 348 ? 55.791 13.038 -99.718 1.00 83.44 348 VAL A CA 1
ATOM 2704 C C . VAL A 1 348 ? 54.771 13.795 -100.552 1.00 83.44 348 VAL A C 1
ATOM 2706 O O . VAL A 1 348 ? 53.711 14.109 -100.031 1.00 83.44 348 VAL A O 1
ATOM 2709 N N . ALA A 1 349 ? 55.021 14.056 -101.836 1.00 82.00 349 ALA A N 1
ATOM 2710 C CA . ALA A 1 349 ? 54.023 14.616 -102.741 1.00 82.00 349 ALA A CA 1
ATOM 2711 C C . ALA A 1 349 ? 52.922 13.596 -103.057 1.00 82.00 349 ALA A C 1
ATOM 2713 O O . ALA A 1 349 ? 51.753 13.972 -103.099 1.00 82.00 349 ALA A O 1
ATOM 2714 N N . GLU A 1 350 ? 53.249 12.313 -103.219 1.00 84.88 350 GLU A N 1
ATOM 2715 C CA . GLU A 1 350 ? 52.270 11.243 -103.400 1.00 84.88 350 GLU A CA 1
ATOM 2716 C C . GLU A 1 350 ? 51.466 11.000 -102.128 1.00 84.88 350 GLU A C 1
ATOM 2718 O O . GLU A 1 350 ? 50.248 10.916 -102.226 1.00 84.88 350 GLU A O 1
ATOM 2723 N N . LEU A 1 351 ? 52.098 10.977 -100.956 1.00 83.62 351 LEU A N 1
ATOM 2724 C CA . LEU A 1 351 ? 51.466 10.872 -99.644 1.00 83.62 351 LEU A CA 1
ATOM 2725 C C . LEU A 1 351 ? 50.673 12.128 -99.316 1.00 83.62 351 LEU A C 1
ATOM 2727 O O . LEU A 1 351 ? 49.587 12.030 -98.772 1.00 83.62 351 LEU A O 1
ATOM 2731 N N . ALA A 1 352 ? 51.145 13.317 -99.682 1.00 83.38 352 ALA A N 1
ATOM 2732 C CA . ALA A 1 352 ? 50.354 14.537 -99.587 1.00 83.38 352 ALA A CA 1
ATOM 2733 C C . ALA A 1 352 ? 49.164 14.458 -100.542 1.00 83.38 352 ALA A C 1
ATOM 2735 O O . ALA A 1 352 ? 48.063 14.827 -100.159 1.00 83.38 352 ALA A O 1
ATOM 2736 N N . SER A 1 353 ? 49.334 13.912 -101.749 1.00 85.75 353 SER A N 1
ATOM 2737 C CA . SER A 1 353 ? 48.227 13.690 -102.678 1.00 85.75 353 SER A CA 1
ATOM 2738 C C . SER A 1 353 ? 47.266 12.608 -102.181 1.00 85.75 353 SER A C 1
ATOM 2740 O O . SER A 1 353 ? 46.065 12.748 -102.374 1.00 85.75 353 SER A O 1
ATOM 2742 N N . SER A 1 354 ? 47.745 11.550 -101.520 1.00 83.56 354 SER A N 1
ATOM 2743 C CA . SER A 1 354 ? 46.921 10.481 -100.959 1.00 83.56 354 SER A CA 1
ATOM 2744 C C . SER A 1 354 ? 46.219 10.963 -99.702 1.00 83.56 354 SER A C 1
ATOM 2746 O O . SER A 1 354 ? 45.050 10.668 -99.540 1.00 83.56 354 SER A O 1
ATOM 2748 N N . LEU A 1 355 ? 46.876 11.776 -98.880 1.00 85.06 355 LEU A N 1
ATOM 2749 C CA . LEU A 1 355 ? 46.317 12.405 -97.692 1.00 85.06 355 LEU A CA 1
ATOM 2750 C C . LEU A 1 355 ? 45.341 13.517 -98.075 1.00 85.06 355 LEU A C 1
ATOM 2752 O O . LEU A 1 355 ? 44.331 13.668 -97.410 1.00 85.06 355 LEU A O 1
ATOM 2756 N N . GLU A 1 356 ? 45.557 14.249 -99.169 1.00 85.75 356 GLU A N 1
ATOM 2757 C CA . GLU A 1 356 ? 44.550 15.150 -99.745 1.00 85.75 356 GLU A CA 1
ATOM 2758 C C . GLU A 1 356 ? 43.396 14.366 -100.389 1.00 85.75 356 GLU A C 1
ATOM 2760 O O . GLU A 1 356 ? 42.238 14.750 -100.249 1.00 85.75 356 GLU A O 1
ATOM 2765 N N . ARG A 1 357 ? 43.646 13.210 -101.018 1.00 85.81 357 ARG A N 1
ATOM 2766 C CA . ARG A 1 357 ? 42.574 12.291 -101.452 1.00 85.81 357 ARG A CA 1
ATOM 2767 C C . ARG A 1 357 ? 41.809 11.720 -100.257 1.00 85.81 357 ARG A C 1
ATOM 2769 O O . ARG A 1 357 ? 40.592 11.648 -100.318 1.00 85.81 357 ARG A O 1
ATOM 2776 N N . GLU A 1 358 ? 42.473 11.368 -99.164 1.00 84.62 358 GLU A N 1
ATOM 2777 C CA . GLU A 1 358 ? 41.849 10.878 -97.934 1.00 84.62 358 GLU A CA 1
ATOM 2778 C C . GLU A 1 358 ? 41.133 11.998 -97.188 1.00 84.62 358 GLU A C 1
ATOM 2780 O O . GLU A 1 358 ? 40.045 11.774 -96.678 1.00 84.62 358 GLU A O 1
ATOM 2785 N N . LYS A 1 359 ? 41.675 13.220 -97.165 1.00 85.44 359 LYS A N 1
ATOM 2786 C CA . LYS A 1 359 ? 40.999 14.412 -96.641 1.00 85.44 359 LYS A CA 1
ATOM 2787 C C . LYS A 1 359 ? 39.773 14.726 -97.466 1.00 85.44 359 LYS A C 1
ATOM 2789 O O . LYS A 1 359 ? 38.715 14.895 -96.883 1.00 85.44 359 LYS A O 1
ATOM 2794 N N . THR A 1 360 ? 39.872 14.749 -98.791 1.00 87.38 360 THR A N 1
ATOM 2795 C CA . THR A 1 360 ? 38.714 14.978 -99.663 1.00 87.38 360 THR A CA 1
ATOM 2796 C C . THR A 1 360 ? 37.711 13.833 -99.558 1.00 87.38 360 THR A C 1
ATOM 2798 O O . THR A 1 360 ? 36.518 14.101 -99.531 1.00 87.38 360 THR A O 1
ATOM 2801 N N . GLN A 1 361 ? 38.137 12.577 -99.393 1.00 84.25 361 GLN A N 1
ATOM 2802 C CA . GLN A 1 361 ? 37.248 11.452 -99.075 1.00 84.25 361 GLN A CA 1
ATOM 2803 C C . GLN A 1 361 ? 36.622 11.594 -97.683 1.00 84.25 361 GLN A C 1
ATOM 2805 O O . GLN A 1 361 ? 35.431 11.351 -97.523 1.00 84.25 361 GLN A O 1
ATOM 2810 N N . ALA A 1 362 ? 37.367 12.033 -96.672 1.00 81.94 362 ALA A N 1
ATOM 2811 C CA . ALA A 1 362 ? 36.868 12.285 -95.326 1.00 81.94 362 ALA A CA 1
ATOM 2812 C C . ALA A 1 362 ? 35.922 13.490 -95.304 1.00 81.94 362 ALA A C 1
ATOM 2814 O O . ALA A 1 362 ? 34.934 13.476 -94.581 1.00 81.94 362 ALA A O 1
ATOM 2815 N N . GLU A 1 363 ? 36.167 14.514 -96.115 1.00 87.00 363 GLU A N 1
ATOM 2816 C CA . GLU A 1 363 ? 35.278 15.647 -96.352 1.00 87.00 363 GLU A CA 1
ATOM 2817 C C . GLU A 1 363 ? 34.044 15.219 -97.139 1.00 87.00 363 GLU A C 1
ATOM 2819 O O . GLU A 1 363 ? 32.942 15.637 -96.805 1.00 87.00 363 GLU A O 1
ATOM 2824 N N . GLN A 1 364 ? 34.174 14.320 -98.113 1.00 88.44 364 GLN A N 1
ATOM 2825 C CA . GLN A 1 364 ? 33.047 13.679 -98.790 1.00 88.44 364 GLN A CA 1
ATOM 2826 C C . GLN A 1 364 ? 32.232 12.819 -97.819 1.00 88.44 364 GLN A C 1
ATOM 2828 O O . GLN A 1 364 ? 31.011 12.862 -97.850 1.00 88.44 364 GLN A O 1
ATOM 2833 N N . LEU A 1 365 ? 32.864 12.097 -96.892 1.00 85.56 365 LEU A N 1
ATOM 2834 C CA . LEU A 1 365 ? 32.186 11.336 -95.839 1.00 85.56 365 LEU A CA 1
ATOM 2835 C C . LEU A 1 365 ? 31.585 12.251 -94.767 1.00 85.56 365 LEU A C 1
ATOM 2837 O O . LEU A 1 365 ? 30.515 11.955 -94.238 1.00 85.56 365 LEU A O 1
ATOM 2841 N N . LYS A 1 366 ? 32.212 13.389 -94.456 1.00 88.44 366 LYS A N 1
ATOM 2842 C CA . LYS A 1 366 ? 31.657 14.426 -93.575 1.00 88.44 366 LYS A CA 1
ATOM 2843 C C . LYS A 1 366 ? 30.464 15.101 -94.229 1.00 88.44 366 LYS A C 1
ATOM 2845 O O . LYS A 1 366 ? 29.433 15.223 -93.588 1.00 88.44 366 LYS A O 1
ATOM 2850 N N . THR A 1 367 ? 30.559 15.482 -95.496 1.00 89.38 367 THR A N 1
ATOM 2851 C CA . THR A 1 367 ? 29.443 16.061 -96.252 1.00 89.38 367 THR A CA 1
ATOM 2852 C C . THR A 1 367 ? 28.345 15.030 -96.463 1.00 89.38 367 THR A C 1
ATOM 2854 O O . THR A 1 367 ? 27.189 15.362 -96.252 1.00 89.38 367 THR A O 1
ATOM 2857 N N . TRP A 1 368 ? 28.666 13.768 -96.747 1.00 91.19 368 TRP A N 1
ATOM 2858 C CA . TRP A 1 368 ? 27.693 12.678 -96.825 1.00 91.19 368 TRP A CA 1
ATOM 2859 C C . TRP A 1 368 ? 27.050 12.379 -95.471 1.00 91.19 368 TRP A C 1
ATOM 2861 O O . TRP A 1 368 ? 25.841 12.193 -95.398 1.00 91.19 368 TRP A O 1
ATOM 2871 N N . SER A 1 369 ? 27.813 12.365 -94.375 1.00 85.12 369 SER A N 1
ATOM 2872 C CA . SER A 1 369 ? 27.261 12.161 -93.032 1.00 85.12 369 SER A CA 1
ATOM 2873 C C . SER A 1 369 ? 26.432 13.360 -92.583 1.00 85.12 369 SER A C 1
ATOM 2875 O O . SER A 1 369 ? 25.365 13.147 -92.020 1.00 85.12 369 SER A O 1
ATOM 2877 N N . ALA A 1 370 ? 26.830 14.589 -92.914 1.00 85.94 370 ALA A N 1
ATOM 2878 C CA . ALA A 1 370 ? 26.053 15.803 -92.692 1.00 85.94 370 ALA A CA 1
ATOM 2879 C C . ALA A 1 370 ? 24.776 15.808 -93.540 1.00 85.94 370 ALA A C 1
ATOM 2881 O O . ALA A 1 370 ? 23.703 16.052 -93.005 1.00 85.94 370 ALA A O 1
ATOM 2882 N N . GLN A 1 371 ? 24.844 15.446 -94.824 1.00 89.50 371 GLN A N 1
ATOM 2883 C CA . GLN A 1 371 ? 23.679 15.277 -95.700 1.00 89.50 371 GLN A CA 1
ATOM 2884 C C . GLN A 1 371 ? 22.765 14.163 -95.194 1.00 89.50 371 GLN A C 1
ATOM 2886 O O . GLN A 1 371 ? 21.547 14.319 -95.182 1.00 89.50 371 GLN A O 1
ATOM 2891 N N . ARG A 1 372 ? 23.321 13.046 -94.715 1.00 89.44 372 ARG A N 1
ATOM 2892 C CA . ARG A 1 372 ? 22.554 11.954 -94.114 1.00 89.44 372 ARG A CA 1
ATOM 2893 C C . ARG A 1 372 ? 21.903 12.408 -92.815 1.00 89.44 372 ARG A C 1
ATOM 2895 O O . ARG A 1 372 ? 20.712 12.176 -92.647 1.00 89.44 372 ARG A O 1
ATOM 2902 N N . GLN A 1 373 ? 22.629 13.083 -91.930 1.00 86.88 373 GLN A N 1
ATOM 2903 C CA . GLN A 1 373 ? 22.092 13.678 -90.706 1.00 86.88 373 GLN A CA 1
ATOM 2904 C C . GLN A 1 373 ? 21.000 14.694 -91.029 1.00 86.88 373 GLN A C 1
ATOM 2906 O O . GLN A 1 373 ? 19.940 14.642 -90.420 1.00 86.88 373 GLN A O 1
ATOM 2911 N N . GLN A 1 374 ? 21.197 15.544 -92.032 1.00 88.69 374 GLN A N 1
ATOM 2912 C CA . GLN A 1 374 ? 20.210 16.508 -92.497 1.00 88.69 374 GLN A CA 1
ATOM 2913 C C . GLN A 1 374 ? 18.985 15.804 -93.085 1.00 88.69 374 GLN A C 1
ATOM 2915 O O . GLN A 1 374 ? 17.874 16.127 -92.696 1.00 88.69 374 GLN A O 1
ATOM 2920 N N . SER A 1 375 ? 19.153 14.756 -93.896 1.00 86.81 375 SER A N 1
ATOM 2921 C CA . SER A 1 375 ? 18.044 13.942 -94.415 1.00 86.81 375 SER A CA 1
ATOM 2922 C C . SER A 1 375 ? 17.288 13.206 -93.302 1.00 86.81 375 SER A C 1
ATOM 2924 O O . SER A 1 375 ? 16.066 13.079 -93.360 1.00 86.81 375 SER A O 1
ATOM 2926 N N . LEU A 1 376 ? 17.986 12.753 -92.254 1.00 87.12 376 LEU A N 1
ATOM 2927 C CA . LEU A 1 376 ? 17.395 12.127 -91.073 1.00 87.12 376 LEU A CA 1
ATOM 2928 C C . LEU A 1 376 ? 16.685 13.161 -90.200 1.00 87.12 376 LEU A C 1
ATOM 2930 O O . LEU A 1 376 ? 15.619 12.860 -89.674 1.00 87.12 376 LEU A O 1
ATOM 2934 N N . LEU A 1 377 ? 17.219 14.376 -90.077 1.00 84.69 377 LEU A N 1
ATOM 2935 C CA . LEU A 1 377 ? 16.576 15.499 -89.399 1.00 84.69 377 LEU A CA 1
ATOM 2936 C C . LEU A 1 377 ? 15.349 15.980 -90.171 1.00 84.69 377 LEU A C 1
ATOM 2938 O O . LEU A 1 377 ? 14.311 16.196 -89.562 1.00 84.69 377 LEU A O 1
ATOM 2942 N N . GLU A 1 378 ? 15.413 16.071 -91.494 1.00 86.44 378 GLU A N 1
ATOM 2943 C CA . GLU A 1 378 ? 14.278 16.384 -92.359 1.00 86.44 378 GLU A CA 1
ATOM 2944 C C . GLU A 1 378 ? 13.233 15.273 -92.323 1.00 86.44 378 GLU A C 1
ATOM 2946 O O . GLU A 1 378 ? 12.041 15.560 -92.251 1.00 86.44 378 GLU A O 1
ATOM 2951 N N . ARG A 1 379 ? 13.641 13.998 -92.319 1.00 82.81 379 ARG A N 1
ATOM 2952 C CA . ARG A 1 379 ? 12.727 12.860 -92.154 1.00 82.81 379 ARG A CA 1
ATOM 2953 C C . ARG A 1 379 ? 12.122 12.843 -90.756 1.00 82.81 379 ARG A C 1
ATOM 2955 O O . ARG A 1 379 ? 10.925 12.619 -90.642 1.00 82.81 379 ARG A O 1
ATOM 2962 N N . ARG A 1 380 ? 12.890 13.165 -89.711 1.00 79.50 380 ARG A N 1
ATOM 2963 C CA . ARG A 1 380 ? 12.399 13.375 -88.341 1.00 79.50 380 ARG A CA 1
ATOM 2964 C C . ARG A 1 380 ? 11.421 14.543 -88.288 1.00 79.50 380 ARG A C 1
ATOM 2966 O O . ARG A 1 380 ? 10.380 14.409 -87.669 1.00 79.50 380 ARG A O 1
ATOM 2973 N N . GLN A 1 381 ? 11.703 15.657 -88.955 1.00 77.12 381 GLN A N 1
ATOM 2974 C CA . GLN A 1 381 ? 10.804 16.807 -89.033 1.00 77.12 381 GLN A CA 1
ATOM 2975 C C . GLN A 1 381 ? 9.545 16.492 -89.846 1.00 77.12 381 GLN A C 1
ATOM 2977 O O . GLN A 1 381 ? 8.465 16.906 -89.447 1.00 77.12 381 GLN A O 1
ATOM 2982 N N . LYS A 1 382 ? 9.638 15.732 -90.943 1.00 79.00 382 LYS A N 1
ATOM 2983 C CA . LYS A 1 382 ? 8.480 15.233 -91.705 1.00 79.00 382 LYS A CA 1
ATOM 2984 C C . LYS A 1 382 ? 7.643 14.281 -90.853 1.00 79.00 382 LYS A C 1
ATOM 2986 O O . LYS A 1 382 ? 6.434 14.456 -90.782 1.00 79.00 382 LYS A O 1
ATOM 2991 N N . LEU A 1 383 ? 8.269 13.347 -90.136 1.00 72.38 383 LEU A N 1
ATOM 2992 C CA . LEU A 1 383 ? 7.589 12.468 -89.179 1.00 72.38 383 LEU A CA 1
ATOM 2993 C C . LEU A 1 383 ? 6.942 13.268 -88.042 1.00 72.38 383 LEU A C 1
ATOM 2995 O O . LEU A 1 383 ? 5.790 13.017 -87.728 1.00 72.38 383 LEU A O 1
ATOM 2999 N N . LEU A 1 384 ? 7.611 14.281 -87.489 1.00 66.75 384 LEU A N 1
ATOM 3000 C CA . LEU A 1 384 ? 7.048 15.182 -86.472 1.00 66.75 384 LEU A CA 1
ATOM 3001 C C . LEU A 1 384 ? 5.910 16.064 -87.019 1.00 66.75 384 LEU A C 1
ATOM 3003 O O . LEU A 1 384 ? 4.967 16.368 -86.295 1.00 66.75 384 LEU A O 1
ATOM 3007 N N . LYS A 1 385 ? 5.954 16.453 -88.300 1.00 67.88 385 LYS A N 1
ATOM 3008 C CA . LYS A 1 385 ? 4.851 17.153 -88.982 1.00 67.88 385 LYS A CA 1
ATOM 3009 C C . LYS A 1 385 ? 3.653 16.226 -89.213 1.00 67.88 385 LYS A C 1
ATOM 3011 O O . LYS A 1 385 ? 2.525 16.666 -89.029 1.00 67.88 385 LYS A O 1
ATOM 3016 N N . HIS A 1 386 ? 3.882 14.956 -89.556 1.00 65.69 386 HIS A N 1
ATOM 3017 C CA . HIS A 1 386 ? 2.823 13.953 -89.731 1.00 65.69 386 HIS A CA 1
ATOM 3018 C C . HIS A 1 386 ? 2.257 13.418 -88.401 1.00 65.69 386 HIS A C 1
ATOM 3020 O O . HIS A 1 386 ? 1.082 13.078 -88.349 1.00 65.69 386 HIS A O 1
ATOM 3026 N N . LEU A 1 387 ? 3.055 13.396 -87.327 1.00 59.44 387 LEU A N 1
ATOM 3027 C CA . LEU A 1 387 ? 2.649 13.015 -85.963 1.00 59.44 387 LEU A CA 1
ATOM 3028 C C . LEU A 1 387 ? 2.090 14.193 -85.146 1.00 59.44 387 LEU A C 1
ATOM 3030 O O . LEU A 1 387 ? 1.676 14.014 -84.006 1.00 59.44 387 LEU A O 1
ATOM 3034 N N . GLY A 1 388 ? 2.037 15.392 -85.731 1.00 58.06 388 GLY A N 1
ATOM 3035 C CA . GLY A 1 388 ? 1.412 16.561 -85.126 1.00 58.06 388 GLY A CA 1
ATOM 3036 C C . GLY A 1 388 ? 2.138 17.085 -83.885 1.00 58.06 388 GLY A C 1
ATOM 3037 O O . GLY A 1 388 ? 1.624 16.969 -82.776 1.00 58.06 388 GLY A O 1
ATOM 3038 N N . GLY A 1 389 ? 3.270 17.761 -84.093 1.00 65.81 389 GLY A N 1
ATOM 3039 C CA . GLY A 1 389 ? 3.834 18.717 -83.131 1.00 65.81 389 GLY A CA 1
ATOM 3040 C C . GLY A 1 389 ? 5.168 18.313 -82.506 1.00 65.81 389 GLY A C 1
ATOM 3041 O O . GLY A 1 389 ? 5.605 17.166 -82.572 1.00 65.81 389 GLY A O 1
ATOM 3042 N N . SER A 1 390 ? 5.845 19.307 -81.924 1.00 65.31 390 SER A N 1
ATOM 3043 C CA . SER A 1 390 ? 7.132 19.160 -81.228 1.00 65.31 390 SER A CA 1
ATOM 3044 C C . SER A 1 390 ? 7.036 18.111 -80.105 1.00 65.31 390 SER A C 1
ATOM 3046 O O . SER A 1 390 ? 5.957 17.942 -79.545 1.00 65.31 390 SER A O 1
ATOM 3048 N N . PRO A 1 391 ? 8.124 17.433 -79.686 1.00 61.78 391 PRO A N 1
ATOM 3049 C CA . PRO A 1 391 ? 8.103 16.543 -78.519 1.00 61.78 391 PRO A CA 1
ATOM 3050 C C . PRO A 1 391 ? 7.475 17.169 -77.259 1.00 61.78 391 PRO A C 1
ATOM 3052 O O . PRO A 1 391 ? 6.832 16.471 -76.486 1.00 61.78 391 PRO A O 1
ATOM 3055 N N . GLY A 1 392 ? 7.582 18.493 -77.085 1.00 63.41 392 GLY A N 1
ATOM 3056 C CA . GLY A 1 392 ? 6.881 19.217 -76.017 1.00 63.41 392 GLY A CA 1
ATOM 3057 C C . GLY A 1 392 ? 5.361 19.314 -76.211 1.00 63.41 392 GLY A C 1
ATOM 3058 O O . GLY A 1 392 ? 4.626 19.332 -75.227 1.00 63.41 392 GLY A O 1
ATOM 3059 N N . ASP A 1 393 ? 4.879 19.327 -77.453 1.00 59.69 393 ASP A N 1
ATOM 3060 C CA . ASP A 1 393 ? 3.453 19.247 -77.785 1.00 59.69 393 ASP A CA 1
ATOM 3061 C C . ASP A 1 393 ? 2.937 17.813 -77.694 1.00 59.69 393 ASP A C 1
ATOM 3063 O O . ASP A 1 393 ? 1.791 17.632 -77.314 1.00 59.69 393 ASP A O 1
ATOM 3067 N N . MET A 1 394 ? 3.777 16.802 -77.942 1.00 57.31 394 MET A N 1
ATOM 3068 C CA . MET A 1 394 ? 3.469 15.397 -77.648 1.00 57.31 394 MET A CA 1
ATOM 3069 C C . MET A 1 394 ? 3.306 15.170 -76.145 1.00 57.31 394 MET A C 1
ATOM 3071 O O . MET A 1 394 ? 2.340 14.534 -75.762 1.00 57.31 394 MET A O 1
ATOM 3075 N N . THR A 1 395 ? 4.162 15.740 -75.286 1.00 60.47 395 THR A N 1
ATOM 3076 C CA . THR A 1 395 ? 3.999 15.658 -73.819 1.00 60.47 395 THR A CA 1
ATOM 3077 C C . THR A 1 395 ? 2.777 16.435 -73.330 1.00 60.47 395 THR A C 1
ATOM 3079 O O . THR A 1 395 ? 2.094 16.013 -72.402 1.00 60.47 395 THR A O 1
ATOM 3082 N N . ARG A 1 396 ? 2.457 17.574 -73.960 1.00 57.88 396 ARG A N 1
ATOM 3083 C CA . ARG A 1 396 ? 1.236 18.332 -73.643 1.00 57.88 396 ARG A CA 1
ATOM 3084 C C . ARG A 1 396 ? -0.025 17.683 -74.212 1.00 57.88 396 ARG A C 1
ATOM 3086 O O . ARG A 1 396 ? -1.070 17.819 -73.589 1.00 57.88 396 ARG A O 1
ATOM 3093 N N . ARG A 1 397 ? 0.052 16.983 -75.349 1.00 57.16 397 ARG A N 1
ATOM 3094 C CA . ARG A 1 397 ? -1.037 16.169 -75.901 1.00 57.16 397 ARG A CA 1
ATOM 3095 C C . ARG A 1 397 ? -1.217 14.897 -75.103 1.00 57.16 397 ARG A C 1
ATOM 3097 O O . ARG A 1 397 ? -2.332 14.678 -74.696 1.00 57.16 397 ARG A O 1
ATOM 3104 N N . THR A 1 398 ? -0.191 14.142 -74.726 1.00 55.22 398 THR A N 1
ATOM 3105 C CA . THR A 1 398 ? -0.363 12.991 -73.819 1.00 55.22 398 THR A CA 1
ATOM 3106 C C . THR A 1 398 ? -0.870 13.411 -72.440 1.00 55.22 398 THR A C 1
ATOM 3108 O O . THR A 1 398 ? -1.716 12.722 -71.888 1.00 55.22 398 THR A O 1
ATOM 3111 N N . ALA A 1 399 ? -0.471 14.578 -71.921 1.00 55.84 399 ALA A N 1
ATOM 3112 C CA . ALA A 1 399 ? -1.049 15.141 -70.696 1.00 55.84 399 ALA A CA 1
ATOM 3113 C C . ALA A 1 399 ? -2.483 15.701 -70.862 1.00 55.84 399 ALA A C 1
ATOM 3115 O O . ALA A 1 399 ? -3.166 15.894 -69.859 1.00 55.84 399 ALA A O 1
ATOM 3116 N N . ARG A 1 400 ? -2.941 15.991 -72.093 1.00 57.34 400 ARG A N 1
ATOM 3117 C CA . ARG A 1 400 ? -4.319 16.439 -72.407 1.00 57.34 400 ARG A CA 1
ATOM 3118 C C . ARG A 1 400 ? -5.232 15.313 -72.919 1.00 57.34 400 ARG A C 1
ATOM 3120 O O . ARG A 1 400 ? -6.440 15.409 -72.748 1.00 57.34 400 ARG A O 1
ATOM 3127 N N . GLU A 1 401 ? -4.674 14.286 -73.553 1.00 50.91 401 GLU A N 1
ATOM 3128 C CA . GLU A 1 401 ? -5.340 13.143 -74.195 1.00 50.91 401 GLU A CA 1
ATOM 3129 C C . GLU A 1 401 ? -5.354 11.906 -73.292 1.00 50.91 401 GLU A C 1
ATOM 3131 O O . GLU A 1 401 ? -6.162 11.011 -73.519 1.00 50.91 401 GLU A O 1
ATOM 3136 N N . GLN A 1 402 ? -4.542 11.864 -72.228 1.00 52.19 402 GLN A N 1
ATOM 3137 C CA . GLN A 1 402 ? -4.887 11.070 -71.053 1.00 52.19 402 GLN A CA 1
ATOM 3138 C C . GLN A 1 402 ? -5.828 11.915 -70.186 1.00 52.19 402 GLN A C 1
ATOM 3140 O O . GLN A 1 402 ? -5.351 12.809 -69.479 1.00 52.19 402 GLN A O 1
ATOM 3145 N N . PRO A 1 403 ? -7.157 11.679 -70.200 1.00 51.44 403 PRO A N 1
ATOM 3146 C CA . PRO A 1 403 ? -7.972 12.130 -69.084 1.00 51.44 403 PRO A CA 1
ATOM 3147 C C . PRO A 1 403 ? -7.330 11.498 -67.857 1.00 51.44 403 PRO A C 1
ATOM 3149 O O . PRO A 1 403 ? -7.161 10.282 -67.853 1.00 51.44 403 PRO A O 1
ATOM 3152 N N . SER A 1 404 ? -6.877 12.336 -66.917 1.00 54.16 404 SER A N 1
ATOM 3153 C CA . SER A 1 404 ? -6.207 11.953 -65.673 1.00 54.16 404 SER A CA 1
ATOM 3154 C C . SER A 1 404 ? -6.594 10.531 -65.294 1.00 54.16 404 SER A C 1
ATOM 3156 O O . SER A 1 404 ? -7.738 10.337 -64.883 1.00 54.16 404 SER A O 1
ATOM 3158 N N . ASP A 1 405 ? -5.703 9.559 -65.542 1.00 61.41 405 ASP A N 1
ATOM 3159 C CA . ASP A 1 405 ? -6.025 8.144 -65.365 1.00 61.41 405 ASP A CA 1
ATOM 3160 C C . ASP A 1 405 ? -6.673 8.028 -63.979 1.00 61.41 405 ASP A C 1
ATOM 3162 O O . ASP A 1 405 ? -6.052 8.466 -62.999 1.00 61.41 405 ASP A O 1
ATOM 3166 N N . PRO A 1 406 ? -7.954 7.623 -63.866 1.00 69.94 406 PRO A N 1
ATOM 3167 C CA . PRO A 1 406 ? -8.682 7.709 -62.605 1.00 69.94 406 PRO A CA 1
ATOM 3168 C C . PRO A 1 406 ? -7.921 6.990 -61.492 1.00 69.94 406 PRO A C 1
ATOM 3170 O O . PRO A 1 406 ? -7.987 7.399 -60.337 1.00 69.94 406 PRO A O 1
ATOM 3173 N N . GLN A 1 407 ? -7.129 5.979 -61.847 1.00 74.88 407 GLN A N 1
ATOM 3174 C CA . GLN A 1 407 ? -6.209 5.304 -60.948 1.00 74.88 407 GLN A CA 1
ATOM 3175 C C . GLN A 1 407 ? -5.051 6.203 -60.479 1.00 74.88 407 GLN A C 1
ATOM 3177 O O . GLN A 1 407 ? -4.785 6.265 -59.284 1.00 74.88 407 GLN A O 1
ATOM 3182 N N . ALA A 1 408 ? -4.398 6.958 -61.363 1.00 72.81 408 ALA A N 1
ATOM 3183 C CA . ALA A 1 408 ? -3.329 7.886 -60.986 1.00 72.81 408 ALA A CA 1
ATOM 3184 C C . ALA A 1 408 ? -3.836 9.074 -60.146 1.00 72.81 408 ALA A C 1
ATOM 3186 O O . ALA A 1 408 ? -3.150 9.513 -59.223 1.00 72.81 408 ALA A O 1
ATOM 3187 N N . ALA A 1 409 ? -5.040 9.585 -60.429 1.00 76.94 409 ALA A N 1
ATOM 3188 C CA . ALA A 1 409 ? -5.674 10.620 -59.608 1.00 76.94 409 ALA A CA 1
ATOM 3189 C C . ALA A 1 409 ? -6.041 10.096 -58.210 1.00 76.94 409 ALA A C 1
ATOM 3191 O O . ALA A 1 409 ? -5.775 10.774 -57.218 1.00 76.94 409 ALA A O 1
ATOM 3192 N N . ARG A 1 410 ? -6.584 8.871 -58.133 1.00 80.31 410 ARG A N 1
ATOM 3193 C CA . ARG A 1 410 ? -6.867 8.180 -56.865 1.00 80.31 410 ARG A CA 1
ATOM 3194 C C . ARG A 1 410 ? -5.598 7.969 -56.052 1.00 80.31 410 ARG A C 1
ATOM 3196 O O . ARG A 1 410 ? -5.551 8.413 -54.920 1.00 80.31 410 ARG A O 1
ATOM 3203 N N . LEU A 1 411 ? -4.535 7.432 -56.651 1.00 82.56 411 LEU A N 1
ATOM 3204 C CA . LEU A 1 411 ? -3.271 7.197 -55.944 1.00 82.56 411 LEU A CA 1
ATOM 3205 C C . LEU A 1 411 ? -2.637 8.488 -55.408 1.00 82.56 411 LEU A C 1
ATOM 3207 O O . LEU A 1 411 ? -2.070 8.488 -54.319 1.00 82.56 411 LEU A O 1
ATOM 3211 N N . ARG A 1 412 ? -2.741 9.608 -56.136 1.00 82.69 412 ARG A N 1
ATOM 3212 C CA . ARG A 1 412 ? -2.286 10.913 -55.624 1.00 82.69 412 ARG A CA 1
ATOM 3213 C C . ARG A 1 412 ? -3.140 11.393 -54.454 1.00 82.69 412 ARG A C 1
ATOM 3215 O O . ARG A 1 412 ? -2.577 11.851 -53.468 1.00 82.69 412 ARG A O 1
ATOM 3222 N N . ALA A 1 413 ? -4.463 11.259 -54.545 1.00 84.25 413 ALA A N 1
ATOM 3223 C CA . ALA A 1 413 ? -5.362 11.592 -53.444 1.00 84.25 413 ALA A CA 1
ATOM 3224 C C . ALA A 1 413 ? -5.113 10.697 -52.217 1.00 84.25 413 ALA A C 1
ATOM 3226 O O . ALA A 1 413 ? -5.081 11.201 -51.101 1.00 84.25 413 ALA A O 1
ATOM 3227 N N . ASP A 1 414 ? -4.854 9.405 -52.418 1.00 85.88 414 ASP A N 1
ATOM 3228 C CA . ASP A 1 414 ? -4.534 8.453 -51.353 1.00 85.88 414 ASP A CA 1
ATOM 3229 C C . ASP A 1 414 ? -3.206 8.801 -50.673 1.00 85.88 414 ASP A C 1
ATOM 3231 O O . ASP A 1 414 ? -3.127 8.787 -49.448 1.00 85.88 414 ASP A O 1
ATOM 3235 N N . LEU A 1 415 ? -2.177 9.191 -51.437 1.00 84.69 415 LEU A N 1
ATOM 3236 C CA . LEU A 1 415 ? -0.908 9.673 -50.881 1.00 84.69 415 LEU A CA 1
ATOM 3237 C C . LEU A 1 415 ? -1.069 10.986 -50.105 1.00 84.69 415 LEU A C 1
ATOM 3239 O O . LEU A 1 415 ? -0.462 11.145 -49.046 1.00 84.69 415 LEU A O 1
ATOM 3243 N N . GLU A 1 416 ? -1.872 11.925 -50.607 1.00 92.25 416 GLU A N 1
ATOM 3244 C CA . GLU A 1 416 ? -2.179 13.176 -49.905 1.00 92.25 416 GLU A CA 1
ATOM 3245 C C . GLU A 1 416 ? -2.938 12.888 -48.598 1.00 92.25 416 GLU A C 1
ATOM 3247 O O . GLU A 1 416 ? -2.572 13.398 -47.540 1.00 92.25 416 GLU A O 1
ATOM 3252 N N . ASN A 1 417 ? -3.926 11.988 -48.644 1.00 91.56 417 ASN A N 1
ATOM 3253 C CA . ASN A 1 417 ? -4.679 11.534 -47.477 1.00 91.56 417 ASN A CA 1
ATOM 3254 C C . ASN A 1 417 ? -3.761 10.863 -46.449 1.00 91.56 417 ASN A C 1
ATOM 3256 O O . ASN A 1 417 ? -3.810 11.232 -45.280 1.00 91.56 417 ASN A O 1
ATOM 3260 N N . LEU A 1 418 ? -2.876 9.956 -46.878 1.00 90.06 418 LEU A N 1
ATOM 3261 C CA . LEU A 1 418 ? -1.881 9.293 -46.025 1.00 90.06 418 LEU A CA 1
ATOM 3262 C C . LEU A 1 418 ? -0.921 10.289 -45.361 1.00 90.06 418 LEU A C 1
ATOM 3264 O O . LEU A 1 418 ? -0.560 10.135 -44.195 1.00 90.06 418 LEU A O 1
ATOM 3268 N N . ARG A 1 419 ? -0.510 11.340 -46.078 1.00 92.06 419 ARG A N 1
ATOM 3269 C CA . ARG A 1 419 ? 0.320 12.411 -45.503 1.00 92.06 419 ARG A CA 1
ATOM 3270 C C . ARG A 1 419 ? -0.437 13.200 -44.446 1.00 92.06 419 ARG A C 1
ATOM 3272 O O . ARG A 1 419 ? 0.118 13.472 -43.383 1.00 92.06 419 ARG A O 1
ATOM 3279 N N . VAL A 1 420 ? -1.692 13.554 -44.716 1.00 92.50 420 VAL A N 1
ATOM 3280 C CA . VAL A 1 420 ? -2.537 14.287 -43.766 1.00 92.50 420 VAL A CA 1
ATOM 3281 C C . VAL A 1 420 ? -2.838 13.437 -42.528 1.00 92.50 420 VAL A C 1
ATOM 3283 O O . VAL A 1 420 ? -2.776 13.957 -41.412 1.00 92.50 420 VAL A O 1
ATOM 3286 N N . THR A 1 421 ? -3.108 12.137 -42.685 1.00 87.75 421 THR A N 1
ATOM 3287 C CA . THR A 1 421 ? -3.322 11.228 -41.548 1.00 87.75 421 THR A CA 1
ATOM 3288 C C . THR A 1 421 ? -2.055 11.078 -40.721 1.00 87.75 421 THR A C 1
ATOM 3290 O O . THR A 1 421 ? -2.117 11.284 -39.513 1.00 87.75 421 THR A O 1
ATOM 3293 N N . TYR A 1 422 ? -0.901 10.850 -41.353 1.00 88.75 422 TYR A N 1
ATOM 3294 C CA . TYR A 1 422 ? 0.381 10.769 -40.653 1.00 88.75 422 TYR A CA 1
ATOM 3295 C C . TYR A 1 422 ? 0.697 12.061 -39.884 1.00 88.75 422 TYR A C 1
ATOM 3297 O O . TYR A 1 422 ? 1.052 12.022 -38.710 1.00 88.75 422 TYR A O 1
ATOM 3305 N N . GLN A 1 423 ? 0.496 13.233 -40.495 1.00 91.44 423 GLN A N 1
ATOM 3306 C CA . GLN A 1 423 ? 0.686 14.517 -39.809 1.00 91.44 423 GLN A CA 1
ATOM 3307 C C . GLN A 1 423 ? -0.265 14.698 -38.620 1.00 91.44 423 GLN A C 1
ATOM 3309 O O . GLN A 1 423 ? 0.120 15.267 -37.596 1.00 91.44 423 GLN A O 1
ATOM 3314 N N . ARG A 1 424 ? -1.512 14.233 -38.736 1.00 92.00 424 ARG A N 1
ATOM 3315 C CA . ARG A 1 424 ? -2.478 14.266 -37.634 1.00 92.00 424 ARG A CA 1
ATOM 3316 C C . ARG A 1 424 ? -2.062 13.328 -36.502 1.00 92.00 424 ARG A C 1
ATOM 3318 O O . ARG A 1 424 ? -2.138 13.726 -35.344 1.00 92.00 424 ARG A O 1
ATOM 3325 N N . GLU A 1 425 ? -1.621 12.120 -36.827 1.00 88.00 425 GLU A N 1
ATOM 3326 C CA . GLU A 1 425 ? -1.142 11.130 -35.860 1.00 88.00 425 GLU A CA 1
ATOM 3327 C C . GLU A 1 425 ? 0.114 11.610 -35.134 1.00 88.00 425 GLU A C 1
ATOM 3329 O O . GLU A 1 425 ? 0.160 11.531 -33.910 1.00 88.00 425 GLU A O 1
ATOM 3334 N N . MET A 1 426 ? 1.066 12.214 -35.850 1.00 88.94 426 MET A N 1
ATOM 3335 C CA . MET A 1 426 ? 2.248 12.841 -35.252 1.00 88.94 426 MET A CA 1
ATOM 3336 C C . MET A 1 426 ? 1.868 13.931 -34.249 1.00 88.94 426 MET A C 1
ATOM 3338 O O . MET A 1 426 ? 2.348 13.923 -33.121 1.00 88.94 426 MET A O 1
ATOM 3342 N N . ARG A 1 427 ? 0.937 14.827 -34.604 1.00 91.31 427 ARG A N 1
ATOM 3343 C CA . ARG A 1 427 ? 0.459 15.861 -33.668 1.00 91.31 427 ARG A CA 1
ATOM 3344 C C . ARG A 1 427 ? -0.221 15.263 -32.437 1.00 91.31 427 ARG A C 1
ATOM 3346 O O . ARG A 1 427 ? -0.019 15.768 -31.340 1.00 91.31 427 ARG A O 1
ATOM 3353 N N . LEU A 1 428 ? -1.010 14.200 -32.608 1.00 91.19 428 LEU A N 1
ATOM 3354 C CA . LEU A 1 428 ? -1.646 13.495 -31.491 1.00 91.19 428 LEU A CA 1
ATOM 3355 C C . LEU A 1 428 ? -0.622 12.780 -30.599 1.00 91.19 428 LEU A C 1
ATOM 3357 O O . LEU A 1 428 ? -0.801 12.724 -29.382 1.00 91.19 428 LEU A O 1
ATOM 3361 N N . ALA A 1 429 ? 0.440 12.230 -31.187 1.00 84.44 429 ALA A N 1
ATOM 3362 C CA . ALA A 1 429 ? 1.542 11.631 -30.447 1.00 84.44 429 ALA A CA 1
ATOM 3363 C C . ALA A 1 429 ? 2.292 12.696 -29.639 1.00 84.44 429 ALA A C 1
ATOM 3365 O O . ALA A 1 429 ? 2.461 12.522 -28.438 1.00 84.44 429 ALA A O 1
ATOM 3366 N N . GLU A 1 430 ? 2.621 13.838 -30.246 1.00 91.88 430 GLU A N 1
ATOM 3367 C CA . GLU A 1 430 ? 3.257 14.961 -29.549 1.00 91.88 430 GLU A CA 1
ATOM 3368 C C . GLU A 1 430 ? 2.401 15.509 -28.399 1.00 91.88 430 GLU A C 1
ATOM 3370 O O . GLU A 1 430 ? 2.926 15.845 -27.341 1.00 91.88 430 GLU A O 1
ATOM 3375 N N . THR A 1 431 ? 1.076 15.622 -28.566 1.00 92.62 431 THR A N 1
ATOM 3376 C CA . THR A 1 431 ? 0.204 16.060 -27.462 1.00 92.62 431 THR A CA 1
ATOM 3377 C C . THR A 1 431 ? 0.204 15.053 -26.320 1.00 92.62 431 THR A C 1
ATOM 3379 O O . THR A 1 431 ? 0.330 15.450 -25.166 1.00 92.62 431 THR A O 1
ATOM 3382 N N . LYS A 1 432 ? 0.141 13.752 -26.632 1.00 92.00 432 LYS A N 1
ATOM 3383 C CA . LYS A 1 432 ? 0.215 12.694 -25.616 1.00 92.00 432 LYS A CA 1
ATOM 3384 C C . LYS A 1 432 ? 1.569 12.676 -24.916 1.00 92.00 432 LYS A C 1
ATOM 3386 O O . LYS A 1 432 ? 1.623 12.472 -23.710 1.00 92.00 432 LYS A O 1
ATOM 3391 N N . GLU A 1 433 ? 2.651 12.908 -25.651 1.00 89.62 433 GLU A N 1
ATOM 3392 C CA . GLU A 1 433 ? 3.992 13.010 -25.084 1.00 89.62 433 GLU A CA 1
ATOM 3393 C C . GLU A 1 433 ? 4.075 14.170 -24.086 1.00 89.62 433 GLU A C 1
ATOM 3395 O O . GLU A 1 433 ? 4.523 13.968 -22.959 1.00 89.62 433 GLU A O 1
ATOM 3400 N N . ARG A 1 434 ? 3.563 15.356 -24.444 1.00 95.25 434 ARG A N 1
ATOM 3401 C CA . ARG A 1 434 ? 3.507 16.513 -23.534 1.00 95.25 434 ARG A CA 1
ATOM 3402 C C . ARG A 1 434 ? 2.674 16.219 -22.282 1.00 95.25 434 ARG A C 1
ATOM 3404 O O . ARG A 1 434 ? 3.134 16.487 -21.177 1.00 95.25 434 ARG A O 1
ATOM 3411 N N . GLU A 1 435 ? 1.502 15.602 -22.430 1.00 94.19 435 GLU A N 1
ATOM 3412 C CA . GLU A 1 435 ? 0.659 15.201 -21.291 1.00 94.19 435 GLU A CA 1
ATOM 3413 C C . GLU A 1 435 ? 1.361 14.193 -20.365 1.00 94.19 435 GLU A C 1
ATOM 3415 O O . GLU A 1 435 ? 1.245 14.275 -19.141 1.00 94.19 435 GLU A O 1
ATOM 3420 N N . LEU A 1 436 ? 2.091 13.225 -20.928 1.00 90.19 436 LEU A N 1
ATOM 3421 C CA . LEU A 1 436 ? 2.867 12.264 -20.143 1.00 90.19 436 LEU A CA 1
ATOM 3422 C C . LEU A 1 436 ? 4.044 12.942 -19.438 1.00 90.19 436 LEU A C 1
ATOM 3424 O O . LEU A 1 436 ? 4.268 12.674 -18.261 1.00 90.19 436 LEU A O 1
ATOM 3428 N N . GLN A 1 437 ? 4.748 13.857 -20.106 1.00 92.38 437 GLN A N 1
ATOM 3429 C CA . GLN A 1 437 ? 5.819 14.648 -19.495 1.00 92.38 437 GLN A CA 1
ATOM 3430 C C . GLN A 1 437 ? 5.300 15.502 -18.326 1.00 92.38 437 GLN A C 1
ATOM 3432 O O . GLN A 1 437 ? 5.942 15.567 -17.278 1.00 92.38 437 GLN A O 1
ATOM 3437 N N . GLU A 1 438 ? 4.125 16.119 -18.460 1.00 95.44 438 GLU A N 1
ATOM 3438 C CA . GLU A 1 438 ? 3.477 16.857 -17.368 1.00 95.44 438 GLU A CA 1
ATOM 3439 C C . GLU A 1 438 ? 3.111 15.941 -16.195 1.00 95.44 438 GLU A C 1
ATOM 3441 O O . GLU A 1 438 ? 3.395 16.274 -15.043 1.00 95.44 438 GLU A O 1
ATOM 3446 N N . LYS A 1 439 ? 2.553 14.755 -16.469 1.00 95.00 439 LYS A N 1
ATOM 3447 C CA . LYS A 1 439 ? 2.257 13.754 -15.431 1.00 95.00 439 LYS A CA 1
ATOM 3448 C C . LYS A 1 439 ? 3.514 13.284 -14.706 1.00 95.00 439 LYS A C 1
ATOM 3450 O O . LYS A 1 439 ? 3.490 13.184 -13.484 1.00 95.00 439 LYS A O 1
ATOM 3455 N N . VAL A 1 440 ? 4.604 13.030 -15.430 1.00 90.25 440 VAL A N 1
ATOM 3456 C CA . VAL A 1 440 ? 5.890 12.647 -14.828 1.00 90.25 440 VAL A CA 1
ATOM 3457 C C . VAL A 1 440 ? 6.382 13.744 -13.886 1.00 90.25 440 VAL A C 1
ATOM 3459 O O . VAL A 1 440 ? 6.679 13.449 -12.734 1.00 90.25 440 VAL A O 1
ATOM 3462 N N . ARG A 1 441 ? 6.353 15.015 -14.305 1.00 96.31 441 ARG A N 1
ATOM 3463 C CA . ARG A 1 441 ? 6.746 16.144 -13.441 1.00 96.31 441 ARG A CA 1
ATOM 3464 C C . ARG A 1 441 ? 5.888 16.261 -12.181 1.00 96.31 441 ARG A C 1
ATOM 3466 O O . ARG A 1 441 ? 6.404 16.560 -11.105 1.00 96.31 441 ARG A O 1
ATOM 3473 N N . LEU A 1 442 ? 4.579 16.026 -12.295 1.00 95.62 442 LEU A N 1
ATOM 3474 C CA . LEU A 1 442 ? 3.688 16.007 -11.133 1.00 95.62 442 LEU A CA 1
ATOM 3475 C C . LEU A 1 442 ? 4.064 14.873 -10.174 1.00 95.62 442 LEU A C 1
ATOM 3477 O O . LEU A 1 442 ? 4.244 15.130 -8.985 1.00 95.62 442 LEU A O 1
ATOM 3481 N N . LEU A 1 443 ? 4.273 13.659 -10.684 1.00 92.19 443 LEU A N 1
ATOM 3482 C CA . LEU A 1 443 ? 4.692 12.513 -9.873 1.00 92.19 443 LEU A CA 1
ATOM 3483 C C . LEU A 1 443 ? 6.065 12.731 -9.218 1.00 92.19 443 LEU A C 1
ATOM 3485 O O . LEU A 1 443 ? 6.252 12.378 -8.056 1.00 92.19 443 LEU A O 1
ATOM 3489 N N . GLU A 1 444 ? 7.014 13.364 -9.907 1.00 94.56 444 GLU A N 1
ATOM 3490 C CA . GLU A 1 444 ? 8.314 13.751 -9.340 1.00 94.56 444 GLU A CA 1
ATOM 3491 C C . GLU A 1 444 ? 8.161 14.754 -8.186 1.00 94.56 444 GLU A C 1
ATOM 3493 O O . GLU A 1 444 ? 8.820 14.629 -7.146 1.00 94.56 444 GLU A O 1
ATOM 3498 N N . SER A 1 445 ? 7.255 15.727 -8.334 1.00 95.50 445 SER A N 1
ATOM 3499 C CA . SER A 1 445 ? 6.949 16.698 -7.279 1.00 95.50 445 SER A CA 1
ATOM 3500 C C . SER A 1 445 ? 6.278 16.042 -6.066 1.00 95.50 445 SER A C 1
ATOM 3502 O O . SER A 1 445 ? 6.638 16.333 -4.922 1.00 95.50 445 SER A O 1
ATOM 3504 N N . GLU A 1 446 ? 5.362 15.098 -6.294 1.00 94.44 446 GLU A N 1
ATOM 3505 C CA . GLU A 1 446 ? 4.712 14.326 -5.235 1.00 94.44 446 GLU A CA 1
ATOM 3506 C C . GLU A 1 446 ? 5.700 13.400 -4.528 1.00 94.44 446 GLU A C 1
ATOM 3508 O O . GLU A 1 446 ? 5.694 13.340 -3.299 1.00 94.44 446 GLU A O 1
ATOM 3513 N N . SER A 1 447 ? 6.592 12.748 -5.275 1.00 91.38 447 SER A N 1
ATOM 3514 C CA . SER A 1 447 ? 7.668 11.917 -4.728 1.00 91.38 447 SER A CA 1
ATOM 3515 C C . SER A 1 447 ? 8.577 12.737 -3.813 1.00 91.38 447 SER A C 1
ATOM 3517 O O . SER A 1 447 ? 8.817 12.367 -2.665 1.00 91.38 447 SER A O 1
ATOM 3519 N N . SER A 1 448 ? 8.978 13.929 -4.257 1.00 94.62 448 SER A N 1
ATOM 3520 C CA . SER A 1 448 ? 9.791 14.853 -3.459 1.00 94.62 448 SER A CA 1
ATOM 3521 C C . SER A 1 448 ? 9.059 15.330 -2.194 1.00 94.62 448 SER A C 1
ATOM 3523 O O . SER A 1 448 ? 9.656 15.435 -1.116 1.00 94.62 448 SER A O 1
ATOM 3525 N N . ARG A 1 449 ? 7.743 15.567 -2.284 1.00 97.00 449 ARG A N 1
ATOM 3526 C CA . ARG A 1 449 ? 6.896 15.887 -1.124 1.00 97.00 449 ARG A CA 1
ATOM 3527 C C . ARG A 1 449 ? 6.826 14.722 -0.135 1.00 97.00 449 ARG A C 1
ATOM 3529 O O . ARG A 1 449 ? 6.962 14.949 1.066 1.00 97.00 449 ARG A O 1
ATOM 3536 N N . LEU A 1 450 ? 6.619 13.497 -0.617 1.00 93.38 450 LEU A N 1
ATOM 3537 C CA . LEU A 1 450 ? 6.551 12.295 0.218 1.00 93.38 450 LEU A CA 1
ATOM 3538 C C . LEU A 1 450 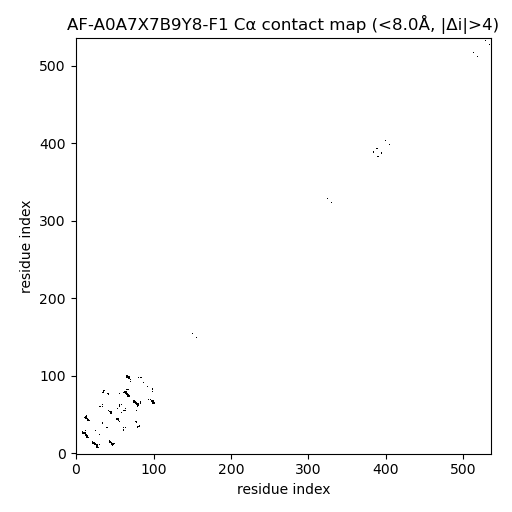? 7.894 12.003 0.891 1.00 93.38 450 LEU A C 1
ATOM 3540 O O . LEU A 1 450 ? 7.919 11.762 2.094 1.00 93.38 450 LEU A O 1
ATOM 3544 N N . LEU A 1 451 ? 9.012 12.131 0.173 1.00 96.94 451 LEU A N 1
ATOM 3545 C CA . LEU A 1 451 ? 10.353 12.017 0.755 1.00 96.94 451 LEU A CA 1
ATOM 3546 C C . LEU A 1 451 ? 10.566 13.036 1.879 1.00 96.94 451 LEU A C 1
ATOM 3548 O O . LEU A 1 451 ? 11.050 12.689 2.953 1.00 96.94 451 LEU A O 1
ATOM 3552 N N . SER A 1 452 ? 10.125 14.280 1.680 1.00 95.06 452 SER A N 1
ATOM 3553 C CA . SER A 1 452 ? 10.196 15.312 2.723 1.00 95.06 452 SER A CA 1
ATOM 3554 C C . SER A 1 452 ? 9.358 14.953 3.959 1.00 95.06 452 SER A C 1
ATOM 3556 O O . SER A 1 452 ? 9.771 15.223 5.088 1.00 95.06 452 SER A O 1
ATOM 3558 N N . GLN A 1 453 ? 8.193 14.323 3.768 1.00 94.19 453 GLN A N 1
ATOM 3559 C CA . GLN A 1 453 ? 7.357 13.832 4.868 1.00 94.19 453 GLN A CA 1
ATOM 3560 C C . GLN A 1 453 ? 8.000 12.653 5.606 1.00 94.19 453 GLN A C 1
ATOM 3562 O O . GLN A 1 453 ? 7.933 12.625 6.833 1.00 94.19 453 GLN A O 1
ATOM 3567 N N . ILE A 1 454 ? 8.651 11.729 4.893 1.00 93.25 454 ILE A N 1
ATOM 3568 C CA . ILE A 1 454 ? 9.388 10.607 5.494 1.00 93.25 454 ILE A CA 1
ATOM 3569 C C . ILE A 1 454 ? 10.515 11.142 6.378 1.00 93.25 454 ILE A C 1
ATOM 3571 O O . ILE A 1 454 ? 10.556 10.817 7.559 1.00 93.25 454 ILE A O 1
ATOM 3575 N N . VAL A 1 455 ? 11.339 12.060 5.864 1.00 96.56 455 VAL A N 1
ATOM 3576 C CA . VAL A 1 455 ? 12.428 12.682 6.638 1.00 96.56 455 VAL A CA 1
ATOM 3577 C C . VAL A 1 455 ? 11.893 13.422 7.872 1.00 96.56 455 VAL A C 1
ATOM 3579 O O . VAL A 1 455 ? 12.495 13.385 8.944 1.00 96.56 455 VAL A O 1
ATOM 3582 N N . ALA A 1 456 ? 10.749 14.103 7.759 1.00 94.31 456 ALA A N 1
ATOM 3583 C CA . ALA A 1 456 ? 10.108 14.732 8.913 1.00 94.31 456 ALA A CA 1
ATOM 3584 C C . ALA A 1 456 ? 9.580 13.699 9.928 1.00 94.31 456 ALA A C 1
ATOM 3586 O O . ALA A 1 456 ? 9.640 13.945 11.133 1.00 94.31 456 ALA A O 1
ATOM 3587 N N . GLY A 1 457 ? 9.078 12.557 9.454 1.00 94.00 457 GLY A N 1
ATOM 3588 C CA . GLY A 1 457 ? 8.659 11.426 10.279 1.00 94.00 457 GLY A CA 1
ATOM 3589 C C . GLY A 1 457 ? 9.825 10.791 11.035 1.00 94.00 457 GLY A C 1
ATOM 3590 O O . GLY A 1 457 ? 9.730 10.619 12.245 1.00 94.00 457 GLY A O 1
ATOM 3591 N N . GLU A 1 458 ? 10.947 10.539 10.361 1.00 96.19 458 GLU A N 1
ATOM 3592 C CA . GLU A 1 458 ? 12.178 10.014 10.969 1.00 96.19 458 GLU A CA 1
ATOM 3593 C C . GLU A 1 458 ? 12.691 10.932 12.082 1.00 96.19 458 GLU A C 1
ATOM 3595 O O . GLU A 1 458 ? 12.986 10.465 13.179 1.00 96.19 458 GLU A O 1
ATOM 3600 N N . LYS A 1 459 ? 12.697 12.252 11.853 1.00 96.50 459 LYS A N 1
ATOM 3601 C CA . LYS A 1 459 ? 13.061 13.234 12.888 1.00 96.50 459 LYS A CA 1
ATOM 3602 C C . LYS A 1 459 ? 12.146 13.168 14.110 1.00 96.50 459 LYS A C 1
ATOM 3604 O O . LYS A 1 459 ? 12.624 13.283 15.233 1.00 96.50 459 LYS A O 1
ATOM 3609 N N . ARG A 1 460 ? 10.835 12.987 13.916 1.00 95.25 460 ARG A N 1
ATOM 3610 C CA . ARG A 1 460 ? 9.892 12.812 15.035 1.00 95.25 460 ARG A CA 1
ATOM 3611 C C . ARG A 1 460 ? 10.120 11.489 15.761 1.00 95.25 460 ARG A C 1
ATOM 3613 O O . ARG A 1 460 ? 10.033 11.471 16.980 1.00 95.25 460 ARG A O 1
ATOM 3620 N N . SER A 1 461 ? 10.430 10.412 15.037 1.00 94.38 461 SER A N 1
ATOM 3621 C CA . SER A 1 461 ? 10.771 9.115 15.636 1.00 94.38 461 SER A CA 1
ATOM 3622 C C . SER A 1 461 ? 12.008 9.231 16.524 1.00 94.38 461 SER A C 1
ATOM 3624 O O . SER A 1 461 ? 11.966 8.825 17.678 1.00 94.38 461 SER A O 1
ATOM 3626 N N . GLN A 1 462 ? 13.062 9.888 16.029 1.00 96.50 462 GLN A N 1
ATOM 3627 C CA . GLN A 1 462 ? 14.275 10.168 16.804 1.00 96.50 462 GLN A CA 1
ATOM 3628 C C . GLN A 1 462 ? 13.964 10.979 18.071 1.00 96.50 462 GLN A C 1
ATOM 3630 O O . GLN A 1 462 ? 14.428 10.637 19.151 1.00 96.50 462 GLN A O 1
ATOM 3635 N N . GLN A 1 463 ? 13.114 12.008 17.970 1.00 96.56 463 GLN A N 1
ATOM 3636 C CA . GLN A 1 463 ? 12.683 12.786 19.139 1.00 96.56 463 GLN A CA 1
ATOM 3637 C C . GLN A 1 463 ? 11.903 11.947 20.160 1.00 96.56 463 GLN A C 1
ATOM 3639 O O . GLN A 1 463 ? 12.062 12.148 21.362 1.00 96.56 463 GLN A O 1
ATOM 3644 N N . ILE A 1 464 ? 11.059 11.016 19.709 1.00 96.38 464 ILE A N 1
ATOM 3645 C CA . ILE A 1 464 ? 10.332 10.105 20.603 1.00 96.38 464 ILE A CA 1
ATOM 3646 C C . ILE A 1 464 ? 11.315 9.169 21.309 1.00 96.38 464 ILE A C 1
ATOM 3648 O O . ILE A 1 464 ? 11.246 9.049 22.527 1.00 96.38 464 ILE A O 1
ATOM 3652 N N . GLU A 1 465 ? 12.264 8.576 20.583 1.00 96.69 465 GLU A N 1
ATOM 3653 C CA . GLU A 1 465 ? 13.304 7.718 21.165 1.00 96.69 465 GLU A CA 1
ATOM 3654 C C . GLU A 1 465 ? 14.139 8.468 22.215 1.00 96.69 465 GLU A C 1
ATOM 3656 O O . GLU A 1 465 ? 14.377 7.954 23.310 1.00 96.69 465 GLU A O 1
ATOM 3661 N N . GLU A 1 466 ? 14.529 9.714 21.933 1.00 97.81 466 GLU A N 1
ATOM 3662 C CA . GLU A 1 466 ? 15.229 10.571 22.895 1.00 97.81 466 GLU A CA 1
ATOM 3663 C C . GLU A 1 466 ? 14.391 10.824 24.159 1.00 97.81 466 GLU A C 1
ATOM 3665 O O . GLU A 1 466 ? 14.902 10.703 25.277 1.00 97.81 466 GLU A O 1
ATOM 3670 N N . LEU A 1 467 ? 13.100 11.139 24.007 1.00 97.31 467 LEU A N 1
ATOM 3671 C CA . LEU A 1 467 ? 12.188 11.360 25.134 1.00 97.31 467 LEU A CA 1
ATOM 3672 C C . LEU A 1 467 ? 11.925 10.079 25.935 1.00 97.31 467 LEU A C 1
ATOM 3674 O O . LEU A 1 467 ? 11.824 10.134 27.163 1.00 97.31 467 LEU A O 1
ATOM 3678 N N . GLU A 1 468 ? 11.845 8.922 25.282 1.00 97.25 468 GLU A N 1
ATOM 3679 C CA . GLU A 1 468 ? 11.727 7.626 25.952 1.00 97.25 468 GLU A CA 1
ATOM 3680 C C . GLU A 1 468 ? 12.963 7.327 26.799 1.00 97.25 468 GLU A C 1
ATOM 3682 O O . GLU A 1 468 ? 12.835 6.916 27.954 1.00 97.25 468 GLU A O 1
ATOM 3687 N N . VAL A 1 469 ? 14.162 7.576 26.264 1.00 97.81 469 VAL A N 1
ATOM 3688 C CA . VAL A 1 469 ? 15.414 7.420 27.015 1.00 97.81 469 VAL A CA 1
ATOM 3689 C C . VAL A 1 469 ? 15.435 8.358 28.221 1.00 97.81 469 VAL A C 1
ATOM 3691 O O . VAL A 1 469 ? 15.736 7.910 29.328 1.00 97.81 469 VAL A O 1
ATOM 3694 N N . GLN A 1 470 ? 15.055 9.627 28.045 1.00 97.38 470 GLN A N 1
ATOM 3695 C CA . GLN A 1 470 ? 14.960 10.586 29.150 1.00 97.38 470 GLN A CA 1
ATOM 3696 C C . GLN A 1 470 ? 13.943 10.144 30.210 1.00 97.38 470 GLN A C 1
ATOM 3698 O O . GLN A 1 470 ? 14.213 10.244 31.406 1.00 97.38 470 GLN A O 1
ATOM 3703 N N . THR A 1 471 ? 12.793 9.613 29.794 1.00 96.50 471 THR A N 1
ATOM 3704 C CA . THR A 1 471 ? 11.754 9.129 30.713 1.00 96.50 471 THR A CA 1
ATOM 3705 C C . THR A 1 471 ? 12.251 7.924 31.506 1.00 96.50 471 THR A C 1
ATOM 3707 O O . THR A 1 471 ? 12.160 7.928 32.730 1.00 96.50 471 THR A O 1
ATOM 3710 N N . ARG A 1 472 ? 12.884 6.944 30.847 1.00 97.44 472 ARG A N 1
ATOM 3711 C CA . ARG A 1 472 ? 13.486 5.780 31.521 1.00 97.44 472 ARG A CA 1
ATOM 3712 C C . ARG A 1 472 ? 14.573 6.189 32.513 1.00 97.44 472 ARG A C 1
ATOM 3714 O O . ARG A 1 472 ? 14.649 5.631 33.604 1.00 97.44 472 ARG A O 1
ATOM 3721 N N . GLN A 1 473 ? 15.404 7.171 32.157 1.00 97.50 473 GLN A N 1
ATOM 3722 C CA . GLN A 1 473 ? 16.410 7.722 33.070 1.00 97.50 473 GLN A CA 1
ATOM 3723 C C . GLN A 1 473 ? 15.754 8.347 34.305 1.00 97.50 473 GLN A C 1
ATOM 3725 O O . GLN A 1 473 ? 16.156 8.043 35.425 1.00 97.50 473 GLN A O 1
ATOM 3730 N N . ARG A 1 474 ? 14.697 9.147 34.125 1.00 97.50 474 ARG A N 1
ATOM 3731 C CA . ARG A 1 474 ? 13.952 9.763 35.235 1.00 97.50 474 ARG A CA 1
ATOM 3732 C C . ARG A 1 474 ? 13.239 8.747 36.116 1.00 97.50 474 ARG A C 1
ATOM 3734 O O . ARG A 1 474 ? 13.246 8.892 37.334 1.00 97.50 474 ARG A O 1
ATOM 3741 N N . GLU A 1 475 ? 12.651 7.711 35.534 1.00 97.44 475 GLU A N 1
ATOM 3742 C CA . GLU A 1 475 ? 12.050 6.609 36.290 1.00 97.44 475 GLU A CA 1
ATOM 3743 C C . GLU A 1 475 ? 13.096 5.871 37.126 1.00 97.44 475 GLU A C 1
ATOM 3745 O O . GLU A 1 475 ? 12.844 5.566 38.293 1.00 97.44 475 GLU A O 1
ATOM 3750 N N . HIS A 1 476 ? 14.282 5.635 36.561 1.00 97.88 476 HIS A N 1
ATOM 3751 C CA . HIS A 1 476 ? 15.391 5.031 37.287 1.00 97.88 476 HIS A CA 1
ATOM 3752 C C . HIS A 1 476 ? 15.872 5.921 38.441 1.00 97.88 476 HIS A C 1
ATOM 3754 O O . HIS A 1 476 ? 15.994 5.438 39.566 1.00 97.88 476 HIS A O 1
ATOM 3760 N N . GLU A 1 477 ? 16.076 7.220 38.200 1.00 97.88 477 GLU A N 1
ATOM 3761 C CA . GLU A 1 477 ? 16.421 8.200 39.241 1.00 97.88 477 GLU A CA 1
ATOM 3762 C C . GLU A 1 477 ? 15.380 8.207 40.371 1.00 97.88 477 GLU A C 1
ATOM 3764 O O . GLU A 1 477 ? 15.735 8.089 41.543 1.00 97.88 477 GLU A O 1
ATOM 3769 N N . LEU A 1 478 ? 14.086 8.256 40.033 1.00 97.56 478 LEU A N 1
ATOM 3770 C CA . LEU A 1 478 ? 12.998 8.225 41.014 1.00 97.56 478 LEU A CA 1
ATOM 3771 C C . LEU A 1 478 ? 12.944 6.906 41.793 1.00 97.56 478 LEU A C 1
ATOM 3773 O O . LEU A 1 478 ? 12.624 6.914 42.981 1.00 97.56 478 LEU A O 1
ATOM 3777 N N . ALA A 1 479 ? 13.241 5.772 41.156 1.00 97.62 479 ALA A N 1
ATOM 3778 C CA . ALA A 1 479 ? 13.312 4.481 41.833 1.00 97.62 479 ALA A CA 1
ATOM 3779 C C . ALA A 1 479 ? 14.467 4.441 42.845 1.00 97.62 479 ALA A C 1
ATOM 3781 O O . ALA A 1 479 ? 14.273 3.998 43.978 1.00 97.62 479 ALA A O 1
ATOM 3782 N N . VAL A 1 480 ? 15.638 4.963 42.469 1.00 97.81 480 VAL A N 1
ATOM 3783 C CA . VAL A 1 480 ? 16.789 5.099 43.372 1.00 97.81 480 VAL A CA 1
ATOM 3784 C C . VAL A 1 480 ? 16.459 6.042 44.529 1.00 97.81 480 VAL A C 1
ATOM 3786 O O . VAL A 1 480 ? 16.704 5.700 45.682 1.00 97.81 480 VAL A O 1
ATOM 3789 N N . GLU A 1 481 ? 15.830 7.190 44.265 1.00 97.19 481 GLU A N 1
ATOM 3790 C CA . GLU A 1 481 ? 15.400 8.110 45.322 1.00 97.19 481 GLU A CA 1
ATOM 3791 C C . GLU A 1 481 ? 14.394 7.484 46.295 1.00 97.19 481 GLU A C 1
ATOM 3793 O O . GLU A 1 481 ? 14.464 7.735 47.500 1.00 97.19 481 GLU A O 1
ATOM 3798 N N . ARG A 1 482 ? 13.433 6.696 45.795 1.00 97.31 482 ARG A N 1
ATOM 3799 C CA . ARG A 1 482 ? 12.462 5.985 46.643 1.00 97.31 482 ARG A CA 1
ATOM 3800 C C . ARG A 1 482 ? 13.164 4.985 47.546 1.00 97.31 482 ARG A C 1
ATOM 3802 O O . ARG A 1 482 ? 12.924 5.015 48.748 1.00 97.31 482 ARG A O 1
ATOM 3809 N N . LYS A 1 483 ? 14.078 4.193 46.982 1.00 97.56 483 LYS A N 1
ATOM 3810 C CA . LYS A 1 483 ? 14.887 3.237 47.736 1.00 97.56 483 LYS A CA 1
ATOM 3811 C C . LYS A 1 483 ? 15.709 3.934 48.823 1.00 97.56 483 LYS A C 1
ATOM 3813 O O . LYS A 1 483 ? 15.656 3.527 49.974 1.00 97.56 483 LYS A O 1
ATOM 3818 N N . ASN A 1 484 ? 16.384 5.036 48.495 1.00 97.12 484 ASN A N 1
ATOM 3819 C CA . ASN A 1 484 ? 17.151 5.805 49.478 1.00 97.12 484 ASN A CA 1
ATOM 3820 C C . ASN A 1 484 ? 16.253 6.334 50.611 1.00 97.12 484 ASN A C 1
ATOM 3822 O O . ASN A 1 484 ? 16.620 6.252 51.778 1.00 97.12 484 ASN A O 1
ATOM 3826 N N . ARG A 1 485 ? 15.046 6.827 50.296 1.00 96.44 485 ARG A N 1
ATOM 3827 C CA . ARG A 1 485 ? 14.080 7.277 51.317 1.00 96.44 485 ARG A CA 1
ATOM 3828 C C . ARG A 1 485 ? 13.502 6.139 52.156 1.00 96.44 485 ARG A C 1
ATOM 3830 O O . ARG A 1 485 ? 13.052 6.390 53.271 1.00 96.44 485 ARG A O 1
ATOM 3837 N N . GLU A 1 486 ? 13.420 4.929 51.619 1.00 97.50 486 GLU A N 1
ATOM 3838 C CA . GLU A 1 486 ? 13.044 3.733 52.378 1.00 97.50 486 GLU A CA 1
ATOM 3839 C C . GLU A 1 486 ? 14.175 3.340 53.331 1.00 97.50 486 GLU A C 1
ATOM 3841 O O . GLU A 1 486 ? 13.926 3.201 54.525 1.00 97.50 486 GLU A O 1
ATOM 3846 N N . GLU A 1 487 ? 15.419 3.307 52.850 1.00 96.50 487 GLU A N 1
ATOM 3847 C CA . GLU A 1 487 ? 16.609 3.060 53.674 1.00 96.50 487 GLU A CA 1
ATOM 3848 C C . GLU A 1 487 ? 16.743 4.100 54.806 1.00 96.50 487 GLU A C 1
ATOM 3850 O O . GLU A 1 487 ? 16.993 3.736 55.954 1.00 96.50 487 GLU A O 1
ATOM 3855 N N . GLU A 1 488 ? 16.507 5.389 54.534 1.00 96.50 488 GLU A N 1
ATOM 3856 C CA . GLU A 1 488 ? 16.480 6.448 55.558 1.00 96.50 488 GLU A CA 1
ATOM 3857 C C . GLU A 1 488 ? 15.388 6.216 56.618 1.00 96.50 488 GLU A C 1
ATOM 3859 O O . GLU A 1 488 ? 15.622 6.429 57.811 1.00 96.50 488 GLU A O 1
ATOM 3864 N N . ARG A 1 489 ? 14.193 5.763 56.210 1.00 97.19 489 ARG A N 1
ATOM 3865 C CA . ARG A 1 489 ? 13.100 5.438 57.142 1.00 97.19 489 ARG A CA 1
ATOM 3866 C C . ARG A 1 489 ? 13.432 4.226 57.995 1.00 97.19 489 ARG A C 1
ATOM 3868 O O . ARG A 1 489 ? 13.244 4.285 59.206 1.00 97.19 489 ARG A O 1
ATOM 3875 N N . GLU A 1 490 ? 13.962 3.164 57.398 1.00 97.00 490 GLU A N 1
ATOM 3876 C CA . GLU A 1 490 ? 14.398 1.971 58.126 1.00 97.00 490 GLU A CA 1
ATOM 3877 C C . GLU A 1 490 ? 15.497 2.310 59.137 1.00 97.00 490 GLU A C 1
ATOM 3879 O O . GLU A 1 490 ? 15.439 1.868 60.286 1.00 97.00 490 GLU A O 1
ATOM 3884 N N . GLN A 1 491 ? 16.463 3.151 58.751 1.00 96.62 491 GLN A N 1
ATOM 3885 C CA . GLN A 1 491 ? 17.492 3.659 59.660 1.00 96.62 491 GLN A CA 1
ATOM 3886 C C . GLN A 1 491 ? 16.881 4.472 60.806 1.00 96.62 491 GLN A C 1
ATOM 3888 O O . GLN A 1 491 ? 17.265 4.286 61.963 1.00 96.62 491 GLN A O 1
ATOM 3893 N N . PHE A 1 492 ? 15.920 5.355 60.519 1.00 96.75 492 PHE A N 1
ATOM 3894 C CA . PHE A 1 492 ? 15.227 6.131 61.546 1.00 96.75 492 PHE A CA 1
ATOM 3895 C C . PHE A 1 492 ? 14.451 5.230 62.519 1.00 96.75 492 PHE A C 1
ATOM 3897 O O . PHE A 1 492 ? 14.582 5.384 63.734 1.00 96.75 492 PHE A O 1
ATOM 3904 N N . GLU A 1 493 ? 13.704 4.248 62.011 1.00 97.19 493 GLU A N 1
ATOM 3905 C CA . GLU A 1 493 ? 12.981 3.274 62.831 1.00 97.19 493 GLU A CA 1
ATOM 3906 C C . GLU A 1 493 ? 13.929 2.419 63.677 1.00 97.19 493 GLU A C 1
ATOM 3908 O O . GLU A 1 493 ? 13.680 2.210 64.866 1.00 97.19 493 GLU A O 1
ATOM 3913 N N . ALA A 1 494 ? 15.036 1.946 63.099 1.00 96.31 494 ALA A N 1
ATOM 3914 C CA . ALA A 1 494 ? 16.056 1.192 63.819 1.00 96.31 494 ALA A CA 1
ATOM 3915 C C . ALA A 1 494 ? 16.678 2.031 64.946 1.00 96.31 494 ALA A C 1
ATOM 3917 O O . ALA A 1 494 ? 16.791 1.552 66.077 1.00 96.31 494 ALA A O 1
ATOM 3918 N N . ASN A 1 495 ? 17.003 3.298 64.672 1.00 96.75 495 ASN A N 1
ATOM 3919 C CA . ASN A 1 495 ? 17.509 4.241 65.669 1.00 96.75 495 ASN A CA 1
ATOM 3920 C C . ASN A 1 495 ? 16.484 4.494 66.786 1.00 96.75 495 ASN A C 1
ATOM 3922 O O . ASN A 1 495 ? 16.847 4.491 67.964 1.00 96.75 495 ASN A O 1
ATOM 3926 N N . GLN A 1 496 ? 15.201 4.660 66.450 1.00 97.38 496 GLN A N 1
ATOM 3927 C CA . GLN A 1 496 ? 14.132 4.836 67.435 1.00 97.38 496 GLN A CA 1
ATOM 3928 C C . GLN A 1 496 ? 13.958 3.587 68.310 1.00 97.38 496 GLN A C 1
ATOM 3930 O O . GLN A 1 496 ? 13.881 3.706 69.532 1.00 97.38 496 GLN A O 1
ATOM 3935 N N . ARG A 1 497 ? 13.949 2.387 67.714 1.00 96.75 497 ARG A N 1
ATOM 3936 C CA . ARG A 1 497 ? 13.893 1.112 68.452 1.00 96.75 497 ARG A CA 1
ATOM 3937 C C . ARG A 1 497 ? 15.098 0.957 69.378 1.00 96.75 497 ARG A C 1
ATOM 3939 O O . ARG A 1 497 ? 14.926 0.589 70.537 1.00 96.75 497 ARG A O 1
ATOM 3946 N N . ALA A 1 498 ? 16.302 1.286 68.909 1.00 96.31 498 ALA A N 1
ATOM 3947 C CA . ALA A 1 498 ? 17.513 1.254 69.727 1.00 96.31 498 ALA A CA 1
ATOM 3948 C C . ALA A 1 498 ? 17.438 2.236 70.910 1.00 96.31 498 ALA A C 1
ATOM 3950 O O . ALA A 1 498 ? 17.825 1.890 72.028 1.00 96.31 498 ALA A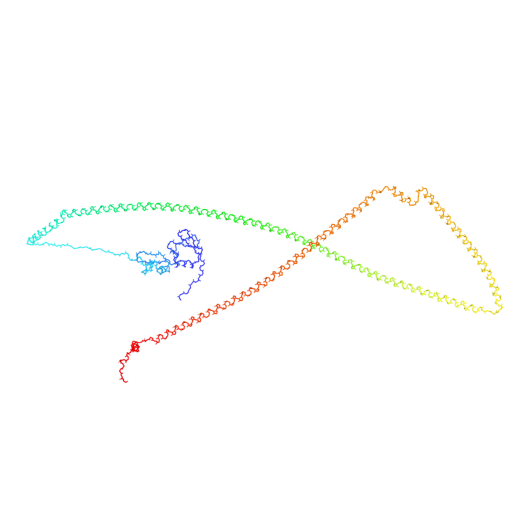 O 1
ATOM 3951 N N . LEU A 1 499 ? 16.897 3.438 70.689 1.00 96.50 499 LEU A N 1
ATOM 3952 C CA . LEU A 1 499 ? 16.696 4.439 71.735 1.00 96.50 499 LEU A CA 1
ATOM 3953 C C . LEU A 1 499 ? 15.656 3.988 72.768 1.00 96.50 499 LEU A C 1
ATOM 3955 O O . LEU A 1 499 ? 15.917 4.100 73.963 1.00 96.50 499 LEU A O 1
ATOM 3959 N N . LEU A 1 500 ? 14.526 3.422 72.335 1.00 96.69 500 LEU A N 1
ATOM 3960 C CA . LEU A 1 500 ? 13.514 2.852 73.231 1.00 96.69 500 LEU A CA 1
ATOM 3961 C C . LEU A 1 500 ? 14.083 1.699 74.063 1.00 96.69 500 LEU A C 1
ATOM 3963 O O . LEU A 1 500 ? 13.954 1.715 75.283 1.00 96.69 500 LEU A O 1
ATOM 3967 N N . MET A 1 501 ? 14.810 0.766 73.440 1.00 94.75 501 MET A N 1
ATOM 3968 C CA . MET A 1 501 ? 15.511 -0.303 74.159 1.00 94.75 501 MET A CA 1
ATOM 3969 C C . MET A 1 501 ? 16.494 0.268 75.186 1.00 94.75 501 MET A C 1
ATOM 3971 O O . MET A 1 501 ? 16.574 -0.219 76.313 1.00 94.75 501 MET A O 1
ATOM 3975 N N . ARG A 1 502 ? 17.228 1.335 74.843 1.00 95.06 502 ARG A N 1
ATOM 3976 C CA . ARG A 1 502 ? 18.132 1.999 75.789 1.00 95.06 502 ARG A CA 1
ATOM 3977 C C . ARG A 1 502 ? 17.368 2.624 76.954 1.00 95.06 502 ARG A C 1
ATOM 3979 O O . ARG A 1 502 ? 17.797 2.432 78.091 1.00 95.06 502 ARG A O 1
ATOM 3986 N N . ILE A 1 503 ? 16.258 3.316 76.698 1.00 93.19 503 ILE A N 1
ATOM 3987 C CA . ILE A 1 503 ? 15.380 3.856 77.745 1.00 93.19 503 ILE A CA 1
ATOM 3988 C C . ILE A 1 503 ? 14.904 2.722 78.651 1.00 93.19 503 ILE A C 1
ATOM 3990 O O . ILE A 1 503 ? 15.130 2.801 79.851 1.00 93.19 503 ILE A O 1
ATOM 3994 N N . GLU A 1 504 ? 14.383 1.623 78.103 1.00 92.88 504 GLU A N 1
ATOM 3995 C CA . GLU A 1 504 ? 13.956 0.467 78.898 1.00 92.88 504 GLU A CA 1
ATOM 3996 C C . GLU A 1 504 ? 15.087 -0.120 79.753 1.00 92.88 504 GLU A C 1
ATOM 3998 O O . GLU A 1 504 ? 14.859 -0.502 80.901 1.00 92.88 504 GLU A O 1
ATOM 4003 N N . THR A 1 505 ? 16.318 -0.214 79.227 1.00 91.75 505 THR A N 1
ATOM 4004 C CA . THR A 1 505 ? 17.462 -0.682 80.032 1.00 91.75 505 THR A CA 1
ATOM 4005 C C . THR A 1 505 ? 17.801 0.279 81.167 1.00 91.75 505 THR A C 1
ATOM 4007 O O . THR A 1 505 ? 18.094 -0.172 82.272 1.00 91.75 505 THR A O 1
ATOM 4010 N N . LEU A 1 506 ? 17.741 1.591 80.917 1.00 89.69 506 LEU A N 1
ATOM 4011 C CA . LEU A 1 506 ? 17.985 2.611 81.933 1.00 89.69 506 LEU A CA 1
ATOM 4012 C C . LEU A 1 506 ? 16.860 2.635 82.972 1.00 89.69 506 LEU A C 1
ATOM 4014 O O . LEU A 1 506 ? 17.146 2.740 84.157 1.00 89.69 506 LEU A O 1
ATOM 4018 N N . GLU A 1 507 ? 15.604 2.463 82.564 1.00 88.12 507 GLU A N 1
ATOM 4019 C CA . GLU A 1 507 ? 14.455 2.347 83.462 1.00 88.12 507 GLU A CA 1
ATOM 4020 C C . GLU A 1 507 ? 14.502 1.066 84.296 1.00 88.12 507 GLU A C 1
ATOM 4022 O O . GLU A 1 507 ? 14.222 1.113 85.490 1.00 88.12 507 GLU A O 1
ATOM 4027 N N . ARG A 1 508 ? 14.897 -0.076 83.716 1.00 83.50 508 ARG A N 1
ATOM 4028 C CA . ARG A 1 508 ? 15.149 -1.310 84.482 1.00 83.50 508 ARG A CA 1
ATOM 4029 C C . ARG A 1 508 ? 16.276 -1.124 85.495 1.00 83.50 508 ARG A C 1
ATOM 4031 O O . ARG A 1 508 ? 16.147 -1.618 86.605 1.00 83.50 508 ARG A O 1
ATOM 4038 N N . ALA A 1 509 ? 17.347 -0.418 85.130 1.00 78.50 509 ALA A N 1
ATOM 4039 C CA . ALA A 1 509 ? 18.451 -0.116 86.043 1.00 78.50 509 ALA A CA 1
ATOM 4040 C C . ALA A 1 509 ? 18.073 0.920 87.120 1.00 78.50 509 ALA A C 1
ATOM 4042 O O . ALA A 1 509 ? 18.637 0.900 88.210 1.00 78.50 509 ALA A O 1
ATOM 4043 N N . ALA A 1 510 ? 17.138 1.826 86.822 1.00 72.25 510 ALA A N 1
ATOM 4044 C CA . ALA A 1 510 ? 16.648 2.845 87.748 1.00 72.25 510 ALA A CA 1
ATOM 4045 C C . ALA A 1 510 ? 15.494 2.357 88.641 1.00 72.25 510 ALA A C 1
ATOM 4047 O O . ALA A 1 510 ? 15.244 2.965 89.682 1.00 72.25 510 ALA A O 1
ATOM 4048 N N . LYS A 1 511 ? 14.787 1.282 88.261 1.00 67.44 511 LYS A N 1
ATOM 4049 C CA . LYS A 1 511 ? 13.765 0.650 89.103 1.00 67.44 511 LYS A CA 1
ATOM 4050 C C . LYS A 1 511 ? 14.448 -0.041 90.291 1.00 67.44 511 LYS A C 1
ATOM 4052 O O . LYS A 1 511 ? 15.209 -0.981 90.071 1.00 67.44 511 LYS A O 1
ATOM 4057 N N . PRO A 1 512 ? 14.175 0.380 91.538 1.00 60.41 512 PRO A N 1
ATOM 4058 C CA . PRO A 1 512 ? 14.695 -0.303 92.718 1.00 60.41 512 PRO A CA 1
ATOM 4059 C C . PRO A 1 512 ? 14.169 -1.742 92.741 1.00 60.41 512 PRO A C 1
ATOM 4061 O O . PRO A 1 512 ? 12.967 -1.981 92.617 1.00 60.41 512 PRO A O 1
ATOM 4064 N N . SER A 1 513 ? 15.081 -2.704 92.846 1.00 60.34 513 SER A N 1
ATOM 4065 C CA . SER A 1 513 ? 14.774 -4.134 92.698 1.00 60.34 513 SER A CA 1
ATOM 4066 C C . SER A 1 513 ? 14.407 -4.802 94.024 1.00 60.34 513 SER A C 1
ATOM 4068 O O . SER A 1 513 ? 13.937 -5.939 94.048 1.00 60.34 513 SER A O 1
ATOM 4070 N N . THR A 1 514 ? 14.574 -4.080 95.134 1.00 60.47 514 THR A N 1
ATOM 4071 C CA . THR A 1 514 ? 14.294 -4.558 96.488 1.00 60.47 514 THR A CA 1
ATOM 4072 C C . THR A 1 514 ? 13.464 -3.538 97.286 1.00 60.47 514 THR A C 1
ATOM 4074 O O . THR A 1 514 ? 13.596 -2.329 97.073 1.00 60.47 514 THR A O 1
ATOM 4077 N N . PRO A 1 515 ? 12.617 -3.984 98.237 1.00 58.88 515 PRO A N 1
ATOM 4078 C CA . PRO A 1 515 ? 11.845 -3.090 99.110 1.00 58.88 515 PRO A CA 1
ATOM 4079 C C . PRO A 1 515 ? 12.713 -2.106 99.916 1.00 58.88 515 PRO A C 1
ATOM 4081 O O . PRO A 1 515 ? 12.268 -1.002 100.225 1.00 58.88 515 PRO A O 1
ATOM 4084 N N . GLU A 1 516 ? 13.962 -2.477 100.221 1.00 55.78 516 GLU A N 1
ATOM 4085 C CA . GLU A 1 516 ? 14.936 -1.628 100.924 1.00 55.78 516 GLU A CA 1
ATOM 4086 C C . GLU A 1 516 ? 15.461 -0.481 100.041 1.00 55.78 516 GLU A C 1
ATOM 4088 O O . GLU A 1 516 ? 15.634 0.648 100.511 1.00 55.78 516 GLU A O 1
ATOM 4093 N N . GLU A 1 517 ? 15.647 -0.716 98.739 1.00 58.31 517 GLU A N 1
ATOM 4094 C CA . GLU A 1 517 ? 16.065 0.324 97.794 1.00 58.31 517 GLU A CA 1
ATOM 4095 C C . GLU A 1 517 ? 14.966 1.372 97.561 1.00 58.31 517 GLU A C 1
ATOM 4097 O O . GLU A 1 517 ? 15.284 2.561 97.472 1.00 58.31 517 GLU A O 1
ATOM 4102 N N . ILE A 1 518 ? 13.685 0.971 97.551 1.00 56.91 518 ILE A N 1
ATOM 4103 C CA . ILE A 1 518 ? 12.528 1.882 97.447 1.00 56.91 518 ILE A CA 1
ATOM 4104 C C . ILE A 1 518 ? 12.537 2.872 98.616 1.00 56.91 518 ILE A C 1
ATOM 4106 O O . ILE A 1 518 ? 12.556 4.081 98.381 1.00 56.91 518 ILE A O 1
ATOM 4110 N N . GLN A 1 519 ? 12.660 2.378 99.853 1.00 58.53 519 GLN A N 1
ATOM 4111 C CA . GLN A 1 519 ? 12.749 3.222 101.051 1.00 58.53 519 GLN A CA 1
ATOM 4112 C C . GLN A 1 519 ? 13.979 4.141 101.026 1.00 58.53 519 GLN A C 1
ATOM 4114 O O . GLN A 1 519 ? 13.895 5.303 101.422 1.00 58.53 519 GLN A O 1
ATOM 4119 N N . SER A 1 520 ? 15.120 3.662 100.515 1.00 58.59 520 SER A N 1
ATOM 4120 C CA . SER A 1 520 ? 16.339 4.475 100.398 1.00 58.59 520 SER A CA 1
ATOM 4121 C C . SER A 1 520 ? 16.230 5.577 99.331 1.00 58.59 520 SER A C 1
ATOM 4123 O O . SER A 1 520 ? 16.771 6.671 99.510 1.00 58.59 520 SER A O 1
ATOM 4125 N N . SER A 1 521 ? 15.516 5.318 98.231 1.00 55.47 521 SER A N 1
ATOM 4126 C CA . SER A 1 521 ? 15.281 6.285 97.156 1.00 55.47 521 SER A CA 1
ATOM 4127 C C . SER A 1 521 ? 14.247 7.341 97.559 1.00 55.47 521 SER A C 1
ATOM 4129 O O . SER A 1 521 ? 14.479 8.534 97.350 1.00 55.47 521 SER A O 1
ATOM 4131 N N . GLU A 1 522 ? 13.180 6.933 98.253 1.00 57.16 522 GLU A N 1
ATOM 4132 C CA . GLU A 1 522 ? 12.197 7.832 98.855 1.00 57.16 522 GLU A CA 1
ATOM 4133 C C . GLU A 1 522 ? 12.860 8.712 99.919 1.00 57.16 522 GLU A C 1
ATOM 4135 O O . GLU A 1 522 ? 12.728 9.934 99.854 1.00 57.16 522 GLU A O 1
ATOM 4140 N N . ALA A 1 523 ? 13.697 8.144 100.797 1.00 57.38 523 ALA A N 1
ATOM 4141 C CA . ALA A 1 523 ? 14.462 8.894 101.796 1.00 57.38 523 ALA A CA 1
ATOM 4142 C C . ALA A 1 523 ? 15.445 9.911 101.183 1.00 57.38 523 ALA A C 1
ATOM 4144 O O . ALA A 1 523 ? 15.664 10.975 101.763 1.00 57.38 523 ALA A O 1
ATOM 4145 N N . ARG A 1 524 ? 16.014 9.632 100.000 1.00 57.66 524 ARG A N 1
ATOM 4146 C CA . ARG A 1 524 ? 16.839 10.602 99.246 1.00 57.66 524 ARG A CA 1
ATOM 4147 C C . ARG A 1 524 ? 16.006 11.675 98.535 1.00 57.66 524 ARG A C 1
ATOM 4149 O O . ARG A 1 524 ? 16.504 12.782 98.332 1.00 57.66 524 ARG A O 1
ATOM 4156 N N . SER A 1 525 ? 14.763 11.373 98.157 1.00 55.56 525 SER A N 1
ATOM 4157 C CA . SER A 1 525 ? 13.836 12.319 97.513 1.00 55.56 525 SER A CA 1
ATOM 4158 C C . SER A 1 525 ? 13.130 13.260 98.503 1.00 55.56 525 SER A C 1
ATOM 4160 O O . SER A 1 525 ? 12.661 14.334 98.113 1.00 55.56 525 SER A O 1
ATOM 4162 N N . VAL A 1 526 ? 13.131 12.918 99.800 1.00 57.12 526 VAL A N 1
ATOM 4163 C CA . VAL A 1 526 ? 12.722 13.817 100.885 1.00 57.12 526 VAL A CA 1
ATOM 4164 C C . VAL A 1 526 ? 13.771 14.923 101.024 1.00 57.12 526 VAL A C 1
ATOM 4166 O O . VAL A 1 526 ? 14.764 14.814 101.744 1.00 57.12 526 VAL A O 1
ATOM 4169 N N . LYS A 1 527 ? 13.543 16.049 100.344 1.00 61.81 527 LYS A N 1
ATOM 4170 C CA . LYS A 1 527 ? 14.215 17.310 100.674 1.00 61.81 527 LYS A CA 1
ATOM 4171 C C . LYS A 1 527 ? 13.764 17.737 102.074 1.00 61.81 527 LYS A C 1
ATOM 4173 O O . LYS A 1 527 ? 12.755 18.423 102.215 1.00 61.81 527 LYS A O 1
ATOM 4178 N N . LEU A 1 528 ? 14.516 17.351 103.107 1.00 59.75 528 LEU A N 1
ATOM 4179 C CA . LEU A 1 528 ? 14.399 17.953 104.437 1.00 59.75 528 LEU A CA 1
ATOM 4180 C C . LEU A 1 528 ? 14.508 19.474 104.284 1.00 59.75 528 LEU A C 1
ATOM 4182 O O . LEU A 1 528 ? 15.510 19.997 103.785 1.00 59.75 528 LEU A O 1
ATOM 4186 N N . ALA A 1 529 ? 13.456 20.185 104.682 1.00 56.12 529 ALA A N 1
ATOM 4187 C CA . ALA A 1 529 ? 13.443 21.637 104.688 1.00 56.12 529 ALA A CA 1
ATOM 4188 C C . ALA A 1 529 ? 14.610 22.157 105.557 1.00 56.12 529 ALA A C 1
ATOM 4190 O O . ALA A 1 529 ? 14.929 21.577 106.594 1.00 56.12 529 ALA A O 1
ATOM 4191 N N . SER A 1 530 ? 15.273 23.239 105.126 1.00 56.78 530 SER A N 1
ATOM 4192 C CA . SER A 1 530 ? 16.604 23.654 105.622 1.00 56.78 530 SER A CA 1
ATOM 4193 C C . SER A 1 530 ? 16.719 23.842 107.144 1.00 56.78 530 SER A C 1
ATOM 4195 O O . SER A 1 530 ? 17.802 23.677 107.696 1.00 56.78 530 SER A O 1
ATOM 4197 N N . TRP A 1 531 ? 15.611 24.134 107.821 1.00 59.59 531 TRP A N 1
ATOM 4198 C CA . TRP A 1 531 ? 15.486 24.281 109.272 1.00 59.59 531 TRP A CA 1
ATOM 4199 C C . TRP A 1 531 ? 15.615 22.981 110.090 1.00 59.59 531 TRP A C 1
ATOM 4201 O O . TRP A 1 531 ? 15.875 23.059 111.285 1.00 59.59 531 TRP A O 1
ATOM 4211 N N . MET A 1 532 ? 15.501 21.795 109.479 1.00 57.03 532 MET A N 1
ATOM 4212 C CA . MET A 1 532 ? 15.675 20.496 110.159 1.00 57.03 532 MET A CA 1
ATOM 4213 C C . MET A 1 532 ? 17.097 19.921 110.051 1.00 57.03 532 MET A C 1
ATOM 4215 O O . MET A 1 532 ? 17.351 18.793 110.472 1.00 57.03 532 MET A O 1
ATOM 4219 N N . ARG A 1 533 ? 18.056 20.680 109.507 1.00 60.66 533 ARG A N 1
ATOM 4220 C CA . ARG A 1 533 ? 19.459 20.255 109.435 1.00 60.66 533 ARG A CA 1
ATOM 4221 C C . ARG A 1 533 ? 20.164 20.602 110.755 1.00 60.66 533 ARG A C 1
ATOM 4223 O O . ARG A 1 533 ? 20.626 21.724 110.944 1.00 60.66 533 ARG A O 1
ATOM 4230 N N . LEU A 1 534 ? 20.213 19.650 111.689 1.00 54.00 534 LEU A N 1
ATOM 4231 C CA . LEU A 1 534 ? 21.013 19.766 112.914 1.00 54.00 534 LEU A CA 1
ATOM 4232 C C . LEU A 1 534 ? 22.499 19.907 112.542 1.00 54.00 534 LEU A C 1
ATOM 4234 O O . LEU A 1 534 ? 23.033 19.092 111.793 1.00 54.00 534 LEU A O 1
ATOM 4238 N N . LYS A 1 535 ? 23.142 20.972 113.040 1.00 56.72 535 LYS A N 1
ATOM 4239 C CA . LYS A 1 535 ? 24.591 21.198 112.938 1.00 56.72 535 LYS A CA 1
ATOM 4240 C C . LYS A 1 535 ? 25.329 20.062 113.652 1.00 56.72 535 LYS A C 1
ATOM 4242 O O . LYS A 1 535 ? 25.245 19.968 114.875 1.00 56.72 535 LYS A O 1
ATOM 4247 N N . GLY A 1 536 ? 26.044 19.257 112.876 1.00 46.06 536 GLY A N 1
ATOM 4248 C CA . GLY A 1 536 ? 27.155 18.412 113.303 1.00 46.06 536 GLY A CA 1
ATOM 4249 C C . GLY A 1 536 ? 28.382 18.823 112.518 1.00 46.06 536 GLY A C 1
ATOM 4250 O O . GLY A 1 536 ? 28.228 18.951 111.280 1.00 46.06 536 GLY A O 1
#

Secondary structure (DSSP, 8-state):
-----------EEEEEETTTEEEEEEEHHHHHHHHHTT-S-TT-EEESSSSS-EEGGG-GGG-EEEEEE-SSS-EEEEEEHHHHHHHHHTTSS-TT-EEEETTSGGG------------------HHHHHHHHHHHHHHHHHHHHHHHHHS-HHHHHHHHHHHHHHHHHHHHHHHHHHHHHHHHHHHHHHHHHHHHHHHHHHHHHHHHHHHHHHHHHHHHHHHHHHHHHHHHHHHHHHHHHHHHHHHHHHHHHHHHHHHHHHHHHHHHHHHHHHHHHHHHHHHHHHHHHHHHHHHHHHHHHHHHHHHHHHHHHHHHHHHHHHT---TTHHHHHHHHHHHHHHHHHHHHHHHHHHHHHHHHHHHHHHHHHHHHHHHHHHHHHHHHHHTTS-HHHHHHHHHHHS---HHHHHHHHHHHHHHHHHHHHHHHHHHHHHHHHHHHHHHHHHHHHHHHHHHHHHHHHHHHHHHHHHHHHHHHHHHHHHHHHHHHHHHHHHHHHHHHHHHHHHHHHHS--SHHHHHHHHHHH----GGG----